Protein 1SQG (pdb70)

Solvent-accessible surface area: 18467 Å² total; per-residue (Å²): 132,23,14,16,1,22,0,0,74,0,0,24,48,1,43,83,112,52,62,38,6,80,108,17,9,59,88,41,33,106,96,24,68,114,178,57,63,59,42,0,56,50,0,0,57,0,0,0,26,7,11,15,9,0,55,34,3,0,84,89,14,16,110,204,42,23,84,61,179,50,59,26,0,5,4,0,0,1,0,1,0,5,0,25,46,98,34,240,40,68,72,142,33,1,13,61,74,0,15,88,0,0,93,44,10,152,64,66,126,20,73,54,64,0,57,33,14,0,125,45,2,60,176,49,65,148,96,10,34,72,91,6,91,84,27,96,26,89,42,18,7,20,83,53,1,9,63,47,1,58,168,32,27,106,148,84,37,87,67,2,2,98,4,2,35,45,131,36,15,40,2,0,0,1,1,110,76,92,35,67,65,88,49,0,29,61,63,0,103,90,54,69,48,103,7,58,71,24,109,100,17,88,14,0,0,34,6,113,94,81,16,75,62,157,39,4,25,15,46,91,88,0,71,0,6,65,16,18,0,0,17,7,6,0,13,86,76,0,49,7,106,90,45,29,92,0,0,0,2,29,1,19,73,0,8,9,0,0,2,0,8,3,44,1,84,76,9,108,3,8,0,0,14,62,20,95,51,115,10,57,86,0,115,85,22,10,97,44,14,73,34,109,28,80,29,55,116,4,44,6,92,92,9,74,135,27,5,40,66,106,106,10,29,38,0,0,0,34,6,44,23,1,19,2,0,17,2,3,55,79,2,11,14,1,52,24,74,118,62,160,7,0,80,110,29,19,119,54,0,13,69,8,1,73,23,0,16,85,19,4,75,115,58,4,17,0,0,0,0,0,27,0,1,1,34,62,0,1,31,106,10,0,45,39,2,38,157,105,21,113,78,16,26,34,56,68,1,39,62,109,147,120,2,12,99,59,15,45,11,15,58,106,73,2,7,0,9,2,3,0,5,0,68,46

Sequence (424 aa):
RNLRSMAAQAVEQVVEQGQSLSNILPPLQQKVSDKDKALLQELCFGVLRTLSQLDWLINKLMARPMTGKQRTVHYLIMVGLYQLLYTRIPPHAALAETVEGAIAIKRPQLKGLINGVLRQFQRQQEELLAEFNASDARYLHPSWLLKRLQKAYPEQWQSIVEANNQRPPMWLRINRTHHSRDSWLALLDEAGMKGFPHADYPDAVRLETPAPVHALPGFEDGWVTVQDASAQGCMTWLAPQNGEHILDLCAAPGGKTTHILEVAPEAQVVAVDIDEQRLSRVYDNLKRLGMKATVKQGDGRYPSQWCGEQQFDRILLDAPCSATGVIRRHPDIKWLRRDRDIPELAQLQSEILDAIWPHLKTGGTLVYATCSVLPEENSLQIKAFLQRTADAELCETGTPEQPGKQNLPGAEEGDGFFYAKLIK

Structure (mmCIF, N/CA/C/O backbone):
data_1SQG
#
_entry.id   1SQG
#
_cell.length_a   59.672
_cell.length_b   48.695
_cell.length_c   86.802
_cell.angle_alpha   90.00
_cell.angle_beta   108.65
_cell.angle_gamma   90.00
#
_symmetry.space_group_name_H-M   'P 1 21 1'
#
loop_
_entity.id
_entity.type
_entity.pdbx_description
1 polymer 'SUN protein'
2 water water
#
loop_
_atom_site.group_PDB
_atom_site.id
_atom_site.type_symbol
_atom_site.label_atom_id
_atom_site.label_alt_id
_atom_site.label_comp_id
_atom_site.label_asym_id
_atom_site.label_entity_id
_atom_site.label_seq_id
_atom_site.pdbx_PDB_ins_code
_atom_site.Cartn_x
_atom_site.Cartn_y
_atom_site.Cartn_z
_atom_site.occupancy
_atom_site.B_iso_or_equiv
_atom_site.auth_seq_id
_atom_site.auth_comp_id
_atom_site.auth_asym_id
_atom_site.auth_atom_id
_atom_site.pdbx_PDB_model_num
ATOM 1 N N . ARG A 1 5 ? 10.339 21.104 14.611 1.00 14.82 5 ARG A N 1
ATOM 2 C CA . ARG A 1 5 ? 9.542 21.184 15.862 1.00 13.87 5 ARG A CA 1
ATOM 3 C C . ARG A 1 5 ? 10.068 20.167 16.871 1.00 13.27 5 ARG A C 1
ATOM 4 O O . ARG A 1 5 ? 10.783 19.225 16.514 1.00 14.02 5 ARG A O 1
ATOM 6 N N . ASN A 1 6 ? 9.692 20.334 18.131 1.00 11.14 6 ASN A N 1
ATOM 7 C CA . ASN A 1 6 ? 10.152 19.402 19.141 1.00 8.57 6 ASN A CA 1
ATOM 8 C C . ASN A 1 6 ? 9.135 18.286 19.397 1.00 7.57 6 ASN A C 1
ATOM 9 O O . ASN A 1 6 ? 8.054 18.511 19.946 1.00 6.98 6 ASN A O 1
ATOM 14 N N . LEU A 1 7 ? 9.497 17.067 19.020 1.00 6.85 7 LEU A N 1
ATOM 15 C CA . LEU A 1 7 ? 8.591 15.939 19.189 1.00 6.61 7 LEU A CA 1
ATOM 16 C C . LEU A 1 7 ? 8.307 15.582 20.650 1.00 6.29 7 LEU A C 1
ATOM 17 O O . LEU A 1 7 ? 7.245 15.027 20.970 1.00 5.23 7 LEU A O 1
ATOM 22 N N . ARG A 1 8 ? 9.261 15.852 21.536 1.00 6.44 8 ARG A N 1
ATOM 23 C CA . ARG A 1 8 ? 9.064 15.539 22.949 1.00 6.43 8 ARG A CA 1
ATOM 24 C C . ARG A 1 8 ? 8.016 16.474 23.547 1.00 5.46 8 ARG A C 1
ATOM 25 O O . ARG A 1 8 ? 7.185 16.052 24.350 1.00 5.59 8 ARG A O 1
ATOM 33 N N . SER A 1 9 ? 8.052 17.743 23.145 1.00 6.39 9 SER A N 1
ATOM 34 C CA . SER A 1 9 ? 7.039 18.684 23.593 1.00 6.62 9 SER A CA 1
ATOM 35 C C . SER A 1 9 ? 5.687 18.233 23.095 1.00 6.13 9 SER A C 1
ATOM 36 O O . SER A 1 9 ? 4.713 18.259 23.831 1.00 6.09 9 SER A O 1
ATOM 39 N N . MET A 1 10 ? 5.630 17.837 21.831 1.00 5.20 10 MET A N 1
ATOM 40 C CA . MET A 1 10 ? 4.363 17.385 21.253 1.00 5.34 10 MET A CA 1
ATOM 41 C C . MET A 1 10 ? 3.827 16.188 22.009 1.00 5.24 10 MET A C 1
ATOM 42 O O . MET A 1 10 ? 2.629 16.124 22.302 1.00 5.51 10 MET A O 1
ATOM 47 N N . ALA A 1 11 ? 4.700 15.233 22.312 1.00 5.55 11 ALA A N 1
ATOM 48 C CA . ALA A 1 11 ? 4.272 14.037 23.036 1.00 5.36 11 ALA A CA 1
ATOM 49 C C . ALA A 1 11 ? 3.804 14.389 24.460 1.00 5.69 11 ALA A C 1
ATOM 50 O O . ALA A 1 11 ? 2.806 13.863 24.942 1.00 6.06 11 ALA A O 1
ATOM 52 N N . ALA A 1 12 ? 4.519 15.284 25.138 1.00 5.08 12 ALA A N 1
ATOM 53 C CA . ALA A 1 12 ? 4.136 15.673 26.493 1.00 5.12 12 ALA A CA 1
ATOM 54 C C . ALA A 1 12 ? 2.739 16.280 26.496 1.00 5.99 12 ALA A C 1
ATOM 55 O O . ALA A 1 12 ? 1.897 15.930 27.330 1.00 6.14 12 ALA A O 1
ATOM 57 N N . GLN A 1 13 ? 2.499 17.196 25.570 1.00 5.46 13 GLN A N 1
ATOM 58 C CA . GLN A 1 13 ? 1.199 17.856 25.488 1.00 6.40 13 GLN A CA 1
ATOM 59 C C . GLN A 1 13 ? 0.069 16.881 25.165 1.00 6.67 13 GLN A C 1
ATOM 60 O O . GLN A 1 13 ? -1.023 16.987 25.747 1.00 6.19 13 GLN A O 1
ATOM 66 N N . ALA A 1 14 ? 0.345 15.920 24.283 1.00 6.61 14 ALA A N 1
ATOM 67 C CA . ALA A 1 14 ? -0.660 14.939 23.891 1.00 6.23 14 ALA A CA 1
ATOM 68 C C . ALA A 1 14 ? -1.005 14.051 25.074 1.00 5.84 14 ALA A C 1
ATOM 69 O O . ALA A 1 14 ? -2.185 13.808 25.367 1.00 5.98 14 ALA A O 1
ATOM 71 N N . VAL A 1 15 ? 0.015 13.535 25.749 1.00 5.70 15 VAL A N 1
ATOM 72 C CA . VAL A 1 15 ? -0.258 12.672 26.896 1.00 6.19 15 VAL A CA 1
ATOM 73 C C . VAL A 1 15 ? -1.010 13.458 27.985 1.00 6.00 15 VAL A C 1
ATOM 74 O O . VAL A 1 15 ? -1.942 12.944 28.613 1.00 6.31 15 VAL A O 1
ATOM 78 N N . GLU A 1 16 ? -0.635 14.712 28.211 1.00 5.20 16 GLU A N 1
ATOM 79 C CA . GLU A 1 16 ? -1.359 15.501 29.204 1.00 5.20 16 GLU A CA 1
ATOM 80 C C . GLU A 1 16 ? -2.845 15.618 28.859 1.00 5.58 16 GLU A C 1
ATOM 81 O O . GLU A 1 16 ? -3.712 15.495 29.725 1.00 6.21 16 GLU A O 1
ATOM 87 N N . GLN A 1 17 ? -3.145 15.855 27.590 1.00 4.31 17 GLN A N 1
ATOM 88 C CA . GLN A 1 17 ? -4.531 15.955 27.165 1.00 5.70 17 GLN A CA 1
ATOM 89 C C . GLN A 1 17 ? -5.300 14.665 27.433 1.00 5.39 17 GLN A C 1
ATOM 90 O O . GLN A 1 17 ? -6.481 14.696 27.782 1.00 5.93 17 GLN A O 1
ATOM 96 N N . VAL A 1 18 ? -4.649 13.524 27.229 1.00 5.47 18 VAL A N 1
ATOM 97 C CA . VAL A 1 18 ? -5.323 12.263 27.521 1.00 5.74 18 VAL A CA 1
ATOM 98 C C . VAL A 1 18 ? -5.561 12.122 29.027 1.00 6.07 18 VAL A C 1
ATOM 99 O O . VAL A 1 18 ? -6.700 11.959 29.489 1.00 6.12 18 VAL A O 1
ATOM 103 N N . VAL A 1 19 ? -4.483 12.212 29.790 1.00 6.20 19 VAL A N 1
ATOM 104 C CA . VAL A 1 19 ? -4.540 11.898 31.214 1.00 6.50 19 VAL A CA 1
ATOM 105 C C . VAL A 1 19 ? -5.268 12.899 32.080 1.00 7.55 19 VAL A C 1
ATOM 106 O O . VAL A 1 19 ? -6.027 12.502 32.971 1.00 8.70 19 VAL A O 1
ATOM 110 N N . GLU A 1 20 ? -5.039 14.187 31.816 1.00 7.44 20 GLU A N 1
ATOM 111 C CA . GLU A 1 20 ? -5.662 15.275 32.587 1.00 7.69 20 GLU A CA 1
ATOM 112 C C . GLU A 1 20 ? -6.974 15.813 32.037 1.00 8.00 20 GLU A C 1
ATOM 113 O O . GLU A 1 20 ? -7.794 16.313 32.813 1.00 7.83 20 GLU A O 1
ATOM 119 N N . GLN A 1 21 ? -7.164 15.754 30.715 1.00 7.88 21 GLN A N 1
ATOM 120 C CA . GLN A 1 21 ? -8.334 16.375 30.092 1.00 8.18 21 GLN A CA 1
ATOM 121 C C . GLN A 1 21 ? -9.312 15.392 29.455 1.00 7.65 21 GLN A C 1
ATOM 122 O O . GLN A 1 21 ? -10.347 15.787 28.922 1.00 6.97 21 GLN A O 1
ATOM 128 N N . GLY A 1 22 ? -8.982 14.111 29.517 1.00 6.93 22 GLY A N 1
ATOM 129 C CA . GLY A 1 22 ? -9.870 13.083 29.013 1.00 7.22 22 GLY A CA 1
ATOM 130 C C . GLY A 1 22 ? -10.023 12.995 27.507 1.00 7.00 22 GLY A C 1
ATOM 131 O O . GLY A 1 22 ? -11.037 12.522 27.033 1.00 8.13 22 GLY A O 1
ATOM 132 N N . GLN A 1 23 ? -9.024 13.441 26.754 1.00 6.94 23 GLN A N 1
ATOM 133 C CA . GLN A 1 23 ? -9.123 13.390 25.301 1.00 6.63 23 GLN A CA 1
ATOM 134 C C . GLN A 1 23 ? -8.578 12.070 24.782 1.00 6.15 23 GLN A C 1
ATOM 135 O O . GLN A 1 23 ? -7.654 11.530 25.352 1.00 6.79 23 GLN A O 1
ATOM 141 N N . SER A 1 24 ? -9.157 11.565 23.694 1.00 5.54 24 SER A N 1
ATOM 142 C CA . SER A 1 24 ? -8.661 10.309 23.136 1.00 5.48 24 SER A CA 1
ATOM 143 C C . SER A 1 24 ? -7.447 10.543 22.256 1.00 5.16 24 SER A C 1
ATOM 144 O O . SER A 1 24 ? -7.424 11.500 21.485 1.00 5.19 24 SER A O 1
ATOM 147 N N . LEU A 1 25 ? -6.454 9.660 22.371 1.00 5.04 25 LEU A N 1
ATOM 148 C CA . LEU A 1 25 ? -5.243 9.778 21.571 1.00 5.99 25 LEU A CA 1
ATOM 149 C C . LEU A 1 25 ? -5.606 9.722 20.083 1.00 6.05 25 LEU A C 1
ATOM 150 O O . LEU A 1 25 ? -4.957 10.359 19.242 1.00 6.96 25 LEU A O 1
ATOM 155 N N . SER A 1 26 ? -6.664 8.985 19.767 1.00 5.99 26 SER A N 1
ATOM 156 C CA . SER A 1 26 ? -7.113 8.846 18.375 1.00 6.08 26 SER A CA 1
ATOM 157 C C . SER A 1 26 ? -7.576 10.169 17.788 1.00 6.73 26 SER A C 1
ATOM 158 O O . SER A 1 26 ? -7.561 10.355 16.562 1.00 6.71 26 SER A O 1
ATOM 161 N N . ASN A 1 27 ? -7.986 11.090 18.656 1.00 6.63 27 ASN A N 1
ATOM 162 C CA . ASN A 1 27 ? -8.416 12.403 18.204 1.00 7.46 27 ASN A CA 1
ATOM 163 C C . ASN A 1 27 ? -7.278 13.408 18.255 1.00 8.45 27 ASN A C 1
ATOM 164 O O . ASN A 1 27 ? -7.224 14.321 17.428 1.00 8.65 27 ASN A O 1
ATOM 169 N N . ILE A 1 28 ? -6.375 13.265 19.219 1.00 9.32 28 ILE A N 1
ATOM 170 C CA . ILE A 1 28 ? -5.329 14.268 19.314 1.00 11.21 28 ILE A CA 1
ATOM 171 C C . ILE A 1 28 ? -4.179 14.032 18.341 1.00 11.56 28 ILE A C 1
ATOM 172 O O . ILE A 1 28 ? -3.644 14.984 17.776 1.00 10.75 28 ILE A O 1
ATOM 177 N N . LEU A 1 29 ? -3.823 12.773 18.118 1.00 13.05 29 LEU A N 1
ATOM 178 C CA . LEU A 1 29 ? -2.660 12.476 17.281 1.00 15.19 29 LEU A CA 1
ATOM 179 C C . LEU A 1 29 ? -2.734 12.925 15.824 1.00 16.41 29 LEU A C 1
ATOM 180 O O . LEU A 1 29 ? -1.770 13.494 15.317 1.00 16.28 29 LEU A O 1
ATOM 185 N N . PRO A 1 30 ? -3.845 12.658 15.137 1.00 17.69 30 PRO A N 1
ATOM 186 C CA . PRO A 1 30 ? -3.973 13.034 13.723 1.00 18.50 30 PRO A CA 1
ATOM 187 C C . PRO A 1 30 ? -3.423 14.405 13.361 1.00 19.07 30 PRO A C 1
ATOM 188 O O . PRO A 1 30 ? -2.477 14.467 12.575 1.00 19.67 30 PRO A O 1
ATOM 192 N N . PRO A 1 31 ? -3.991 15.479 13.901 1.00 19.38 31 PRO A N 1
ATOM 193 C CA . PRO A 1 31 ? -3.509 16.828 13.600 1.00 19.56 31 PRO A CA 1
ATOM 194 C C . PRO A 1 31 ? -2.016 16.982 13.885 1.00 19.48 31 PRO A C 1
ATOM 195 O O . PRO A 1 31 ? -1.347 17.757 13.208 1.00 19.15 31 PRO A O 1
ATOM 199 N N . LEU A 1 32 ? -1.505 16.257 14.877 1.00 19.15 32 LEU A N 1
ATOM 200 C CA . LEU A 1 32 ? -0.091 16.342 15.223 1.00 18.74 32 LEU A CA 1
ATOM 201 C C . LEU A 1 32 ? 0.805 15.595 14.234 1.00 18.88 32 LEU A C 1
ATOM 202 O O . LEU A 1 32 ? 1.812 16.126 13.772 1.00 19.10 32 LEU A O 1
ATOM 207 N N . GLN A 1 33 ? 0.457 14.348 13.936 1.00 19.07 33 GLN A N 1
ATOM 208 C CA . GLN A 1 33 ? 1.245 13.528 13.022 1.00 18.84 33 GLN A CA 1
ATOM 209 C C . GLN A 1 33 ? 1.323 14.096 11.614 1.00 18.95 33 GLN A C 1
ATOM 210 O O . GLN A 1 33 ? 2.255 13.800 10.860 1.00 18.61 33 GLN A O 1
ATOM 216 N N . GLN A 1 34 ? 0.322 14.881 11.241 1.00 18.22 34 GLN A N 1
ATOM 217 C CA . GLN A 1 34 ? 0.240 15.384 9.877 1.00 18.16 34 GLN A CA 1
ATOM 218 C C . GLN A 1 34 ? 1.290 16.425 9.572 1.00 17.13 34 GLN A C 1
ATOM 219 O O . GLN A 1 34 ? 1.590 16.691 8.413 1.00 17.44 34 GLN A O 1
ATOM 222 N N . LYS A 1 35 ? 1.848 16.995 10.632 1.00 16.17 35 LYS A N 1
ATOM 223 C CA . LYS A 1 35 ? 2.828 18.057 10.521 1.00 14.37 35 LYS A CA 1
ATOM 224 C C . LYS A 1 35 ? 4.215 17.515 10.238 1.00 12.61 35 LYS A C 1
ATOM 225 O O . LYS A 1 35 ? 5.080 18.241 9.756 1.00 12.07 35 LYS A O 1
ATOM 228 N N . VAL A 1 36 ? 4.428 16.241 10.547 1.00 10.50 36 VAL A N 1
ATOM 229 C CA . VAL A 1 36 ? 5.776 15.677 10.522 1.00 9.16 36 VAL A CA 1
ATOM 230 C C . VAL A 1 36 ? 5.973 14.547 9.516 1.00 7.83 36 VAL A C 1
ATOM 231 O O . VAL A 1 36 ? 5.011 13.900 9.085 1.00 7.48 36 VAL A O 1
ATOM 235 N N . SER A 1 37 ? 7.238 14.340 9.165 1.00 6.23 37 SER A N 1
ATOM 236 C CA . SER A 1 37 ? 7.697 13.316 8.237 1.00 5.83 37 SER A CA 1
ATOM 237 C C . SER A 1 37 ? 7.463 11.925 8.801 1.00 4.94 37 SER A C 1
ATOM 238 O O . SER A 1 37 ? 7.153 11.770 9.965 1.00 4.46 37 SER A O 1
ATOM 241 N N . ASP A 1 38 ? 7.696 10.913 7.978 1.00 4.68 38 ASP A N 1
ATOM 242 C CA . ASP A 1 38 ? 7.503 9.535 8.409 1.00 4.94 38 ASP A CA 1
ATOM 243 C C . ASP A 1 38 ? 8.341 9.127 9.608 1.00 4.59 38 ASP A C 1
ATOM 244 O O . ASP A 1 38 ? 7.814 8.544 10.541 1.00 4.59 38 ASP A O 1
ATOM 249 N N . LYS A 1 39 ? 9.641 9.404 9.596 1.00 5.45 39 LYS A N 1
ATOM 250 C CA . LYS A 1 39 ? 10.448 9.014 10.767 1.00 5.77 39 LYS A CA 1
ATOM 251 C C . LYS A 1 39 ? 10.012 9.749 12.044 1.00 6.07 39 LYS A C 1
ATOM 252 O O . LYS A 1 39 ? 9.949 9.153 13.122 1.00 5.07 39 LYS A O 1
ATOM 258 N N . ASP A 1 40 ? 9.720 11.042 11.936 1.00 6.03 40 ASP A N 1
ATOM 259 C CA . ASP A 1 40 ? 9.278 11.800 13.096 1.00 6.19 40 ASP A CA 1
ATOM 260 C C . ASP A 1 40 ? 7.905 11.352 13.572 1.00 5.73 40 ASP A C 1
ATOM 261 O O . ASP A 1 40 ? 7.621 11.392 14.763 1.00 5.71 40 ASP A O 1
ATOM 266 N N . LYS A 1 41 ? 7.046 10.966 12.630 1.00 4.84 41 LYS A N 1
ATOM 267 C CA . LYS A 1 41 ? 5.712 10.511 12.970 1.00 4.93 41 LYS A CA 1
ATOM 268 C C . LYS A 1 41 ? 5.818 9.225 13.780 1.00 4.89 41 LYS A C 1
ATOM 269 O O . LYS A 1 41 ? 5.139 9.069 14.787 1.00 5.46 41 LYS A O 1
ATOM 275 N N . ALA A 1 42 ? 6.704 8.341 13.357 1.00 4.18 42 ALA A N 1
ATOM 276 C CA . ALA A 1 42 ? 6.915 7.082 14.055 1.00 4.65 42 ALA A CA 1
ATOM 277 C C . ALA A 1 42 ? 7.421 7.309 15.470 1.00 4.98 42 ALA A C 1
ATOM 278 O O . ALA A 1 42 ? 6.966 6.661 16.426 1.00 4.71 42 ALA A O 1
ATOM 280 N N . LEU A 1 43 ? 8.362 8.232 15.616 1.00 4.72 43 LEU A N 1
ATOM 281 C CA . LEU A 1 43 ? 8.884 8.499 16.956 1.00 4.88 43 LEU A CA 1
ATOM 282 C C . LEU A 1 43 ? 7.812 9.165 17.825 1.00 5.05 43 LEU A C 1
ATOM 283 O O . LEU A 1 43 ? 7.651 8.835 19.011 1.00 5.71 43 LEU A O 1
ATOM 288 N N . LEU A 1 44 ? 7.035 10.072 17.238 1.00 4.80 44 LEU A N 1
ATOM 289 C CA . LEU A 1 44 ? 6.001 10.748 18.012 1.00 4.82 44 LEU A CA 1
ATOM 290 C C . LEU A 1 44 ? 5.010 9.717 18.543 1.00 4.86 44 LEU A C 1
ATOM 291 O O . LEU A 1 44 ? 4.597 9.765 19.717 1.00 4.34 44 LEU A O 1
ATOM 296 N N . GLN A 1 45 ? 4.605 8.792 17.676 1.00 5.07 45 GLN A N 1
ATOM 297 C CA . GLN A 1 45 ? 3.706 7.713 18.068 1.00 6.46 45 GLN A CA 1
ATOM 298 C C . GLN A 1 45 ? 4.335 6.832 19.142 1.00 6.28 45 GLN A C 1
ATOM 299 O O . GLN A 1 45 ? 3.676 6.468 20.103 1.00 6.06 45 GLN A O 1
ATOM 305 N N . GLU A 1 46 ? 5.611 6.497 18.975 1.00 5.31 46 GLU A N 1
ATOM 306 C CA . GLU A 1 46 ? 6.315 5.675 19.964 1.00 6.05 46 GLU A CA 1
ATOM 307 C C . GLU A 1 46 ? 6.284 6.333 21.334 1.00 5.61 46 GLU A C 1
ATOM 308 O O . GLU A 1 46 ? 6.012 5.684 22.348 1.00 6.64 46 GLU A O 1
ATOM 314 N N . LEU A 1 47 ? 6.544 7.634 21.376 1.00 4.51 47 LEU A N 1
ATOM 315 C CA . LEU A 1 47 ? 6.543 8.363 22.629 1.00 5.87 47 LEU A CA 1
ATOM 316 C C . LEU A 1 47 ? 5.167 8.455 23.279 1.00 5.64 47 LEU A C 1
ATOM 317 O O . LEU A 1 47 ? 5.034 8.236 24.491 1.00 6.62 47 LEU A O 1
ATOM 322 N N . CYS A 1 48 ? 4.155 8.811 22.487 1.00 5.85 48 CYS A N 1
ATOM 323 C CA . CYS A 1 48 ? 2.801 8.947 23.008 1.00 5.18 48 CYS A CA 1
ATOM 324 C C . CYS A 1 48 ? 2.262 7.616 23.495 1.00 5.87 48 CYS A C 1
ATOM 325 O O . CYS A 1 48 ? 1.825 7.519 24.637 1.00 6.19 48 CYS A O 1
ATOM 328 N N . PHE A 1 49 ? 2.263 6.603 22.628 1.00 4.87 49 PHE A N 1
ATOM 329 C CA . PHE A 1 49 ? 1.772 5.270 23.045 1.00 5.69 49 PHE A CA 1
ATOM 330 C C . PHE A 1 49 ? 2.615 4.704 24.186 1.00 6.31 49 PHE A C 1
ATOM 331 O O . PHE A 1 49 ? 2.077 4.121 25.125 1.00 5.90 49 PHE A O 1
ATOM 339 N N . GLY A 1 50 ? 3.930 4.904 24.111 1.00 6.83 50 GLY A N 1
ATOM 340 C CA . GLY A 1 50 ? 4.833 4.355 25.115 1.00 6.40 50 GLY A CA 1
ATOM 341 C C . GLY A 1 50 ? 4.650 4.984 26.483 1.00 6.48 50 GLY A C 1
ATOM 342 O O . GLY A 1 50 ? 4.600 4.278 27.485 1.00 6.62 50 GLY A O 1
ATOM 343 N N . VAL A 1 51 ? 4.519 6.305 26.535 1.00 5.45 51 VAL A N 1
ATOM 344 C CA . VAL A 1 51 ? 4.323 6.966 27.821 1.00 6.18 51 VAL A CA 1
ATOM 345 C C . VAL A 1 51 ? 2.972 6.557 28.414 1.00 6.51 51 VAL A C 1
ATOM 346 O O . VAL A 1 51 ? 2.876 6.218 29.606 1.00 6.55 51 VAL A O 1
ATOM 350 N N . LEU A 1 52 ? 1.950 6.476 27.570 1.00 6.22 52 LEU A N 1
ATOM 351 C CA . LEU A 1 52 ? 0.674 6.005 28.077 1.00 5.91 52 LEU A CA 1
ATOM 352 C C . LEU A 1 52 ? 0.755 4.538 28.542 1.00 6.08 52 LEU A C 1
ATOM 353 O O . LEU A 1 52 ? 0.142 4.156 29.545 1.00 6.26 52 LEU A O 1
ATOM 358 N N . ARG A 1 53 ? 1.485 3.709 27.815 1.00 5.76 53 ARG A N 1
ATOM 359 C CA . ARG A 1 53 ? 1.526 2.304 28.177 1.00 6.64 53 ARG A CA 1
ATOM 360 C C . ARG A 1 53 ? 2.226 2.124 29.524 1.00 6.16 53 ARG A C 1
ATOM 361 O O . ARG A 1 53 ? 1.823 1.264 30.344 1.00 5.82 53 ARG A O 1
ATOM 375 N N . THR A 1 54 ? 3.283 2.906 29.720 1.00 5.74 54 THR A N 1
ATOM 376 C CA . THR A 1 54 ? 4.161 2.734 30.890 1.00 6.61 54 THR A CA 1
ATOM 377 C C . THR A 1 54 ? 3.985 3.789 31.964 1.00 6.19 54 THR A C 1
ATOM 378 O O . THR A 1 54 ? 4.817 3.906 32.880 1.00 7.33 54 THR A O 1
ATOM 382 N N . LEU A 1 55 ? 2.880 4.523 31.902 1.00 6.17 55 LEU A N 1
ATOM 383 C CA . LEU A 1 55 ? 2.650 5.647 32.791 1.00 6.01 55 LEU A CA 1
ATOM 384 C C . LEU A 1 55 ? 2.765 5.259 34.264 1.00 5.90 55 LEU A C 1
ATOM 385 O O . LEU A 1 55 ? 3.295 6.015 35.069 1.00 6.96 55 LEU A O 1
ATOM 390 N N . SER A 1 56 ? 2.309 4.058 34.616 1.00 5.30 56 SER A N 1
ATOM 391 C CA . SER A 1 56 ? 2.410 3.626 36.005 1.00 5.45 56 SER A CA 1
ATOM 392 C C . SER A 1 56 ? 3.852 3.711 36.471 1.00 5.49 56 SER A C 1
ATOM 393 O O . SER A 1 56 ? 4.114 4.124 37.603 1.00 6.46 56 SER A O 1
ATOM 396 N N . GLN A 1 57 ? 4.773 3.263 35.624 1.00 6.07 57 GLN A N 1
ATOM 397 C CA . GLN A 1 57 ? 6.194 3.279 35.973 1.00 5.44 57 GLN A CA 1
ATOM 398 C C . GLN A 1 57 ? 6.737 4.699 35.999 1.00 5.26 57 GLN A C 1
ATOM 399 O O . GLN A 1 57 ? 7.421 5.096 36.928 1.00 5.01 57 GLN A O 1
ATOM 405 N N . LEU A 1 58 ? 6.421 5.472 34.968 1.00 4.83 58 LEU A N 1
ATOM 406 C CA . LEU A 1 58 ? 6.954 6.824 34.893 1.00 5.81 58 LEU A CA 1
ATOM 407 C C . LEU A 1 58 ? 6.487 7.705 36.052 1.00 5.77 58 LEU A C 1
ATOM 408 O O . LEU A 1 58 ? 7.278 8.481 36.600 1.00 5.79 58 LEU A O 1
ATOM 413 N N . ASP A 1 59 ? 5.216 7.562 36.424 1.00 5.89 59 ASP A N 1
ATOM 414 C CA . ASP A 1 59 ? 4.659 8.292 37.552 1.00 6.55 59 ASP A CA 1
ATOM 415 C C . ASP A 1 59 ? 5.303 7.832 38.879 1.00 5.26 59 ASP A C 1
ATOM 416 O O . ASP A 1 59 ? 5.627 8.647 39.760 1.00 6.08 59 ASP A O 1
ATOM 421 N N . TRP A 1 60 ? 5.491 6.533 39.015 1.00 5.11 60 TRP A N 1
ATOM 422 C CA . TRP A 1 60 ? 6.152 5.970 40.199 1.00 5.29 60 TRP A CA 1
ATOM 423 C C . TRP A 1 60 ? 7.556 6.589 40.332 1.00 5.22 60 TRP A C 1
ATOM 424 O O . TRP A 1 60 ? 7.982 7.002 41.414 1.00 4.42 60 TRP A O 1
ATOM 435 N N . LEU A 1 61 ? 8.261 6.669 39.210 1.00 4.97 61 LEU A N 1
ATOM 436 C CA . LEU A 1 61 ? 9.618 7.216 39.208 1.00 5.29 61 LEU A CA 1
ATOM 437 C C . LEU A 1 61 ? 9.609 8.690 39.583 1.00 5.16 61 LEU A C 1
ATOM 438 O O . LEU A 1 61 ? 10.391 9.113 40.420 1.00 5.27 61 LEU A O 1
ATOM 443 N N . ILE A 1 62 ? 8.706 9.466 38.981 1.00 5.92 62 ILE A N 1
ATOM 444 C CA . ILE A 1 62 ? 8.589 10.862 39.353 1.00 6.00 62 ILE A CA 1
ATOM 445 C C . ILE A 1 62 ? 8.382 11.019 40.865 1.00 6.45 62 ILE A C 1
ATOM 446 O O . ILE A 1 62 ? 8.976 11.893 41.499 1.00 6.10 62 ILE A O 1
ATOM 451 N N . ASN A 1 63 ? 7.540 10.168 41.440 1.00 6.64 63 ASN A N 1
ATOM 452 C CA . ASN A 1 63 ? 7.251 10.282 42.869 1.00 7.26 63 ASN A CA 1
ATOM 453 C C . ASN A 1 63 ? 8.443 9.947 43.755 1.00 7.96 63 ASN A C 1
ATOM 454 O O . ASN A 1 63 ? 8.536 10.424 44.902 1.00 9.07 63 ASN A O 1
ATOM 459 N N . LYS A 1 64 ? 9.344 9.124 43.230 1.00 8.14 64 LYS A N 1
ATOM 460 C CA . LYS A 1 64 ? 10.576 8.776 43.929 1.00 9.13 64 LYS A CA 1
ATOM 461 C C . LYS A 1 64 ? 11.664 9.825 43.740 1.00 8.74 64 LYS A C 1
ATOM 462 O O . LYS A 1 64 ? 12.565 9.939 44.568 1.00 9.76 64 LYS A O 1
ATOM 468 N N . LEU A 1 65 ? 11.585 10.593 42.661 1.00 8.67 65 LEU A N 1
ATOM 469 C CA . LEU A 1 65 ? 12.629 11.574 42.340 1.00 8.10 65 LEU A CA 1
ATOM 470 C C . LEU A 1 65 ? 12.337 12.987 42.781 1.00 8.29 65 LEU A C 1
ATOM 471 O O . LEU A 1 65 ? 13.257 13.762 43.072 1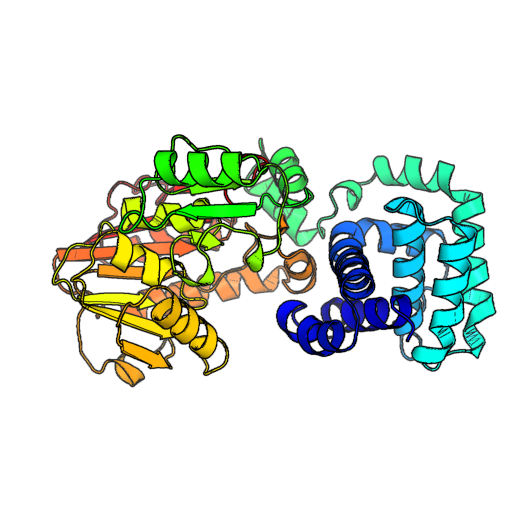.00 8.84 65 LEU A O 1
ATOM 476 N N . MET A 1 66 ? 11.058 13.337 42.791 1.00 8.03 66 MET A N 1
ATOM 477 C CA . MET A 1 66 ? 10.650 14.695 43.089 1.00 7.55 66 MET A CA 1
ATOM 478 C C . MET A 1 66 ? 9.778 14.766 44.322 1.00 7.21 66 MET A C 1
ATOM 479 O O . MET A 1 66 ? 8.701 14.153 44.379 1.00 7.03 66 MET A O 1
ATOM 484 N N . ALA A 1 67 ? 10.235 15.524 45.315 1.00 7.22 67 ALA A N 1
ATOM 485 C CA . ALA A 1 67 ? 9.439 15.657 46.518 1.00 7.21 67 ALA A CA 1
ATOM 486 C C . ALA A 1 67 ? 8.112 16.310 46.149 1.00 7.48 67 ALA A C 1
ATOM 487 O O . ALA A 1 67 ? 7.056 15.969 46.697 1.00 7.53 67 ALA A O 1
ATOM 489 N N . ARG A 1 68 ? 8.174 17.247 45.209 1.00 7.01 68 ARG A N 1
ATOM 490 C CA . ARG A 1 68 ? 6.990 17.942 44.734 1.00 7.08 68 ARG A CA 1
ATOM 491 C C . ARG A 1 68 ? 6.910 17.877 43.215 1.00 6.80 68 ARG A C 1
ATOM 492 O O . ARG A 1 68 ? 7.581 18.647 42.526 1.00 7.19 68 ARG A O 1
ATOM 500 N N . PRO A 1 69 ? 6.136 16.947 42.676 1.00 5.91 69 PRO A N 1
ATOM 501 C CA . PRO A 1 69 ? 5.964 16.882 41.224 1.00 6.25 69 PRO A CA 1
ATOM 502 C C . PRO A 1 69 ? 5.422 18.187 40.660 1.00 6.53 69 PRO A C 1
ATOM 503 O O . PRO A 1 69 ? 4.786 18.982 41.367 1.00 6.88 69 PRO A O 1
ATOM 507 N N . MET A 1 70 ? 5.696 18.416 39.386 1.00 6.59 70 MET A N 1
ATOM 508 C CA . MET A 1 70 ? 5.237 19.636 38.734 1.00 6.61 70 MET A CA 1
ATOM 509 C C . MET A 1 70 ? 3.726 19.578 38.545 1.00 6.56 70 MET A C 1
ATOM 510 O O . MET A 1 70 ? 3.198 18.585 38.022 1.00 6.65 70 MET A O 1
ATOM 515 N N . THR A 1 71 ? 3.038 20.630 38.993 1.00 6.38 71 THR A N 1
ATOM 516 C CA . THR A 1 71 ? 1.576 20.667 38.961 1.00 6.95 71 THR A CA 1
ATOM 517 C C . THR A 1 71 ? 1.057 22.009 38.493 1.00 6.78 71 THR A C 1
ATOM 518 O O . THR A 1 71 ? 1.835 22.931 38.258 1.00 6.80 71 THR A O 1
ATOM 522 N N . GLY A 1 72 ? -0.266 22.102 38.378 1.00 6.21 72 GLY A N 1
ATOM 523 C CA . GLY A 1 72 ? -0.919 23.344 38.001 1.00 6.69 72 GLY A CA 1
ATOM 524 C C . GLY A 1 72 ? -0.370 23.952 36.734 1.00 5.75 72 GLY A C 1
ATOM 525 O O . GLY A 1 72 ? -0.326 23.313 35.681 1.00 6.35 72 GLY A O 1
ATOM 526 N N . LYS A 1 73 ? 0.064 25.204 36.848 1.00 5.77 73 LYS A N 1
ATOM 527 C CA . LYS A 1 73 ? 0.624 25.912 35.704 1.00 5.41 73 LYS A CA 1
ATOM 528 C C . LYS A 1 73 ? 1.809 25.192 35.088 1.00 5.20 73 LYS A C 1
ATOM 529 O O . LYS A 1 73 ? 2.131 25.411 33.924 1.00 5.53 73 LYS A O 1
ATOM 535 N N . GLN A 1 74 ? 2.435 24.287 35.842 1.00 5.92 74 GLN A N 1
ATOM 536 C CA . GLN A 1 74 ? 3.607 23.592 35.329 1.00 6.30 74 GLN A CA 1
ATOM 537 C C . GLN A 1 74 ? 3.320 22.128 34.996 1.00 5.83 74 GLN A C 1
ATOM 538 O O . GLN A 1 74 ? 4.238 21.334 34.825 1.00 6.28 74 GLN A O 1
ATOM 544 N N . ARG A 1 75 ? 2.050 21.768 34.880 1.00 5.14 75 ARG A N 1
ATOM 545 C CA . ARG A 1 75 ? 1.733 20.350 34.676 1.00 5.39 75 ARG A CA 1
ATOM 546 C C . ARG A 1 75 ? 2.339 19.782 33.401 1.00 5.62 75 ARG A C 1
ATOM 547 O O . ARG A 1 75 ? 2.711 18.601 33.362 1.00 5.59 75 ARG A O 1
ATOM 555 N N . THR A 1 76 ? 2.458 20.597 32.354 1.00 4.85 76 THR A N 1
ATOM 556 C CA . THR A 1 76 ? 3.059 20.047 31.139 1.00 5.93 76 THR A CA 1
ATOM 557 C C . THR A 1 76 ? 4.503 19.587 31.359 1.00 5.40 76 THR A C 1
ATOM 558 O O . THR A 1 76 ? 4.953 18.616 30.741 1.00 5.84 76 THR A O 1
ATOM 562 N N . VAL A 1 77 ? 5.207 20.264 32.272 1.00 5.14 77 VAL A N 1
ATOM 563 C CA . VAL A 1 77 ? 6.585 19.916 32.599 1.00 4.80 77 VAL A CA 1
ATOM 564 C C . VAL A 1 77 ? 6.672 18.497 33.162 1.00 5.71 77 VAL A C 1
ATOM 565 O O . VAL A 1 77 ? 7.622 17.778 32.881 1.00 5.00 77 VAL A O 1
ATOM 569 N N . HIS A 1 78 ? 5.661 18.112 33.941 1.00 4.75 78 HIS A N 1
ATOM 570 C CA . HIS A 1 78 ? 5.580 16.779 34.532 1.00 5.72 78 HIS A CA 1
ATOM 571 C C . HIS A 1 78 ? 5.596 15.770 33.388 1.00 5.65 78 HIS A C 1
ATOM 572 O O . HIS A 1 78 ? 6.403 14.838 33.374 1.00 5.80 78 HIS A O 1
ATOM 579 N N . TYR A 1 79 ? 4.747 15.989 32.391 1.00 5.67 79 TYR A N 1
ATOM 580 C CA . TYR A 1 79 ? 4.669 15.041 31.268 1.00 5.43 79 TYR A CA 1
ATOM 581 C C . TYR A 1 79 ? 5.928 15.057 30.417 1.00 5.50 79 TYR A C 1
ATOM 582 O O . TYR A 1 79 ? 6.354 14.032 29.888 1.00 5.46 79 TYR A O 1
ATOM 591 N N . LEU A 1 80 ? 6.548 16.223 30.300 1.00 4.27 80 LEU A N 1
ATOM 592 C CA . LEU A 1 80 ? 7.777 16.307 29.537 1.00 4.97 80 LEU A CA 1
ATOM 593 C C . LEU A 1 80 ? 8.890 15.497 30.205 1.00 5.20 80 LEU A C 1
ATOM 594 O O . LEU A 1 80 ? 9.651 14.790 29.524 1.00 4.80 80 LEU A O 1
ATOM 599 N N . ILE A 1 81 ? 8.974 15.572 31.538 1.00 6.16 81 ILE A N 1
ATOM 600 C CA . ILE A 1 81 ? 9.965 14.770 32.258 1.00 6.30 81 ILE A CA 1
ATOM 601 C C . ILE A 1 81 ? 9.678 13.274 32.023 1.00 6.14 81 ILE A C 1
ATOM 602 O O . ILE A 1 81 ? 10.598 12.509 31.763 1.00 6.35 81 ILE A O 1
ATOM 607 N N . MET A 1 82 ? 8.413 12.879 32.093 1.00 5.69 82 MET A N 1
ATOM 608 C CA . MET A 1 82 ? 8.052 11.467 31.845 1.00 6.17 82 MET A CA 1
ATOM 609 C C . MET A 1 82 ? 8.441 11.016 30.431 1.00 5.44 82 MET A C 1
ATOM 610 O O . MET A 1 82 ? 8.913 9.906 30.247 1.00 5.37 82 MET A O 1
ATOM 615 N N . VAL A 1 83 ? 8.285 11.901 29.448 1.00 5.29 83 VAL A N 1
ATOM 616 C CA . VAL A 1 83 ? 8.708 11.603 28.081 1.00 5.43 83 VAL A CA 1
ATOM 617 C C . VAL A 1 83 ? 10.228 11.349 28.036 1.00 5.73 83 VAL A C 1
ATOM 618 O O . VAL A 1 83 ? 10.714 10.435 27.340 1.00 6.42 83 VAL A O 1
ATOM 622 N N . GLY A 1 84 ? 10.971 12.141 28.813 1.00 4.98 84 GLY A N 1
ATOM 623 C CA . GLY A 1 84 ? 12.403 11.950 28.956 1.00 4.74 84 GLY A CA 1
ATOM 624 C C . GLY A 1 84 ? 12.701 10.592 29.564 1.00 5.15 84 GLY A C 1
ATOM 625 O O . GLY A 1 84 ? 13.513 9.830 29.023 1.00 5.46 84 GLY A O 1
ATOM 626 N N . LEU A 1 85 ? 12.034 10.265 30.666 1.00 4.52 85 LEU A N 1
ATOM 627 C CA . LEU A 1 85 ? 12.293 8.985 31.316 1.00 5.02 85 LEU A CA 1
ATOM 628 C C . LEU A 1 85 ? 11.971 7.836 30.361 1.00 5.02 85 LEU A C 1
ATOM 629 O O . LEU A 1 85 ? 12.687 6.831 30.319 1.00 4.76 85 LEU A O 1
ATOM 634 N N . TYR A 1 86 ? 10.875 7.978 29.607 1.00 4.93 86 TYR A N 1
ATOM 635 C CA . TYR A 1 86 ? 10.494 6.933 28.661 1.00 6.01 86 TYR A CA 1
ATOM 636 C C . TYR A 1 86 ? 11.626 6.656 27.677 1.00 6.05 86 TYR A C 1
ATOM 637 O O . TYR A 1 86 ? 11.939 5.492 27.368 1.00 6.21 86 TYR A O 1
ATOM 646 N N . GLN A 1 87 ? 12.262 7.710 27.177 1.00 5.37 87 GLN A N 1
ATOM 647 C CA . GLN A 1 87 ? 13.358 7.491 26.221 1.00 5.16 87 GLN A CA 1
ATOM 648 C C . GLN A 1 87 ? 14.524 6.724 26.843 1.00 4.96 87 GLN A C 1
ATOM 649 O O . GLN A 1 87 ? 15.116 5.838 26.211 1.00 5.20 87 GLN A O 1
ATOM 655 N N . LEU A 1 88 ? 14.853 7.073 28.081 1.00 5.32 88 LEU A N 1
ATOM 656 C CA . LEU A 1 88 ? 15.956 6.426 28.785 1.00 6.22 88 LEU A CA 1
ATOM 657 C C . LEU A 1 88 ? 15.666 4.946 29.076 1.00 6.44 88 LEU A C 1
ATOM 658 O O . LEU A 1 88 ? 16.583 4.109 29.079 1.00 7.18 88 LEU A O 1
ATOM 663 N N . LEU A 1 89 ? 14.396 4.631 29.319 1.00 6.19 89 LEU A N 1
ATOM 664 C CA . LEU A 1 89 ? 14.007 3.281 29.725 1.00 7.06 89 LEU A CA 1
ATOM 665 C C . LEU A 1 89 ? 13.669 2.329 28.585 1.00 7.47 89 LEU A C 1
ATOM 666 O O . LEU A 1 89 ? 13.947 1.131 28.654 1.00 7.77 89 LEU A O 1
ATOM 671 N N . TYR A 1 90 ? 13.077 2.881 27.528 1.00 6.48 90 TYR A N 1
ATOM 672 C CA . TYR A 1 90 ? 12.481 2.050 26.500 1.00 6.51 90 TYR A CA 1
ATOM 673 C C . TYR A 1 90 ? 12.938 2.277 25.064 1.00 6.79 90 TYR A C 1
ATOM 674 O O . TYR A 1 90 ? 12.385 1.682 24.132 1.00 7.19 90 TYR A O 1
ATOM 683 N N . THR A 1 91 ? 13.905 3.163 24.862 1.00 5.68 91 THR A N 1
ATOM 684 C CA . THR A 1 91 ? 14.466 3.308 23.525 1.00 6.01 91 THR A CA 1
ATOM 685 C C . THR A 1 91 ? 15.976 3.230 23.593 1.00 5.85 91 THR A C 1
ATOM 686 O O . THR A 1 91 ? 16.573 3.274 24.679 1.00 5.65 91 THR A O 1
ATOM 690 N N . ARG A 1 92 ? 16.593 3.185 22.421 1.00 5.42 92 ARG A N 1
ATOM 691 C CA . ARG A 1 92 ? 18.044 3.171 22.314 1.00 6.00 92 ARG A CA 1
ATOM 692 C C . ARG A 1 92 ? 18.587 4.526 21.870 1.00 5.32 92 ARG A C 1
ATOM 693 O O . ARG A 1 92 ? 19.706 4.625 21.397 1.00 5.31 92 ARG A O 1
ATOM 701 N N . ILE A 1 93 ? 17.791 5.585 21.995 1.00 5.46 93 ILE A N 1
ATOM 702 C CA . ILE A 1 93 ? 18.279 6.905 21.638 1.00 6.13 93 ILE A CA 1
ATOM 703 C C . ILE A 1 93 ? 19.415 7.211 22.598 1.00 6.21 93 ILE A C 1
ATOM 704 O O . ILE A 1 93 ? 19.256 7.011 23.799 1.00 6.12 93 ILE A O 1
ATOM 709 N N . PRO A 1 94 ? 20.557 7.660 22.093 1.00 7.05 94 PRO A N 1
ATOM 710 C CA . PRO A 1 94 ? 21.675 7.980 22.982 1.00 7.65 94 PRO A CA 1
ATOM 711 C C . PRO A 1 94 ? 21.138 8.870 24.109 1.00 8.44 94 PRO A C 1
ATOM 712 O O . PRO A 1 94 ? 20.464 9.858 23.855 1.00 8.65 94 PRO A O 1
ATOM 716 N N . PRO A 1 95 ? 21.379 8.476 25.349 1.00 9.05 95 PRO A N 1
ATOM 717 C CA . PRO A 1 95 ? 20.853 9.213 26.501 1.00 9.67 95 PRO A CA 1
ATOM 718 C C . PRO A 1 95 ? 21.155 10.700 26.492 1.00 9.96 95 PRO A C 1
ATOM 719 O O . PRO A 1 95 ? 20.270 11.477 26.845 1.00 10.15 95 PRO A O 1
ATOM 723 N N . HIS A 1 96 ? 22.348 11.095 26.070 1.00 10.26 96 HIS A N 1
ATOM 724 C CA . HIS A 1 96 ? 22.682 12.508 26.019 1.00 10.53 96 HIS A CA 1
ATOM 725 C C . HIS A 1 96 ? 21.776 13.225 25.019 1.00 10.39 96 HIS A C 1
ATOM 726 O O . HIS A 1 96 ? 21.373 14.366 25.240 1.00 10.66 96 HIS A O 1
ATOM 733 N N . ALA A 1 97 ? 21.419 12.536 23.937 1.00 9.55 97 ALA A N 1
ATOM 734 C CA . ALA A 1 97 ? 20.568 13.122 22.917 1.00 8.78 97 ALA A CA 1
ATOM 735 C C . ALA A 1 97 ? 19.132 13.164 23.415 1.00 8.04 97 ALA A C 1
ATOM 736 O O . ALA A 1 97 ? 18.430 14.147 23.203 1.00 8.33 97 ALA A O 1
ATOM 738 N N . ALA A 1 98 ? 18.710 12.103 24.097 1.00 7.38 98 ALA A N 1
ATOM 739 C CA . ALA A 1 98 ? 17.378 12.062 24.693 1.00 7.60 98 ALA A CA 1
ATOM 740 C C . ALA A 1 98 ? 17.229 13.198 25.694 1.00 8.22 98 ALA A C 1
ATOM 741 O O . ALA A 1 98 ? 16.205 13.900 25.704 1.00 8.45 98 ALA A O 1
ATOM 743 N N . LEU A 1 99 ? 18.256 13.393 26.520 1.00 8.30 99 LEU A N 1
ATOM 744 C CA . LEU A 1 99 ? 18.210 14.469 27.509 1.00 8.33 99 LEU A CA 1
ATOM 745 C C . LEU A 1 99 ? 18.148 15.826 26.819 1.00 8.39 99 LEU A C 1
ATOM 746 O O . LEU A 1 99 ? 17.323 16.666 27.155 1.00 7.94 99 LEU A O 1
ATOM 751 N N . ALA A 1 100 ? 19.010 16.034 25.836 1.00 7.46 100 ALA A N 1
ATOM 752 C CA . ALA A 1 100 ? 19.063 17.326 25.158 1.00 7.69 100 ALA A CA 1
ATOM 753 C C . ALA A 1 100 ? 17.726 17.685 24.518 1.00 7.89 100 ALA A C 1
ATOM 754 O O . ALA A 1 100 ? 17.251 18.807 24.649 1.00 8.43 100 ALA A O 1
ATOM 756 N N . GLU A 1 101 ? 17.121 16.725 23.829 1.00 7.36 101 GLU A N 1
ATOM 757 C CA . GLU A 1 101 ? 15.871 16.993 23.126 1.00 8.47 101 GLU A CA 1
ATOM 758 C C . GLU A 1 101 ? 14.721 17.233 24.089 1.00 7.31 101 GLU A C 1
ATOM 759 O O . GLU A 1 101 ? 13.834 18.034 23.819 1.00 7.84 101 GLU A O 1
ATOM 765 N N . THR A 1 102 ? 14.718 16.516 25.205 1.00 7.46 102 THR A N 1
ATOM 766 C CA . THR A 1 102 ? 13.633 16.645 26.170 1.00 6.85 102 THR A CA 1
ATOM 767 C C . THR A 1 102 ? 13.736 17.996 26.867 1.00 6.54 102 THR A C 1
ATOM 768 O O . THR A 1 102 ? 12.740 18.694 27.063 1.00 6.98 102 THR A O 1
ATOM 772 N N . VAL A 1 103 ? 14.960 18.373 27.197 1.00 6.37 103 VAL A N 1
ATOM 773 C CA . VAL A 1 103 ? 15.212 19.654 27.855 1.00 7.44 103 VAL A CA 1
ATOM 774 C C . VAL A 1 103 ? 14.842 20.818 26.949 1.00 7.45 103 VAL A C 1
ATOM 775 O O . VAL A 1 103 ? 14.214 21.776 27.386 1.00 6.90 103 VAL A O 1
ATOM 779 N N . GLU A 1 104 ? 15.232 20.722 25.683 1.00 8.26 104 GLU A N 1
ATOM 780 C CA . GLU A 1 104 ? 14.919 21.756 24.719 1.00 9.99 104 GLU A CA 1
ATOM 781 C C . GLU A 1 104 ? 13.407 21.883 24.551 1.00 9.31 104 GLU A C 1
ATOM 782 O O . GLU A 1 104 ? 12.896 22.952 24.190 1.00 9.13 104 GLU A O 1
ATOM 788 N N . GLY A 1 105 ? 12.699 20.794 24.837 1.00 8.27 105 GLY A N 1
ATOM 789 C CA . GLY A 1 105 ? 11.253 20.752 24.755 1.00 8.02 105 GLY A CA 1
ATOM 790 C C . GLY A 1 105 ? 10.585 21.757 25.676 1.00 7.34 105 GLY A C 1
ATOM 791 O O . GLY A 1 105 ? 9.418 22.096 25.491 1.00 6.95 105 GLY A O 1
ATOM 792 N N . ALA A 1 106 ? 11.325 22.253 26.660 1.00 7.18 106 ALA A N 1
ATOM 793 C CA . ALA A 1 106 ? 10.782 23.297 27.524 1.00 6.31 106 ALA A CA 1
ATOM 794 C C . ALA A 1 106 ? 10.423 24.565 26.735 1.00 6.62 106 ALA A C 1
ATOM 795 O O . ALA A 1 106 ? 9.539 25.320 27.149 1.00 5.51 106 ALA A O 1
ATOM 797 N N . ILE A 1 107 ? 11.086 24.828 25.607 1.00 7.23 107 ILE A N 1
ATOM 798 C CA . ILE A 1 107 ? 10.719 26.059 24.912 1.00 8.06 107 ILE A CA 1
ATOM 799 C C . ILE A 1 107 ? 9.360 25.962 24.216 1.00 7.97 107 ILE A C 1
ATOM 800 O O . ILE A 1 107 ? 8.569 26.897 24.289 1.00 8.05 107 ILE A O 1
ATOM 805 N N . ALA A 1 108 ? 9.051 24.821 23.592 1.00 8.20 108 ALA A N 1
ATOM 806 C CA . ALA A 1 108 ? 7.757 24.708 22.920 1.00 8.83 108 ALA A CA 1
ATOM 807 C C . ALA A 1 108 ? 6.581 24.633 23.892 1.00 8.90 108 ALA A C 1
ATOM 808 O O . ALA A 1 108 ? 5.464 25.003 23.540 1.00 10.16 108 ALA A O 1
ATOM 810 N N . ILE A 1 109 ? 6.807 24.155 25.110 1.00 8.43 109 ILE A N 1
ATOM 811 C CA . ILE A 1 109 ? 5.705 24.150 26.063 1.00 8.67 109 ILE A CA 1
ATOM 812 C C . ILE A 1 109 ? 5.644 25.469 26.839 1.00 8.82 109 ILE A C 1
ATOM 813 O O . ILE A 1 109 ? 4.952 25.588 27.851 1.00 8.52 109 ILE A O 1
ATOM 818 N N . LYS A 1 110 ? 6.359 26.475 26.338 1.00 8.83 110 LYS A N 1
ATOM 819 C CA . LYS A 1 110 ? 6.349 27.816 26.919 1.00 9.53 110 LYS A CA 1
ATOM 820 C C . LYS A 1 110 ? 6.832 27.877 28.385 1.00 8.96 110 LYS A C 1
ATOM 821 O O . LYS A 1 110 ? 6.382 28.725 29.155 1.00 8.47 110 LYS A O 1
ATOM 827 N N . ARG A 1 111 ? 7.743 26.975 28.761 1.00 8.20 111 ARG A N 1
ATOM 828 C CA . ARG A 1 111 ? 8.324 26.965 30.109 1.00 8.35 111 ARG A CA 1
ATOM 829 C C . ARG A 1 111 ? 9.847 26.881 30.030 1.00 8.66 111 ARG A C 1
ATOM 830 O O . ARG A 1 111 ? 10.465 26.045 30.679 1.00 7.62 111 ARG A O 1
ATOM 838 N N . PRO A 1 112 ? 10.475 27.775 29.274 1.00 9.27 112 PRO A N 1
ATOM 839 C CA . PRO A 1 112 ? 11.912 27.646 29.024 1.00 9.97 112 PRO A CA 1
ATOM 840 C C . PRO A 1 112 ? 12.725 27.811 30.291 1.00 10.07 112 PRO A C 1
ATOM 841 O O . PRO A 1 112 ? 13.873 27.368 30.376 1.00 10.23 112 PRO A O 1
ATOM 845 N N . GLN A 1 113 ? 12.134 28.475 31.271 1.00 10.35 113 GLN A N 1
ATOM 846 C CA . GLN A 1 113 ? 12.839 28.716 32.507 1.00 10.22 113 GLN A CA 1
ATOM 847 C C . GLN A 1 113 ? 13.024 27.421 33.299 1.00 9.57 113 GLN A C 1
ATOM 848 O O . GLN A 1 113 ? 13.802 27.391 34.235 1.00 9.44 113 GLN A O 1
ATOM 854 N N . LEU A 1 114 ? 12.361 26.334 32.874 1.00 8.20 114 LEU A N 1
ATOM 855 C CA . LEU A 1 114 ? 12.421 25.049 33.587 1.00 7.98 114 LEU A CA 1
ATOM 856 C C . LEU A 1 114 ? 13.445 24.059 33.019 1.00 7.19 114 LEU A C 1
ATOM 857 O O . LEU A 1 114 ? 13.511 22.902 33.443 1.00 6.87 114 LEU A O 1
ATOM 862 N N . LYS A 1 115 ? 14.231 24.506 32.049 1.00 6.00 115 LYS A N 1
ATOM 863 C CA . LYS A 1 115 ? 15.214 23.621 31.443 1.00 6.50 115 LYS A CA 1
ATOM 864 C C . LYS A 1 115 ? 16.119 22.975 32.485 1.00 6.42 115 LYS A C 1
ATOM 865 O O . LYS A 1 115 ? 16.381 21.776 32.457 1.00 5.66 115 LYS A O 1
ATOM 871 N N . GLY A 1 116 ? 16.623 23.797 33.398 1.00 6.47 116 GLY A N 1
ATOM 872 C CA . GLY A 1 116 ? 17.534 23.306 34.414 1.00 6.88 116 GLY A CA 1
ATOM 873 C C . GLY A 1 116 ? 16.908 22.253 35.299 1.00 6.56 116 GLY A C 1
ATOM 874 O O . GLY A 1 116 ? 17.547 21.263 35.655 1.00 6.43 116 GLY A O 1
ATOM 875 N N . LEU A 1 117 ? 15.647 22.454 35.669 1.00 5.94 117 LEU A N 1
ATOM 876 C CA . LEU A 1 117 ? 14.975 21.459 36.480 1.00 5.92 117 LEU A CA 1
ATOM 877 C C . LEU A 1 117 ? 14.790 20.147 35.706 1.00 6.02 117 LEU A C 1
ATOM 878 O O . LEU A 1 117 ? 15.053 19.074 36.238 1.00 5.06 117 LEU A O 1
ATOM 883 N N . ILE A 1 118 ? 14.385 20.234 34.439 1.00 5.57 118 ILE A N 1
ATOM 884 C CA . ILE A 1 118 ? 14.160 19.025 33.638 1.00 6.15 118 ILE A CA 1
ATOM 885 C C . ILE A 1 118 ? 15.456 18.247 33.528 1.00 5.64 118 ILE A C 1
ATOM 886 O O . ILE A 1 118 ? 15.499 17.045 33.767 1.00 5.30 11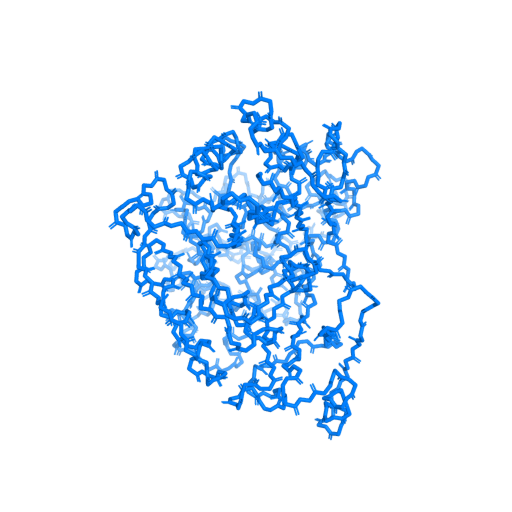8 ILE A O 1
ATOM 891 N N . ASN A 1 119 ? 16.521 18.947 33.175 1.00 5.23 119 ASN A N 1
ATOM 892 C CA . ASN A 1 119 ? 17.817 18.310 33.083 1.00 5.27 119 ASN A CA 1
ATOM 893 C C . ASN A 1 119 ? 18.219 17.684 34.411 1.00 5.97 119 ASN A C 1
ATOM 894 O O . ASN A 1 119 ? 18.646 16.531 34.455 1.00 5.74 119 ASN A O 1
ATOM 899 N N . GLY A 1 120 ? 18.060 18.448 35.493 1.00 5.84 120 GLY A N 1
ATOM 900 C CA . GLY A 1 120 ? 18.401 17.966 36.819 1.00 6.37 120 GLY A CA 1
ATOM 901 C C . GLY A 1 120 ? 17.640 16.718 37.226 1.00 6.78 120 GLY A C 1
ATOM 902 O O . GLY A 1 120 ? 18.222 15.755 37.738 1.00 6.85 120 GLY A O 1
ATOM 903 N N . VAL A 1 121 ? 16.334 16.713 36.983 1.00 6.52 121 VAL A N 1
ATOM 904 C CA . VAL A 1 121 ? 15.533 15.565 37.366 1.00 6.83 121 VAL A CA 1
ATOM 905 C C . VAL A 1 121 ? 15.949 14.345 36.558 1.00 6.55 121 VAL A C 1
ATOM 906 O O . VAL A 1 121 ? 16.104 13.272 37.111 1.00 7.30 121 VAL A O 1
ATOM 910 N N . LEU A 1 122 ? 16.159 14.505 35.249 1.00 6.38 122 LEU A N 1
ATOM 911 C CA . LEU A 1 122 ? 16.576 13.378 34.416 1.00 6.42 122 LEU A CA 1
ATOM 912 C C . LEU A 1 122 ? 17.988 12.890 34.765 1.00 7.32 122 LEU A C 1
ATOM 913 O O . LEU A 1 122 ? 18.266 11.699 34.722 1.00 6.87 122 LEU A O 1
ATOM 918 N N . ARG A 1 123 ? 18.886 13.808 35.100 1.00 7.27 123 ARG A N 1
ATOM 919 C CA . ARG A 1 123 ? 20.211 13.384 35.526 1.00 8.46 123 ARG A CA 1
ATOM 920 C C . ARG A 1 123 ? 20.118 12.637 36.854 1.00 8.78 123 ARG A C 1
ATOM 921 O O . ARG A 1 123 ? 20.792 11.626 37.032 1.00 8.92 123 ARG A O 1
ATOM 929 N N . GLN A 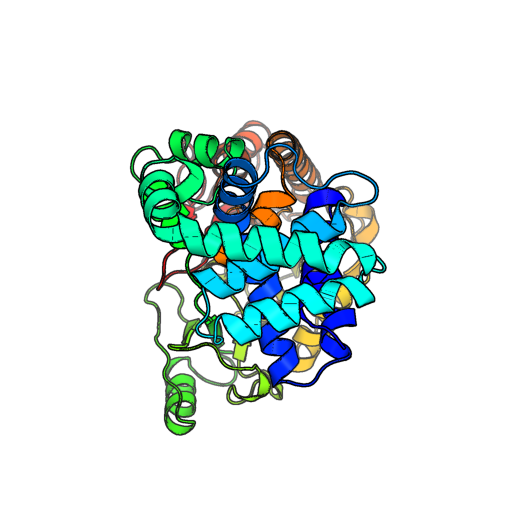1 124 ? 19.268 13.115 37.763 1.00 9.38 124 GLN A N 1
ATOM 930 C CA . GLN A 1 124 ? 19.103 12.446 39.056 1.00 10.10 124 GLN A CA 1
ATOM 931 C C . GLN A 1 124 ? 18.611 11.020 38.813 1.00 9.80 124 GLN A C 1
ATOM 932 O O . GLN A 1 124 ? 19.085 10.073 39.442 1.00 9.82 124 GLN A O 1
ATOM 938 N N . PHE A 1 125 ? 17.683 10.851 37.870 1.00 8.65 125 PHE A N 1
ATOM 939 C CA . PHE A 1 125 ? 17.218 9.508 37.520 1.00 8.37 125 PHE A CA 1
ATOM 940 C C . PHE A 1 125 ? 18.368 8.663 36.996 1.00 9.10 125 PHE A C 1
ATOM 941 O O . PHE A 1 125 ? 18.512 7.485 37.330 1.00 8.61 125 PHE A O 1
ATOM 949 N N . GLN A 1 126 ? 19.191 9.258 36.145 1.00 9.11 126 GLN A N 1
ATOM 950 C CA . GLN A 1 126 ? 20.338 8.529 35.655 1.00 8.94 126 GLN A CA 1
ATOM 951 C C . GLN A 1 126 ? 21.240 8.092 36.819 1.00 9.19 126 GLN A C 1
ATOM 952 O O . GLN A 1 126 ? 21.716 6.969 36.828 1.00 9.11 126 GLN A O 1
ATOM 958 N N . ARG A 1 127 ? 21.452 8.980 37.790 1.00 9.41 127 ARG A N 1
ATOM 959 C CA . ARG A 1 127 ? 22.282 8.682 38.957 1.00 10.51 127 ARG A CA 1
ATOM 960 C C . ARG A 1 127 ? 21.704 7.568 39.822 1.00 10.63 127 ARG A C 1
ATOM 961 O O . ARG A 1 127 ? 22.458 6.808 40.432 1.00 10.36 127 ARG A O 1
ATOM 969 N N . GLN A 1 128 ? 20.372 7.465 39.863 1.00 11.21 128 GLN A N 1
ATOM 970 C CA . GLN A 1 128 ? 19.690 6.524 40.762 1.00 12.08 128 GLN A CA 1
ATOM 971 C C . GLN A 1 128 ? 18.929 5.408 40.054 1.00 12.00 128 GLN A C 1
ATOM 972 O O . GLN A 1 128 ? 18.217 4.640 40.692 1.00 11.72 128 GLN A O 1
ATOM 978 N N . GLN A 1 129 ? 19.068 5.335 38.734 1.00 12.38 129 GLN A N 1
ATOM 979 C CA . GLN A 1 129 ? 18.357 4.369 37.893 1.00 13.15 129 GLN A CA 1
ATOM 980 C C . GLN A 1 129 ? 18.372 2.928 38.420 1.00 12.34 129 GLN A C 1
ATOM 981 O O . GLN A 1 129 ? 17.327 2.286 38.539 1.00 12.57 129 GLN A O 1
ATOM 987 N N . GLU A 1 130 ? 19.556 2.429 38.726 1.00 11.16 130 GLU A N 1
ATOM 988 C CA . GLU A 1 130 ? 19.703 1.055 39.179 1.00 10.46 130 GLU A CA 1
ATOM 989 C C . GLU A 1 130 ? 18.818 0.682 40.361 1.00 9.48 130 GLU A C 1
ATOM 990 O O . GLU A 1 130 ? 18.046 -0.277 40.298 1.00 9.65 130 GLU A O 1
ATOM 996 N N . GLU A 1 131 ? 18.938 1.422 41.452 1.00 9.85 131 GLU A N 1
ATOM 997 C CA . GLU A 1 131 ? 18.180 1.075 42.634 1.00 10.08 131 GLU A CA 1
ATOM 998 C C . GLU A 1 131 ? 16.691 1.325 42.426 1.00 10.12 131 GLU A C 1
ATOM 999 O O . GLU A 1 131 ? 15.860 0.548 42.893 1.00 9.83 131 GLU A O 1
ATOM 1005 N N . LEU A 1 132 ? 16.352 2.387 41.704 1.00 10.07 132 LEU A N 1
ATOM 1006 C CA . LEU A 1 132 ? 14.945 2.695 41.468 1.00 10.51 132 LEU A CA 1
ATOM 1007 C C . LEU A 1 132 ? 14.242 1.598 40.663 1.00 11.28 132 LEU A C 1
ATOM 1008 O O . LEU A 1 132 ? 13.066 1.305 40.901 1.00 11.31 132 LEU A O 1
ATOM 1013 N N . LEU A 1 133 ? 14.937 0.987 39.708 1.00 11.71 133 LEU A N 1
ATOM 1014 C CA . LEU A 1 133 ? 14.308 -0.050 38.889 1.00 12.27 133 LEU A CA 1
ATOM 1015 C C . LEU A 1 133 ? 14.133 -1.358 39.646 1.00 11.76 133 LEU A C 1
ATOM 1016 O O . LEU A 1 133 ? 13.126 -2.072 39.485 1.00 11.88 133 LEU A O 1
ATOM 1018 N N . ALA A 1 134 ? 15.113 -1.679 40.484 1.00 10.27 134 ALA A N 1
ATOM 1019 C CA . ALA A 1 134 ? 15.034 -2.892 41.271 1.00 9.13 134 ALA A CA 1
ATOM 1020 C C . ALA A 1 134 ? 13.847 -2.759 42.216 1.00 8.20 134 ALA A C 1
ATOM 1021 O O . ALA A 1 134 ? 13.101 -3.710 42.415 1.00 8.49 134 ALA A O 1
ATOM 1023 N N . GLU A 1 135 ? 13.679 -1.576 42.794 1.00 7.13 135 GLU A N 1
ATOM 1024 C CA . GLU A 1 135 ? 12.558 -1.328 43.697 1.00 6.29 135 GLU A CA 1
ATOM 1025 C C . GLU A 1 135 ? 11.227 -1.369 42.941 1.00 5.85 135 GLU A C 1
ATOM 1026 O O . GLU A 1 135 ? 10.235 -1.935 43.410 1.00 4.84 135 GLU A O 1
ATOM 1032 N N . PHE A 1 136 ? 11.224 -0.792 41.752 1.00 5.99 136 PHE A N 1
ATOM 1033 C CA . PHE A 1 136 ? 10.005 -0.755 40.958 1.00 6.34 136 PHE A CA 1
ATOM 1034 C C . PHE A 1 136 ? 9.510 -2.154 40.640 1.00 6.85 136 PHE A C 1
ATOM 1035 O O . PHE A 1 136 ? 8.311 -2.422 40.682 1.00 5.67 136 PHE A O 1
ATOM 1043 N N . ASN A 1 137 ? 10.429 -3.040 40.290 1.00 7.58 137 ASN A N 1
ATOM 1044 C CA . ASN A 1 137 ? 10.052 -4.389 39.901 1.00 9.39 137 ASN A CA 1
ATOM 1045 C C . ASN A 1 137 ? 9.558 -5.274 41.024 1.00 8.55 137 ASN A C 1
ATOM 1046 O O . ASN A 1 137 ? 9.157 -6.424 40.802 1.00 9.66 137 ASN A O 1
ATOM 1051 N N . ALA A 1 138 ? 9.579 -4.742 42.244 1.00 7.24 138 ALA A N 1
ATOM 1052 C CA . ALA A 1 138 ? 9.005 -5.454 43.370 1.00 6.49 138 ALA A CA 1
ATOM 1053 C C . ALA A 1 138 ? 7.646 -4.860 43.738 1.00 5.73 138 ALA A C 1
ATOM 1054 O O . ALA A 1 138 ? 6.988 -5.353 44.645 1.00 6.46 138 ALA A O 1
ATOM 1056 N N . SER A 1 139 ? 7.232 -3.813 43.028 1.00 5.95 139 SER A N 1
ATOM 1057 C CA . SER A 1 139 ? 5.975 -3.131 43.350 1.00 6.11 139 SER A CA 1
ATOM 1058 C C . SER A 1 139 ? 4.834 -3.559 42.433 1.00 6.39 139 SER A C 1
ATOM 1059 O O . SER A 1 139 ? 5.064 -4.052 41.327 1.00 5.32 139 SER A O 1
ATOM 1062 N N . ASP A 1 140 ? 3.603 -3.319 42.868 1.00 7.25 140 ASP A N 1
ATOM 1063 C CA . ASP A 1 140 ? 2.448 -3.654 42.035 1.00 7.87 140 ASP A CA 1
ATOM 1064 C C . ASP A 1 140 ? 2.352 -2.749 40.808 1.00 7.22 140 ASP A C 1
ATOM 1065 O O . ASP A 1 140 ? 1.657 -3.083 39.846 1.00 7.36 140 ASP A O 1
ATOM 1070 N N . ALA A 1 141 ? 3.035 -1.609 40.828 1.00 5.98 141 ALA A N 1
ATOM 1071 C CA . ALA A 1 141 ? 3.020 -0.725 39.672 1.00 5.40 141 ALA A CA 1
ATOM 1072 C C . ALA A 1 141 ? 3.667 -1.397 38.455 1.00 4.74 141 ALA A C 1
ATOM 1073 O O . ALA A 1 141 ? 3.530 -0.921 37.315 1.00 4.86 141 ALA A O 1
ATOM 1075 N N . ARG A 1 142 ? 4.393 -2.489 38.693 1.00 3.80 142 ARG A N 1
ATOM 1076 C CA . ARG A 1 142 ? 5.114 -3.115 37.592 1.00 3.72 142 ARG A CA 1
ATOM 1077 C C . ARG A 1 142 ? 4.173 -3.735 36.576 1.00 3.95 142 ARG A C 1
ATOM 1078 O O . ARG A 1 142 ? 4.571 -3.970 35.426 1.00 4.26 142 ARG A O 1
ATOM 1086 N N . TYR A 1 143 ? 2.941 -3.975 36.991 1.00 3.22 143 TYR A N 1
ATOM 1087 C CA . TYR A 1 143 ? 1.951 -4.509 36.047 1.00 3.00 143 TYR A CA 1
ATOM 1088 C C . TYR A 1 143 ? 1.406 -3.447 35.115 1.00 3.43 143 TYR A C 1
ATOM 1089 O O . TYR A 1 143 ? 0.636 -3.774 34.230 1.00 2.71 143 TYR A O 1
ATOM 1098 N N . LEU A 1 144 ? 1.778 -2.187 35.345 1.00 2.74 144 LEU A N 1
ATOM 1099 C CA . LEU A 1 144 ? 1.385 -1.077 34.477 1.00 3.35 144 LEU A CA 1
ATOM 1100 C C . LEU A 1 144 ? -0.110 -0.796 34.359 1.00 3.89 144 LEU A C 1
ATOM 1101 O O . LEU A 1 144 ? -0.512 -0.114 33.414 1.00 5.00 144 LEU A O 1
ATOM 1106 N N . HIS A 1 145 ? -0.903 -1.260 35.320 1.00 3.44 145 HIS A N 1
ATOM 1107 C CA . HIS A 1 145 ? -2.347 -0.982 35.329 1.00 4.99 145 HIS A CA 1
ATOM 1108 C C . HIS A 1 145 ? -2.722 -0.173 36.563 1.00 5.47 145 HIS A C 1
ATOM 1109 O O . HIS A 1 145 ? -2.177 -0.394 37.635 1.00 5.58 145 HIS A O 1
ATOM 1116 N N . PRO A 1 146 ? -3.647 0.774 36.421 1.00 5.69 146 PRO A N 1
ATOM 1117 C CA . PRO A 1 146 ? -4.094 1.551 37.586 1.00 6.09 146 PRO A CA 1
ATOM 1118 C C . PRO A 1 146 ? -4.762 0.576 38.558 1.00 5.89 146 PRO A C 1
ATOM 1119 O O . PRO A 1 146 ? -5.312 -0.430 38.147 1.00 7.05 146 PRO A O 1
ATOM 1123 N N . SER A 1 147 ? -4.685 0.883 39.842 1.00 7.19 147 SER A N 1
ATOM 1124 C CA . SER A 1 147 ? -5.197 -0.032 40.857 1.00 7.52 147 SER A CA 1
ATOM 1125 C C . SER A 1 147 ? -6.616 -0.520 40.650 1.00 7.33 147 SER A C 1
ATOM 1126 O O . SER A 1 147 ? -6.895 -1.703 40.838 1.00 5.96 147 SER A O 1
ATOM 1129 N N . TRP A 1 148 ? -7.526 0.383 40.314 1.00 6.67 148 TRP A N 1
ATOM 1130 C CA . TRP A 1 148 ? -8.936 -0.025 40.184 1.00 6.79 148 TRP A CA 1
ATOM 1131 C C . TRP A 1 148 ? -9.096 -1.145 39.167 1.00 6.93 148 TRP A C 1
ATOM 1132 O O . TRP A 1 148 ? -9.887 -2.089 39.367 1.00 6.51 148 TRP A O 1
ATOM 1143 N N . LEU A 1 149 ? -8.349 -1.031 38.075 1.00 6.57 149 LEU A N 1
ATOM 1144 C CA . LEU A 1 149 ? -8.443 -2.005 36.996 1.00 7.03 149 LEU A CA 1
ATOM 1145 C C . LEU A 1 149 ? -7.662 -3.269 37.326 1.00 7.33 149 LEU A C 1
ATOM 1146 O O . LEU A 1 149 ? -8.141 -4.368 37.054 1.00 7.73 149 LEU A O 1
ATOM 1151 N N . LEU A 1 150 ? -6.477 -3.126 37.910 1.00 7.29 150 LEU A N 1
ATOM 1152 C CA . LEU A 1 150 ? -5.697 -4.293 38.320 1.00 7.22 150 LEU A CA 1
ATOM 1153 C C . LEU A 1 150 ? -6.540 -5.147 39.254 1.00 7.27 150 LEU A C 1
ATOM 1154 O O . LEU A 1 150 ? -6.633 -6.378 39.084 1.00 7.33 150 LEU A O 1
ATOM 1159 N N . LYS A 1 151 ? -7.192 -4.493 40.216 1.00 7.54 151 LYS A N 1
ATOM 1160 C CA . LYS A 1 151 ? -8.032 -5.211 41.178 1.00 7.80 151 LYS A CA 1
ATOM 1161 C C . LYS A 1 151 ? -9.219 -5.883 40.510 1.00 7.56 151 LYS A C 1
ATOM 1162 O O . LYS A 1 151 ? -9.561 -7.038 40.855 1.00 6.70 151 LYS A O 1
ATOM 1165 N N . ARG A 1 152 ? -9.835 -5.202 39.548 1.00 6.54 152 ARG A N 1
ATOM 1166 C CA . ARG A 1 152 ? -10.956 -5.820 38.829 1.00 6.23 152 ARG A CA 1
ATOM 1167 C C . ARG A 1 152 ? -10.493 -7.075 38.107 1.00 6.05 152 ARG A C 1
ATOM 1168 O O . ARG A 1 152 ? -11.197 -8.083 38.097 1.00 6.78 152 ARG A O 1
ATOM 1176 N N . LEU A 1 153 ? -9.304 -7.026 37.517 1.00 6.21 153 LEU A N 1
ATOM 1177 C CA . LEU A 1 153 ? -8.798 -8.192 36.785 1.00 6.43 153 LEU A CA 1
ATOM 1178 C C . LEU A 1 153 ? -8.430 -9.322 37.741 1.00 6.57 153 LEU A C 1
ATOM 1179 O O . LEU A 1 153 ? -8.655 -10.513 37.444 1.00 6.54 153 LEU A O 1
ATOM 1184 N N . GLN A 1 154 ? -7.881 -8.953 38.894 1.00 7.19 154 GLN A N 1
ATOM 1185 C CA . GLN A 1 154 ? -7.491 -9.950 39.886 1.00 7.44 154 GLN A CA 1
ATOM 1186 C C . GLN A 1 154 ? -8.718 -10.673 40.409 1.00 8.25 154 GLN A C 1
ATOM 1187 O O . GLN A 1 154 ? -8.692 -11.875 40.632 1.00 7.86 154 GLN A O 1
ATOM 1193 N N . LYS A 1 155 ? -9.811 -9.942 40.553 1.00 8.12 155 LYS A N 1
ATOM 1194 C CA . LYS A 1 155 ? -11.042 -10.539 41.047 1.00 8.52 155 LYS A CA 1
ATOM 1195 C C . LYS A 1 155 ? -11.753 -11.406 40.007 1.00 8.40 155 LYS A C 1
ATOM 1196 O O . LYS A 1 155 ? -12.252 -12.501 40.314 1.00 8.55 155 LYS A O 1
ATOM 1202 N N . ALA A 1 156 ? -11.793 -10.930 38.768 1.00 7.50 156 ALA A N 1
ATOM 1203 C CA . ALA A 1 156 ? -12.495 -11.647 37.705 1.00 6.97 156 ALA A CA 1
ATOM 1204 C C . ALA A 1 156 ? -11.697 -12.838 37.208 1.00 6.82 156 ALA A C 1
ATOM 1205 O O . ALA A 1 156 ? -12.272 -13.835 36.759 1.00 5.90 156 ALA A O 1
ATOM 1207 N N . TYR A 1 157 ? -10.371 -12.730 37.278 1.00 6.14 157 TYR A N 1
ATOM 1208 C CA . TYR A 1 157 ? -9.499 -13.788 36.759 1.00 6.28 157 TYR A CA 1
ATOM 1209 C C . TYR A 1 157 ? -8.447 -14.195 37.761 1.00 6.57 157 TYR A C 1
ATOM 1210 O O . TYR A 1 157 ? -7.273 -13.871 37.599 1.00 5.21 157 TYR A O 1
ATOM 1219 N N . PRO A 1 158 ? -8.858 -14.909 38.803 1.00 6.69 158 PRO A N 1
ATOM 1220 C CA . PRO A 1 158 ? -7.930 -15.259 39.886 1.00 7.48 158 PRO A CA 1
ATOM 1221 C C . PRO A 1 158 ? -6.727 -16.053 39.400 1.00 7.20 158 PRO A C 1
ATOM 1222 O O . PRO A 1 158 ? -5.655 -15.913 39.971 1.00 7.34 158 PRO A O 1
ATOM 1226 N N . GLU A 1 159 ? -6.905 -16.851 38.356 1.00 8.48 159 GLU A N 1
ATOM 1227 C CA . GLU A 1 159 ? -5.826 -17.656 37.812 1.00 8.74 159 GLU A CA 1
ATOM 1228 C C . GLU A 1 159 ? -5.055 -16.995 36.675 1.00 9.02 159 GLU A C 1
ATOM 1229 O O . GLU A 1 159 ? -3.863 -17.240 36.495 1.00 9.77 159 GLU A O 1
ATOM 1235 N N . GLN A 1 160 ? -5.728 -16.149 35.908 1.00 8.15 160 GLN A N 1
ATOM 1236 C CA . GLN A 1 160 ? -5.142 -15.640 34.678 1.00 7.58 160 GLN A CA 1
ATOM 1237 C C . GLN A 1 160 ? -4.787 -14.180 34.663 1.00 7.24 160 GLN A C 1
ATOM 1238 O O . GLN A 1 160 ? -4.300 -13.663 33.649 1.00 7.20 160 GLN A O 1
ATOM 1244 N N . TRP A 1 161 ? -5.009 -13.493 35.766 1.00 6.36 161 TRP A N 1
ATOM 1245 C CA . TRP A 1 161 ? -4.808 -12.060 35.717 1.00 6.04 161 TRP A CA 1
ATOM 1246 C C . TRP A 1 161 ? -3.407 -11.610 35.310 1.00 6.24 161 TRP A C 1
ATOM 1247 O O . TRP A 1 161 ? -3.282 -10.607 34.608 1.00 7.09 161 TRP A O 1
ATOM 1258 N N . GLN A 1 162 ? -2.369 -12.322 35.739 1.00 6.61 162 GLN A N 1
ATOM 1259 C CA . GLN A 1 162 ? -1.010 -11.910 35.386 1.00 7.05 162 GLN A CA 1
ATOM 1260 C C . GLN A 1 162 ? -0.790 -12.013 33.887 1.00 7.04 162 GLN A C 1
ATOM 1261 O O . GLN A 1 162 ? -0.203 -11.127 33.280 1.00 6.94 162 GLN A O 1
ATOM 1267 N N . SER A 1 163 ? -1.284 -13.099 33.296 1.00 6.89 163 SER A N 1
ATOM 1268 C CA . SER A 1 163 ? -1.141 -13.284 31.852 1.00 7.49 163 SER A CA 1
ATOM 1269 C C . SER A 1 163 ? -1.927 -12.239 31.072 1.00 7.27 163 SER A C 1
ATOM 1270 O O . SER A 1 163 ? -1.499 -11.811 29.987 1.00 7.88 163 SER A O 1
ATOM 1273 N N . ILE A 1 164 ? -3.067 -11.815 31.623 1.00 6.47 164 ILE A N 1
ATOM 1274 C CA . ILE A 1 164 ? -3.880 -10.801 30.986 1.00 6.77 164 ILE A CA 1
ATOM 1275 C C . ILE A 1 164 ? -3.171 -9.452 30.993 1.00 6.90 164 ILE A C 1
ATOM 1276 O O . ILE A 1 164 ? -3.064 -8.826 29.944 1.00 6.01 164 ILE A O 1
ATOM 1281 N N . VAL A 1 165 ? -2.702 -8.997 32.159 1.00 7.17 165 VAL A N 1
ATOM 1282 C CA . VAL A 1 165 ? -1.995 -7.717 32.190 1.00 7.63 165 VAL A CA 1
ATOM 1283 C C . VAL A 1 165 ? -0.735 -7.789 31.328 1.00 7.23 165 VAL A C 1
ATOM 1284 O O . VAL A 1 165 ? -0.429 -6.821 30.623 1.00 6.96 165 VAL A O 1
ATOM 1288 N N . GLU A 1 166 ? -0.046 -8.931 31.329 1.00 7.91 166 GLU A N 1
ATOM 1289 C CA . GLU A 1 166 ? 1.153 -9.061 30.500 1.00 8.13 166 GLU A CA 1
ATOM 1290 C C . GLU A 1 166 ? 0.808 -8.910 29.014 1.00 7.69 166 GLU A C 1
ATOM 1291 O O . GLU A 1 166 ? 1.516 -8.228 28.273 1.00 7.50 166 GLU A O 1
ATOM 1297 N N . ALA A 1 167 ? -0.293 -9.524 28.593 1.00 7.08 167 ALA A N 1
ATOM 1298 C CA . ALA A 1 167 ? -0.706 -9.456 27.194 1.00 7.07 167 ALA A CA 1
ATOM 1299 C C . ALA A 1 167 ? -1.146 -8.019 26.858 1.00 6.89 167 ALA A C 1
ATOM 1300 O O . ALA A 1 167 ? -0.873 -7.502 25.760 1.00 8.05 167 ALA A O 1
ATOM 1302 N N . ASN A 1 168 ? -1.817 -7.371 27.807 1.00 5.65 168 ASN A N 1
ATOM 1303 C CA . ASN A 1 168 ? -2.199 -5.970 27.615 1.00 5.70 168 ASN A CA 1
ATOM 1304 C C . ASN A 1 168 ? -0.991 -5.059 27.402 1.00 5.88 168 ASN A C 1
ATOM 1305 O O . ASN A 1 168 ? -1.080 -4.010 26.759 1.00 5.68 168 ASN A O 1
ATOM 1310 N N . ASN A 1 169 ? 0.149 -5.436 27.968 1.00 4.63 169 ASN A N 1
ATOM 1311 C CA . ASN A 1 169 ? 1.326 -4.584 27.911 1.00 4.34 169 ASN A CA 1
ATOM 1312 C C . ASN A 1 169 ? 2.225 -4.842 26.685 1.00 4.25 169 ASN A C 1
ATOM 1313 O O . ASN A 1 169 ? 3.222 -4.158 26.473 1.00 2.99 169 ASN A O 1
ATOM 1318 N N . GLN A 1 170 ? 1.909 -5.895 25.932 1.00 4.47 170 GLN A N 1
ATOM 1319 C CA . GLN A 1 170 ? 2.717 -6.232 24.764 1.00 5.02 170 GLN A CA 1
ATOM 1320 C C . GLN A 1 170 ? 2.403 -5.289 23.622 1.00 4.70 170 GLN A C 1
ATOM 1321 O O . GLN A 1 170 ? 1.324 -4.686 23.595 1.00 5.67 170 GLN A O 1
ATOM 1327 N N . ARG A 1 171 ? 3.321 -5.205 22.669 1.00 5.43 171 ARG A N 1
ATOM 1328 C CA . ARG A 1 171 ? 3.026 -4.501 21.428 1.00 6.95 171 ARG A CA 1
ATOM 1329 C C . ARG A 1 171 ? 2.016 -5.410 20.699 1.00 7.65 171 ARG A C 1
ATOM 1330 O O . ARG A 1 171 ? 2.172 -6.626 20.651 1.00 8.20 171 ARG A O 1
ATOM 1336 N N . PRO A 1 172 ? 0.957 -4.830 20.166 1.00 8.26 172 PRO A N 1
ATOM 1337 C CA . PRO A 1 172 ? -0.119 -5.625 19.576 1.00 8.91 172 PRO A CA 1
ATOM 1338 C C . PRO A 1 172 ? 0.210 -6.244 18.214 1.00 8.24 172 PRO A C 1
ATOM 1339 O O . PRO A 1 172 ? 0.911 -5.606 17.419 1.00 9.05 172 PRO A O 1
ATOM 1343 N N . PRO A 1 173 ? -0.299 -7.445 17.956 1.00 8.63 173 PRO A N 1
ATOM 1344 C CA . PRO A 1 173 ? -0.085 -8.096 16.665 1.00 8.05 173 PRO A CA 1
ATOM 1345 C C . PRO A 1 173 ? -0.914 -7.387 15.600 1.00 7.74 173 PRO A C 1
ATOM 1346 O O . PRO A 1 173 ? -1.987 -6.864 15.892 1.00 8.97 173 PRO A O 1
ATOM 1350 N N . MET A 1 174 ? -0.391 -7.309 14.383 1.00 7.13 174 MET A N 1
ATOM 1351 C CA . MET A 1 174 ? -1.159 -6.700 13.302 1.00 6.30 174 MET A CA 1
ATOM 1352 C C . MET A 1 174 ? -1.965 -7.810 12.641 1.00 6.47 174 MET A C 1
ATOM 1353 O O . MET A 1 174 ? -1.420 -8.617 11.897 1.00 6.40 174 MET A O 1
ATOM 1358 N N . TRP A 1 175 ? -3.259 -7.852 12.941 1.00 5.60 175 TRP A N 1
ATOM 1359 C CA . TRP A 1 175 ? -4.135 -8.831 12.322 1.00 5.68 175 TRP A CA 1
ATOM 1360 C C . TRP A 1 175 ? -4.788 -8.245 11.085 1.00 5.45 175 TRP A C 1
ATOM 1361 O O . TRP A 1 175 ? -5.258 -7.094 11.079 1.00 4.95 175 TRP A O 1
ATOM 1372 N N . LEU A 1 176 ? -4.856 -9.074 10.054 1.00 4.98 176 LEU A N 1
ATOM 1373 C CA . LEU A 1 176 ? -5.456 -8.709 8.775 1.00 5.32 176 LEU A CA 1
ATOM 1374 C C . LEU A 1 176 ? -6.602 -9.662 8.469 1.00 4.77 176 LEU A C 1
ATOM 1375 O O . LEU A 1 176 ? -6.629 -10.793 8.957 1.00 4.49 176 LEU A O 1
ATOM 1380 N N . ARG A 1 177 ? -7.550 -9.208 7.675 1.00 5.00 177 ARG A N 1
ATOM 1381 C CA . ARG A 1 177 ? -8.650 -10.061 7.250 1.00 4.34 177 ARG A CA 1
ATOM 1382 C C . ARG A 1 177 ? -8.639 -10.132 5.729 1.00 5.20 177 ARG A C 1
ATOM 1383 O O . ARG A 1 177 ? -8.793 -9.121 5.060 1.00 5.09 177 ARG A O 1
ATOM 1391 N N . ILE A 1 178 ? -8.464 -11.321 5.193 1.00 4.82 178 ILE A N 1
ATOM 1392 C CA . ILE A 1 178 ? -8.392 -11.496 3.739 1.00 5.75 178 ILE A CA 1
ATOM 1393 C C . ILE A 1 178 ? -9.783 -11.574 3.137 1.00 5.42 178 ILE A C 1
ATOM 1394 O O . ILE A 1 178 ? -10.605 -12.372 3.579 1.00 5.53 178 ILE A O 1
ATOM 1399 N N . ASN A 1 179 ? -10.053 -10.736 2.132 1.00 5.87 179 ASN A N 1
ATOM 1400 C CA . ASN A 1 179 ? -11.345 -10.727 1.456 1.00 5.83 179 ASN A CA 1
ATOM 1401 C C . ASN A 1 179 ? -11.492 -11.975 0.586 1.00 5.93 179 ASN A C 1
ATOM 1402 O O . ASN A 1 179 ? -10.890 -12.070 -0.476 1.00 5.50 179 ASN A O 1
ATOM 1407 N N . ARG A 1 180 ? -12.302 -12.925 1.041 1.00 6.50 180 ARG A N 1
ATOM 1408 C CA . ARG A 1 180 ? -12.460 -14.208 0.339 1.00 6.48 180 ARG A CA 1
ATOM 1409 C C . ARG A 1 180 ? -13.047 -14.084 -1.067 1.00 7.26 180 ARG A C 1
ATOM 1410 O O . ARG A 1 180 ? -12.974 -15.031 -1.861 1.00 6.86 180 ARG A O 1
ATOM 1418 N N . THR A 1 181 ? -13.632 -12.937 -1.391 1.00 7.49 181 THR A N 1
ATOM 1419 C CA . THR A 1 181 ? -14.216 -12.792 -2.719 1.00 8.75 181 THR A CA 1
ATOM 1420 C C . THR A 1 181 ? -13.140 -12.605 -3.784 1.00 8.19 181 THR A C 1
ATOM 1421 O O . THR A 1 181 ? -13.384 -12.835 -4.970 1.00 8.62 181 THR A O 1
ATOM 1425 N N . HIS A 1 182 ? -11.941 -12.216 -3.354 1.00 7.87 182 HIS A N 1
ATOM 1426 C CA . HIS A 1 182 ? -10.837 -11.961 -4.271 1.00 7.45 182 HIS A CA 1
ATOM 1427 C C . HIS A 1 182 ? -9.755 -13.029 -4.205 1.00 7.12 182 HIS A C 1
ATOM 1428 O O . HIS A 1 182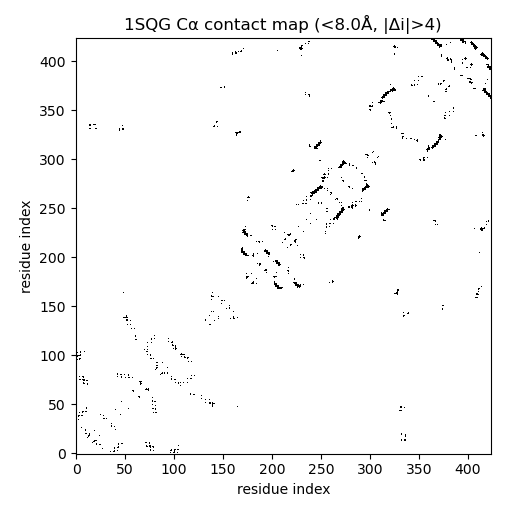 ? -9.183 -13.382 -5.230 1.00 7.02 182 HIS A O 1
ATOM 1435 N N . HIS A 1 183 ? -9.448 -13.488 -2.995 1.00 6.87 183 HIS A N 1
ATOM 1436 C CA . HIS A 1 183 ? -8.487 -14.564 -2.782 1.00 7.30 183 HIS A CA 1
ATOM 1437 C C . HIS A 1 183 ? -8.874 -15.412 -1.595 1.00 7.17 183 HIS A C 1
ATOM 1438 O O . HIS A 1 183 ? -9.531 -14.942 -0.678 1.00 7.99 183 HIS A O 1
ATOM 1445 N N . SER A 1 184 ? -8.413 -16.652 -1.588 1.00 6.76 184 SER A N 1
ATOM 1446 C CA . SER A 1 184 ? -8.497 -17.441 -0.370 1.00 6.49 184 SER A CA 1
ATOM 1447 C C . SER A 1 184 ? -7.399 -16.888 0.534 1.00 6.09 184 SER A C 1
ATOM 1448 O O . SER A 1 184 ? -6.446 -16.246 0.060 1.00 4.90 184 SER A O 1
ATOM 1451 N N . ARG A 1 185 ? -7.507 -17.163 1.831 1.00 5.54 185 ARG A N 1
ATOM 1452 C CA . ARG A 1 185 ? -6.473 -16.756 2.768 1.00 5.39 185 ARG A CA 1
ATOM 1453 C C . ARG A 1 185 ? -5.114 -17.272 2.322 1.00 5.32 185 ARG A C 1
ATOM 1454 O O . ARG A 1 185 ? -4.137 -16.533 2.300 1.00 4.99 185 ARG A O 1
ATOM 1462 N N . ASP A 1 186 ? -5.050 -18.557 1.990 1.00 5.67 186 ASP A N 1
ATOM 1463 C CA . ASP A 1 186 ? -3.785 -19.168 1.600 1.00 6.04 186 ASP A CA 1
ATOM 1464 C C . ASP A 1 186 ? -3.193 -18.570 0.321 1.00 5.98 186 ASP A C 1
ATOM 1465 O O . ASP A 1 186 ? -1.986 -18.401 0.220 1.00 6.10 186 ASP A O 1
ATOM 1470 N N . SER A 1 187 ? -4.042 -18.251 -0.649 1.00 5.59 187 SER A N 1
ATOM 1471 C CA . SER A 1 187 ? -3.583 -17.590 -1.861 1.00 6.75 187 SER A CA 1
ATOM 1472 C C . SER A 1 187 ? -3.002 -16.215 -1.569 1.00 6.06 187 SER A C 1
ATOM 1473 O O . SER A 1 187 ? -1.988 -15.815 -2.140 1.00 6.11 187 SER A O 1
ATOM 1476 N N . TRP A 1 188 ? -3.674 -15.466 -0.708 1.00 5.81 188 TRP A N 1
ATOM 1477 C CA . TRP A 1 188 ? -3.198 -14.125 -0.392 1.00 6.26 188 TRP A CA 1
ATOM 1478 C C . TRP A 1 188 ? -1.896 -14.228 0.387 1.00 7.03 188 TRP A C 1
ATOM 1479 O O . TRP A 1 188 ? -0.989 -13.424 0.207 1.00 6.96 188 TRP A O 1
ATOM 1490 N N . LEU A 1 189 ? -1.783 -15.240 1.244 1.00 7.72 189 LEU A N 1
ATOM 1491 C CA . LEU A 1 189 ? -0.537 -15.420 1.974 1.00 8.40 189 LEU A CA 1
ATOM 1492 C C . LEU A 1 189 ? 0.624 -15.604 1.010 1.00 8.37 189 LEU A C 1
ATOM 1493 O O . LEU A 1 189 ? 1.717 -15.110 1.250 1.00 9.42 189 LEU A O 1
ATOM 1498 N N . ALA A 1 190 ? 0.386 -16.309 -0.094 1.00 8.37 190 ALA A N 1
ATOM 1499 C CA . ALA A 1 190 ? 1.449 -16.521 -1.072 1.00 7.98 190 ALA A CA 1
ATOM 1500 C C . ALA A 1 190 ? 1.910 -15.189 -1.670 1.00 8.18 190 ALA A C 1
ATOM 1501 O O . ALA A 1 190 ? 3.093 -14.996 -1.954 1.00 8.31 190 ALA A O 1
ATOM 1503 N N . LEU A 1 191 ? 0.967 -14.273 -1.858 1.00 8.40 191 LEU A N 1
ATOM 1504 C CA . LEU A 1 191 ? 1.283 -12.958 -2.379 1.00 8.45 191 LEU A CA 1
ATOM 1505 C C . LEU A 1 191 ? 2.102 -12.188 -1.368 1.00 8.71 191 LEU A C 1
ATOM 1506 O O . LEU A 1 191 ? 3.009 -11.433 -1.732 1.00 8.98 191 LEU A O 1
ATOM 1511 N N . LEU A 1 192 ? 1.763 -12.365 -0.096 1.00 8.77 192 LEU A N 1
ATOM 1512 C CA . LEU A 1 192 ? 2.474 -11.695 0.983 1.00 9.00 192 LEU A CA 1
ATOM 1513 C C . LEU A 1 192 ? 3.925 -12.151 1.000 1.00 9.25 192 LEU A C 1
ATOM 1514 O O . LEU A 1 192 ? 4.851 -11.342 1.130 1.00 9.17 192 LEU A O 1
ATOM 1519 N N . ASP A 1 193 ? 4.115 -13.458 0.867 1.00 9.81 193 ASP A N 1
ATOM 1520 C CA . ASP A 1 193 ? 5.461 -14.041 0.856 1.00 10.20 193 ASP A CA 1
ATOM 1521 C C . ASP A 1 193 ? 6.272 -13.521 -0.327 1.00 10.42 193 ASP A C 1
ATOM 1522 O O . ASP A 1 193 ? 7.462 -13.195 -0.198 1.00 9.70 193 ASP A O 1
ATOM 1527 N N . GLU A 1 194 ? 5.629 -13.453 -1.489 1.00 9.82 194 GLU A N 1
ATOM 1528 C CA . GLU A 1 194 ? 6.281 -12.935 -2.677 1.00 10.33 194 GLU A CA 1
ATOM 1529 C C . GLU A 1 194 ? 6.641 -11.468 -2.476 1.00 10.57 194 GLU A C 1
ATOM 1530 O O . GLU A 1 194 ? 7.631 -10.982 -3.025 1.00 10.59 194 GLU A O 1
ATOM 1532 N N . ALA A 1 195 ? 5.844 -10.776 -1.666 1.00 10.92 195 ALA A N 1
ATOM 1533 C CA . ALA A 1 195 ? 6.086 -9.367 -1.372 1.00 10.85 195 ALA A CA 1
ATOM 1534 C C . ALA A 1 195 ? 7.177 -9.191 -0.313 1.00 11.26 195 ALA A C 1
ATOM 1535 O O . ALA A 1 195 ? 7.487 -8.072 0.088 1.00 11.45 195 ALA A O 1
ATOM 1537 N N . GLY A 1 196 ? 7.744 -10.303 0.146 1.00 11.49 196 GLY A N 1
ATOM 1538 C CA . GLY A 1 196 ? 8.805 -10.276 1.137 1.00 11.64 196 GLY A CA 1
ATOM 1539 C C . GLY A 1 196 ? 8.369 -10.176 2.587 1.00 11.94 196 GLY A C 1
ATOM 1540 O O . GLY A 1 196 ? 9.186 -9.889 3.461 1.00 11.54 196 GLY A O 1
ATOM 1541 N N . MET A 1 197 ? 7.088 -10.419 2.855 1.00 11.91 197 MET A N 1
ATOM 1542 C CA . MET A 1 197 ? 6.567 -10.326 4.212 1.00 12.43 197 MET A CA 1
ATOM 1543 C C . MET A 1 197 ? 6.014 -11.647 4.715 1.00 12.08 197 MET A C 1
ATOM 1544 O O . MET A 1 197 ? 5.532 -12.470 3.942 1.00 12.67 197 MET A O 1
ATOM 1549 N N . LYS A 1 198 ? 6.083 -11.841 6.021 1.00 11.75 198 LYS A N 1
ATOM 1550 C CA . LYS A 1 198 ? 5.665 -13.090 6.627 1.00 11.37 198 LYS A CA 1
ATOM 1551 C C . LYS A 1 198 ? 4.359 -12.956 7.380 1.00 10.40 198 LYS A C 1
ATOM 1552 O O . LYS A 1 198 ? 4.172 -12.017 8.146 1.00 10.55 198 LYS A O 1
ATOM 1558 N N . GLY A 1 199 ? 3.467 -13.914 7.181 1.00 9.69 199 GLY A N 1
ATOM 1559 C CA . GLY A 1 199 ? 2.196 -13.914 7.885 1.00 8.33 199 GLY A CA 1
ATOM 1560 C C . GLY A 1 199 ? 1.816 -15.314 8.337 1.00 8.48 199 GLY A C 1
ATOM 1561 O O . GLY A 1 199 ? 2.306 -16.316 7.786 1.00 7.42 199 GLY A O 1
ATOM 1562 N N . PHE A 1 200 ? 0.940 -15.377 9.340 1.00 7.39 200 PHE A N 1
ATOM 1563 C CA . PHE A 1 200 ? 0.507 -16.649 9.912 1.00 7.68 200 PHE A CA 1
ATOM 1564 C C . PHE A 1 200 ? -1.004 -16.750 9.982 1.00 7.51 200 PHE A C 1
ATOM 1565 O O . PHE A 1 200 ? -1.695 -15.766 10.250 1.00 7.15 200 PHE A O 1
ATOM 1573 N N . PRO A 1 201 ? -1.533 -17.945 9.743 1.00 7.13 201 PRO A N 1
ATOM 1574 C CA . PRO A 1 201 ? -2.962 -18.182 9.884 1.00 7.21 201 PRO A CA 1
ATOM 1575 C C . PRO A 1 201 ? -3.312 -18.417 11.346 1.00 8.02 201 PRO A C 1
ATOM 1576 O O . PRO A 1 201 ? -2.412 -18.453 12.190 1.00 8.06 201 PRO A O 1
ATOM 1580 N N . HIS A 1 202 ? -4.605 -18.537 11.636 1.00 7.99 202 HIS A N 1
ATOM 1581 C CA . HIS A 1 202 ? -5.083 -18.920 12.963 1.00 8.29 202 HIS A CA 1
ATOM 1582 C C . HIS A 1 202 ? -6.175 -19.954 12.782 1.00 8.85 202 HIS A C 1
ATOM 1583 O O . HIS A 1 202 ? -7.087 -19.768 11.978 1.00 8.36 202 HIS A O 1
ATOM 1590 N N . ALA A 1 203 ? -6.089 -21.036 13.543 1.00 9.80 203 ALA A N 1
ATOM 1591 C CA . ALA A 1 203 ? -7.055 -22.117 13.431 1.00 10.50 203 ALA A CA 1
ATOM 1592 C C . ALA A 1 203 ? -8.528 -21.742 13.662 1.00 10.74 203 ALA A C 1
ATOM 1593 O O . ALA A 1 203 ? -9.418 -22.444 13.153 1.00 11.15 203 ALA A O 1
ATOM 1595 N N . ASP A 1 204 ? -8.792 -20.685 14.423 1.00 10.17 204 ASP A N 1
ATOM 1596 C CA . ASP A 1 204 ? -10.170 -20.290 14.731 1.00 10.30 204 ASP A CA 1
ATOM 1597 C C . ASP A 1 204 ? -10.760 -19.150 13.908 1.00 9.37 204 ASP A C 1
ATOM 1598 O O . ASP A 1 204 ? -11.950 -18.846 14.033 1.00 9.17 204 ASP A O 1
ATOM 1603 N N . TYR A 1 205 ? -9.939 -18.498 13.094 1.00 8.68 205 TYR A N 1
ATOM 1604 C CA . TYR A 1 205 ? -10.391 -17.350 12.316 1.00 7.34 205 TYR A CA 1
ATOM 1605 C C . TYR A 1 205 ? -9.940 -17.543 10.878 1.00 7.09 205 TYR A C 1
ATOM 1606 O O . TYR A 1 205 ? -8.843 -17.132 10.492 1.00 6.31 205 TYR A O 1
ATOM 1615 N N . PRO A 1 206 ? -10.812 -18.146 10.081 1.00 7.15 206 PRO A N 1
ATOM 1616 C CA . PRO A 1 206 ? -10.479 -18.563 8.709 1.00 7.11 206 PRO A CA 1
ATOM 1617 C C . PRO A 1 206 ? -10.000 -17.476 7.748 1.00 6.99 206 PRO A C 1
ATOM 1618 O O . PRO A 1 206 ? -9.253 -17.816 6.821 1.00 6.45 206 PRO A O 1
ATOM 1622 N N . ASP A 1 207 ? -10.393 -16.221 7.951 1.00 6.24 207 ASP A N 1
ATOM 1623 C CA . ASP A 1 207 ? -9.997 -15.164 7.027 1.00 6.64 207 ASP A CA 1
ATOM 1624 C C . ASP A 1 207 ? -8.806 -14.387 7.563 1.00 6.58 207 ASP A C 1
ATOM 1625 O O . ASP A 1 207 ? -8.324 -13.467 6.905 1.00 6.34 207 ASP A O 1
ATOM 1630 N N . ALA A 1 208 ? -8.290 -14.794 8.718 1.00 6.62 208 ALA A N 1
ATOM 1631 C CA . ALA A 1 208 ? -7.256 -13.981 9.382 1.00 6.81 208 ALA A CA 1
ATOM 1632 C C . ALA A 1 208 ? -5.820 -14.323 9.033 1.00 6.92 208 ALA A C 1
ATOM 1633 O O . ALA A 1 208 ? -5.465 -15.493 8.829 1.00 6.64 208 ALA A O 1
ATOM 1635 N N . VAL A 1 209 ? -4.999 -13.282 8.988 1.00 6.92 209 VAL A N 1
ATOM 1636 C CA . VAL A 1 209 ? -3.569 -13.412 8.837 1.00 6.93 209 VAL A CA 1
ATOM 1637 C C . VAL A 1 209 ? -2.908 -12.489 9.867 1.00 7.10 209 VAL A C 1
ATOM 1638 O O . VAL A 1 209 ? -3.241 -11.303 9.959 1.00 6.78 209 VAL A O 1
ATOM 1642 N N . ARG A 1 210 ? -1.982 -13.039 10.642 1.00 6.53 210 ARG A N 1
ATOM 1643 C CA . ARG A 1 210 ? -1.218 -12.255 11.606 1.00 7.70 210 ARG A CA 1
ATOM 1644 C C . ARG A 1 210 ? 0.143 -11.973 10.992 1.00 7.71 210 ARG A C 1
ATOM 1645 O O . ARG A 1 210 ? 0.871 -12.905 10.636 1.00 6.72 210 ARG A O 1
ATOM 1653 N N . LEU A 1 211 ? 0.477 -10.693 10.829 1.00 8.11 211 LEU A N 1
ATOM 1654 C CA . LEU A 1 211 ? 1.787 -10.307 10.306 1.00 9.65 211 LEU A CA 1
ATOM 1655 C C . LEU A 1 211 ? 2.854 -10.533 11.367 1.00 10.16 211 LEU A C 1
ATOM 1656 O O . LEU A 1 211 ? 2.629 -10.286 12.538 1.00 10.04 211 LEU A O 1
ATOM 1661 N N . GLU A 1 212 ? 4.021 -11.022 10.960 1.00 11.02 212 GLU A N 1
ATOM 1662 C CA . GLU A 1 212 ? 5.104 -11.233 11.897 1.00 12.55 212 GLU A CA 1
ATOM 1663 C C . GLU A 1 212 ? 5.523 -9.872 12.452 1.00 13.13 212 GLU A C 1
ATOM 1664 O O . GLU A 1 212 ? 5.852 -9.729 13.630 1.00 13.89 212 GLU A O 1
ATOM 1670 N N . THR A 1 213 ? 5.476 -8.869 11.587 1.00 13.91 213 THR A N 1
ATOM 1671 C CA . THR A 1 213 ? 5.835 -7.507 11.938 1.00 14.47 213 THR A CA 1
ATOM 1672 C C . THR A 1 213 ? 4.824 -6.565 11.299 1.00 13.65 213 THR A C 1
ATOM 1673 O O . THR A 1 213 ? 4.477 -6.733 10.136 1.00 13.22 213 THR A O 1
ATOM 1677 N N . PRO A 1 214 ? 4.339 -5.585 12.048 1.00 13.27 214 PRO A N 1
ATOM 1678 C CA . PRO A 1 214 ? 3.402 -4.605 11.492 1.00 12.51 214 PRO A CA 1
ATOM 1679 C C . PRO A 1 214 ? 3.978 -3.873 10.274 1.00 11.83 214 PRO A C 1
ATOM 1680 O O . PRO A 1 214 ? 5.185 -3.612 10.213 1.00 11.92 214 PRO A O 1
ATOM 1684 N N . ALA A 1 215 ? 3.115 -3.588 9.301 1.00 10.70 215 ALA A N 1
ATOM 1685 C CA . ALA A 1 215 ? 3.495 -2.898 8.070 1.00 10.88 215 ALA A CA 1
ATOM 1686 C C . ALA A 1 215 ? 2.481 -1.796 7.833 1.00 10.21 215 ALA A C 1
ATOM 1687 O O . ALA A 1 215 ? 1.369 -1.875 8.331 1.00 9.83 215 ALA A O 1
ATOM 1689 N N . PRO A 1 216 ? 2.846 -0.769 7.067 1.00 10.14 216 PRO A N 1
ATOM 1690 C CA . PRO A 1 216 ? 1.886 0.286 6.727 1.00 9.87 216 PRO A CA 1
ATOM 1691 C C . PRO A 1 216 ? 0.876 -0.309 5.773 1.00 9.48 216 PRO A C 1
ATOM 1692 O O . PRO A 1 216 ? 1.223 -1.235 5.046 1.00 9.47 216 PRO A O 1
ATOM 1696 N N . VAL A 1 217 ? -0.345 0.204 5.753 1.00 9.65 217 VAL A N 1
ATOM 1697 C CA . VAL A 1 217 ? -1.367 -0.403 4.898 1.00 10.12 217 VAL A CA 1
ATOM 1698 C C . VAL A 1 217 ? -1.028 -0.371 3.411 1.00 9.69 217 VAL A C 1
ATOM 1699 O O . VAL A 1 217 ? -1.406 -1.267 2.665 1.00 9.95 217 VAL A O 1
ATOM 1703 N N . HIS A 1 218 ? -0.287 0.638 2.975 1.00 9.52 218 HIS A N 1
ATOM 1704 C CA . HIS A 1 218 ? 0.028 0.727 1.551 1.00 9.43 218 HIS A CA 1
ATOM 1705 C C . HIS A 1 218 ? 0.959 -0.384 1.083 1.00 9.57 218 HIS A C 1
ATOM 1706 O O . HIS A 1 218 ? 1.119 -0.615 -0.121 1.00 9.51 218 HIS A O 1
ATOM 1713 N N . ALA A 1 219 ? 1.566 -1.071 2.043 1.00 9.31 219 ALA A N 1
ATOM 1714 C CA . ALA A 1 219 ? 2.483 -2.156 1.735 1.00 9.26 219 ALA A CA 1
ATOM 1715 C C . ALA A 1 219 ? 1.787 -3.514 1.635 1.00 8.89 219 ALA A C 1
ATOM 1716 O O . ALA A 1 219 ? 2.403 -4.498 1.228 1.00 9.49 219 ALA A O 1
ATOM 1718 N N . LEU A 1 220 ? 0.507 -3.565 1.990 1.00 8.45 220 LEU A N 1
ATOM 1719 C CA . LEU A 1 220 ? -0.243 -4.817 1.972 1.00 8.73 220 LEU A CA 1
ATOM 1720 C C . LEU A 1 220 ? -0.808 -5.096 0.589 1.00 8.44 220 LEU A C 1
ATOM 1721 O O . LEU A 1 220 ? -1.543 -4.281 0.054 1.00 8.91 220 LEU A O 1
ATOM 1726 N N . PRO A 1 221 ? -0.495 -6.242 -0.001 1.00 8.64 221 PRO A N 1
ATOM 1727 C CA . PRO A 1 221 ? -0.995 -6.530 -1.349 1.00 8.58 221 PRO A CA 1
ATOM 1728 C C . PRO A 1 221 ? -2.504 -6.282 -1.503 1.00 8.13 221 PRO A C 1
ATOM 1729 O O . PRO A 1 221 ? -3.310 -6.903 -0.807 1.00 7.40 221 PRO A O 1
ATOM 1733 N N . GLY A 1 222 ? -2.870 -5.367 -2.399 1.00 8.01 222 GLY A N 1
ATOM 1734 C CA . GLY A 1 222 ? -4.270 -5.114 -2.714 1.00 8.07 222 GLY A CA 1
ATOM 1735 C C . GLY A 1 222 ? -5.116 -4.350 -1.713 1.00 8.30 222 GLY A C 1
ATOM 1736 O O . GLY A 1 222 ? -6.346 -4.398 -1.770 1.00 7.35 222 GLY A O 1
ATOM 1737 N N . PHE A 1 223 ? -4.483 -3.624 -0.804 1.00 9.00 223 PHE A N 1
ATOM 1738 C CA . PHE A 1 223 ? -5.268 -2.889 0.182 1.00 9.49 223 PHE A CA 1
ATOM 1739 C C . PHE A 1 223 ? -6.222 -1.916 -0.505 1.00 9.81 223 PHE A C 1
ATOM 1740 O O . PHE A 1 223 ? -7.402 -1.866 -0.187 1.00 9.83 223 PHE A O 1
ATOM 1748 N N . GLU A 1 224 ? -5.709 -1.165 -1.466 1.00 10.35 224 GLU A N 1
ATOM 1749 C CA . GLU A 1 224 ? -6.543 -0.194 -2.162 1.00 10.73 224 GLU A CA 1
ATOM 1750 C C . GLU A 1 224 ? -7.589 -0.853 -3.072 1.00 11.01 224 GLU A C 1
ATOM 1751 O O . GLU A 1 224 ? -8.566 -0.202 -3.464 1.00 11.31 224 GLU A O 1
ATOM 1753 N N . ASP A 1 225 ? -7.388 -2.137 -3.388 1.00 10.80 225 ASP A N 1
ATOM 1754 C CA . ASP A 1 225 ? -8.308 -2.916 -4.225 1.00 11.03 225 ASP A CA 1
ATOM 1755 C C . ASP A 1 225 ? -9.328 -3.689 -3.387 1.00 10.05 225 ASP A C 1
ATOM 1756 O O . ASP A 1 225 ? -10.170 -4.406 -3.930 1.00 10.28 225 ASP A O 1
ATOM 1761 N N . GLY A 1 226 ? -9.213 -3.590 -2.069 1.00 9.48 226 GLY A N 1
ATOM 1762 C CA . GLY A 1 226 ? -10.142 -4.255 -1.175 1.00 9.12 226 GLY A CA 1
ATOM 1763 C C . GLY A 1 226 ? -9.833 -5.721 -0.942 1.00 7.92 226 GLY A C 1
ATOM 1764 O O . GLY A 1 226 ? -10.692 -6.506 -0.536 1.00 8.46 226 GLY A O 1
ATOM 1765 N N . TRP A 1 227 ? -8.580 -6.093 -1.159 1.00 7.09 227 TRP A N 1
ATOM 1766 C CA . TRP A 1 227 ? -8.173 -7.481 -0.989 1.00 6.50 227 TRP A CA 1
ATOM 1767 C C . TRP A 1 227 ? -7.980 -7.877 0.465 1.00 6.24 227 TRP A C 1
ATOM 1768 O O . TRP A 1 227 ? -8.015 -9.056 0.802 1.00 6.35 227 TRP A O 1
ATOM 1779 N N . VAL A 1 228 ? -7.771 -6.880 1.315 1.00 6.38 228 VAL A N 1
ATOM 1780 C CA . VAL A 1 228 ? -7.437 -7.115 2.709 1.00 6.23 228 VAL A CA 1
ATOM 1781 C C . VAL A 1 228 ? -7.859 -5.912 3.538 1.00 6.38 228 VAL A C 1
ATOM 1782 O O . VAL A 1 228 ? -7.906 -4.788 3.042 1.00 6.76 228 VAL A O 1
ATOM 1786 N N . THR A 1 229 ? -8.189 -6.181 4.791 1.00 6.36 229 THR A N 1
ATOM 1787 C CA . THR A 1 229 ? -8.593 -5.158 5.728 1.00 6.70 229 THR A CA 1
ATOM 1788 C C . THR A 1 229 ? -7.844 -5.393 7.033 1.00 6.63 229 THR A C 1
ATOM 1789 O O . THR A 1 229 ? -7.617 -6.541 7.428 1.00 7.00 229 THR A O 1
ATOM 1793 N N . VAL A 1 230 ? -7.450 -4.315 7.706 1.00 6.55 230 VAL A N 1
ATOM 1794 C CA . VAL A 1 230 ? -6.815 -4.454 9.016 1.00 6.23 230 VAL A CA 1
ATOM 1795 C C . VAL A 1 230 ? -7.942 -4.572 10.044 1.00 6.53 230 VAL A C 1
ATOM 1796 O O . VAL A 1 230 ? -8.760 -3.670 10.198 1.00 7.07 230 VAL A O 1
ATOM 1800 N N . GLN A 1 231 ? -7.985 -5.709 10.725 1.00 6.13 231 GLN A N 1
ATOM 1801 C CA . GLN A 1 231 ? -9.033 -5.980 11.706 1.00 6.08 231 GLN A CA 1
ATOM 1802 C C . GLN A 1 231 ? -8.585 -7.062 12.662 1.00 6.14 231 GLN A C 1
ATOM 1803 O O . GLN A 1 231 ? -8.189 -8.161 12.256 1.00 6.00 231 GLN A O 1
ATOM 1809 N N . ASP A 1 232 ? -8.627 -6.742 13.952 1.00 5.65 232 ASP A N 1
ATOM 1810 C CA . ASP A 1 232 ? -8.213 -7.713 14.944 1.00 5.75 232 ASP A CA 1
ATOM 1811 C C . ASP A 1 232 ? -8.969 -9.036 14.829 1.00 5.54 232 ASP A C 1
ATOM 1812 O O . ASP A 1 232 ? -10.163 -9.051 14.553 1.00 5.80 232 ASP A O 1
ATOM 1817 N N . ALA A 1 233 ? -8.274 -10.138 15.077 1.00 4.63 233 ALA A N 1
ATOM 1818 C CA . ALA A 1 233 ? -8.884 -11.460 14.938 1.00 5.18 233 ALA A CA 1
ATOM 1819 C C . ALA A 1 233 ? -10.180 -11.653 15.746 1.00 4.69 233 ALA A C 1
ATOM 1820 O O . ALA A 1 233 ? -11.139 -12.264 15.256 1.00 4.65 233 ALA A O 1
ATOM 1822 N N . SER A 1 234 ? -10.218 -11.137 16.967 1.00 5.93 234 SER A N 1
ATOM 1823 C CA . SER A 1 234 ? -11.414 -11.368 17.786 1.00 6.17 234 SER A CA 1
ATOM 1824 C C . SER A 1 234 ? -12.666 -10.789 17.110 1.00 6.29 234 SER A C 1
ATOM 1825 O O . SER A 1 234 ? -13.721 -11.408 17.091 1.00 6.54 234 SER A O 1
ATOM 1828 N N . ALA A 1 235 ? -12.532 -9.608 16.519 1.00 6.75 235 ALA A N 1
ATOM 1829 C CA . ALA A 1 235 ? -13.667 -8.978 15.857 1.00 6.75 235 ALA A CA 1
ATOM 1830 C C . ALA A 1 235 ? -14.072 -9.801 14.626 1.00 6.45 235 ALA A C 1
ATOM 1831 O O . ALA A 1 235 ? -15.248 -9.917 14.298 1.00 6.26 235 ALA A O 1
ATOM 1833 N N . GLN A 1 236 ? -13.085 -10.382 13.957 1.00 5.80 236 GLN A N 1
ATOM 1834 C CA . GLN A 1 236 ? -13.372 -11.230 12.800 1.00 5.07 236 GLN A CA 1
ATOM 1835 C C . GLN A 1 236 ? -14.256 -12.389 13.232 1.00 5.09 236 GLN A C 1
ATOM 1836 O O . GLN A 1 236 ? -15.114 -12.836 12.477 1.00 5.29 236 GLN A O 1
ATOM 1842 N N . GLY A 1 237 ? -14.057 -12.833 14.473 1.00 5.11 237 GLY A N 1
ATOM 1843 C CA . GLY A 1 237 ? -14.818 -13.937 15.045 1.00 5.40 237 GLY A CA 1
ATOM 1844 C C . GLY A 1 237 ? -16.314 -13.712 15.128 1.00 5.33 237 GLY A C 1
ATOM 1845 O O . GLY A 1 237 ? -17.072 -14.683 15.239 1.00 6.29 237 GLY A O 1
ATOM 1846 N N . CYS A 1 238 ? -16.755 -12.457 15.082 1.00 5.04 238 CYS A N 1
ATOM 1847 C CA . CYS A 1 238 ? -18.192 -12.182 15.081 1.00 5.35 238 CYS A CA 1
ATOM 1848 C C . CYS A 1 238 ? -18.948 -12.907 13.958 1.00 5.55 238 CYS A C 1
ATOM 1849 O O . CYS A 1 238 ? -20.055 -13.376 14.171 1.00 5.81 238 CYS A O 1
ATOM 1852 N N . MET A 1 239 ? -18.355 -13.007 12.771 1.00 5.79 239 MET A N 1
ATOM 1853 C CA . MET A 1 239 ? -19.045 -13.641 11.647 1.00 6.42 239 MET A CA 1
ATOM 1854 C C . MET A 1 239 ? -19.413 -15.084 11.925 1.00 6.78 239 MET A C 1
ATOM 1855 O O . MET A 1 239 ? -20.440 -15.566 11.461 1.00 7.40 239 MET A O 1
ATOM 1860 N N . THR A 1 240 ? -18.556 -15.787 12.655 1.00 7.24 240 THR A N 1
ATOM 1861 C CA . THR A 1 240 ? -18.842 -17.169 13.017 1.00 7.92 240 THR A CA 1
ATOM 1862 C C . THR A 1 240 ? -20.215 -17.281 13.715 1.00 7.80 240 THR A C 1
ATOM 1863 O O . THR A 1 240 ? -20.979 -18.238 13.481 1.00 8.07 240 THR A O 1
ATOM 1867 N N . TRP A 1 241 ? -20.524 -16.278 14.537 1.00 8.08 241 TRP A N 1
ATOM 1868 C CA . TRP A 1 241 ? -21.768 -16.218 15.290 1.00 7.10 241 TRP A CA 1
ATOM 1869 C C . TRP A 1 241 ? -22.916 -15.522 14.560 1.00 7.20 241 TRP A C 1
ATOM 1870 O O . TRP A 1 241 ? -24.071 -15.912 14.716 1.00 6.98 241 TRP A O 1
ATOM 1881 N N . LEU A 1 242 ? -22.612 -14.475 13.797 1.00 7.17 242 LEU A N 1
ATOM 1882 C CA . LEU A 1 242 ? -23.665 -13.753 13.092 1.00 7.26 242 LEU A CA 1
ATOM 1883 C C . LEU A 1 242 ? -24.206 -14.618 11.963 1.00 7.33 242 LEU A C 1
ATOM 1884 O O . LEU A 1 242 ? -25.418 -14.701 11.767 1.00 7.42 242 LEU A O 1
ATOM 1889 N N . ALA A 1 243 ? -23.291 -15.294 11.268 1.00 7.52 243 ALA A N 1
ATOM 1890 C CA . ALA A 1 243 ? -23.619 -16.183 10.140 1.00 7.67 243 ALA A CA 1
ATOM 1891 C C . ALA A 1 243 ? -24.641 -15.571 9.185 1.00 7.76 243 ALA A C 1
ATOM 1892 O O . ALA A 1 243 ? -25.729 -16.127 8.972 1.00 7.75 243 ALA A O 1
ATOM 1894 N N . PRO A 1 244 ? -24.259 -14.461 8.564 1.00 7.96 244 PRO A N 1
ATOM 1895 C CA . PRO A 1 244 ? -25.167 -13.695 7.706 1.00 8.18 244 PRO A CA 1
ATOM 1896 C C . PRO A 1 244 ? -25.459 -14.459 6.433 1.00 8.18 244 PRO A C 1
ATOM 1897 O O . PRO A 1 244 ? -24.644 -15.277 6.011 1.00 8.13 244 PRO A O 1
ATOM 1901 N N . GLN A 1 245 ? -26.607 -14.187 5.830 1.00 8.25 245 GLN A N 1
ATOM 1902 C CA . GLN A 1 245 ? -26.978 -14.854 4.582 1.00 8.44 245 GLN A CA 1
ATOM 1903 C C . GLN A 1 245 ? -27.469 -13.863 3.536 1.00 8.05 245 GLN A C 1
ATOM 1904 O O . GLN A 1 245 ? -28.015 -12.819 3.871 1.00 7.70 245 GLN A O 1
ATOM 1910 N N . ASN A 1 246 ? -27.267 -14.194 2.261 1.00 8.06 246 ASN A N 1
ATOM 1911 C CA . ASN A 1 246 ? -27.690 -13.320 1.172 1.00 8.41 246 ASN A CA 1
ATOM 1912 C C . ASN A 1 246 ? -29.176 -12.982 1.233 1.00 8.53 246 ASN A C 1
ATOM 191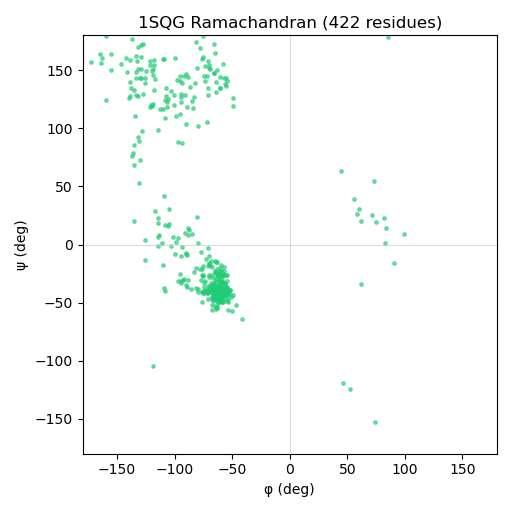3 O O . ASN A 1 246 ? -29.998 -13.842 1.531 1.00 8.88 246 ASN A O 1
ATOM 1918 N N . GLY A 1 247 ? -29.509 -11.720 0.974 1.00 8.81 247 GLY A N 1
ATOM 1919 C CA . GLY A 1 247 ? -30.895 -11.278 0.931 1.00 8.94 247 GLY A CA 1
ATOM 1920 C C . GLY A 1 247 ? -31.449 -10.779 2.250 1.00 8.91 247 GLY A C 1
ATOM 1921 O O . GLY A 1 247 ? -32.492 -10.125 2.297 1.00 9.42 247 GLY A O 1
ATOM 1922 N N . GLU A 1 248 ? -30.753 -11.090 3.333 1.00 8.69 248 GLU A N 1
ATOM 1923 C CA . GLU A 1 248 ? -31.217 -10.693 4.654 1.00 8.70 248 GLU A CA 1
ATOM 1924 C C . GLU A 1 248 ? -31.035 -9.211 4.921 1.00 8.83 248 GLU A C 1
ATOM 1925 O O . GLU A 1 248 ? -30.163 -8.562 4.340 1.00 9.14 248 GLU A O 1
ATOM 1931 N N . HIS A 1 249 ? -31.883 -8.681 5.794 1.00 8.68 249 HIS A N 1
ATOM 1932 C CA . HIS A 1 249 ? -31.760 -7.306 6.229 1.00 8.43 249 HIS A CA 1
ATOM 1933 C C . HIS A 1 249 ? -31.039 -7.411 7.560 1.00 7.96 249 HIS A C 1
ATOM 1934 O O . HIS A 1 249 ? -31.565 -7.951 8.524 1.00 8.05 249 HIS A O 1
ATOM 1941 N N . ILE A 1 250 ? -29.799 -6.949 7.571 1.00 7.37 250 ILE A N 1
ATOM 1942 C CA . ILE A 1 250 ? -28.941 -7.066 8.746 1.00 7.00 250 ILE A CA 1
ATOM 1943 C C . ILE A 1 250 ? -28.569 -5.698 9.247 1.00 6.80 250 ILE A C 1
ATOM 1944 O O . ILE A 1 250 ? -28.174 -4.834 8.456 1.00 6.93 250 ILE A O 1
ATOM 1949 N N . LEU A 1 251 ? -28.694 -5.514 10.562 1.00 6.08 251 LEU A N 1
ATOM 1950 C CA . LEU A 1 251 ? -28.289 -4.284 11.231 1.00 6.12 251 LEU A CA 1
ATOM 1951 C C . LEU A 1 251 ? -26.937 -4.499 11.892 1.00 6.25 251 LEU A C 1
ATOM 1952 O O . LEU A 1 251 ? -26.735 -5.474 12.610 1.00 6.44 251 LEU A O 1
ATOM 1957 N N . ASP A 1 252 ? -26.010 -3.592 11.607 1.00 6.37 252 ASP A N 1
ATOM 1958 C CA . ASP A 1 252 ? -24.691 -3.567 12.219 1.00 6.75 252 ASP A CA 1
ATOM 1959 C C . ASP A 1 252 ? -24.737 -2.270 13.005 1.00 6.84 252 ASP A C 1
ATOM 1960 O O . ASP A 1 252 ? -24.574 -1.190 12.435 1.00 6.39 252 ASP A O 1
ATOM 1965 N N . LEU A 1 253 ? -25.010 -2.386 14.303 1.00 7.38 253 LEU A N 1
ATOM 1966 C CA . LEU A 1 253 ? -25.218 -1.233 15.187 1.00 8.52 253 LEU A CA 1
ATOM 1967 C C . LEU A 1 253 ? -23.930 -0.850 15.899 1.00 8.25 253 LEU A C 1
ATOM 1968 O O . LEU A 1 253 ? -23.299 -1.692 16.533 1.00 9.44 253 LEU A O 1
ATOM 1973 N N . CYS A 1 254 ? -23.555 0.425 15.794 1.00 8.74 254 CYS A N 1
ATOM 1974 C CA . CYS A 1 254 ? -22.284 0.923 16.313 1.00 9.08 254 CYS A CA 1
ATOM 1975 C C . CYS A 1 254 ? -21.218 0.396 15.368 1.00 9.75 254 CYS A C 1
ATOM 1976 O O . CYS A 1 254 ? -20.239 -0.231 15.790 1.00 9.41 254 CYS A O 1
ATOM 1979 N N . ALA A 1 255 ? -21.414 0.688 14.084 1.00 10.08 255 ALA A N 1
ATOM 1980 C CA . ALA A 1 255 ? -20.620 0.094 13.010 1.00 10.62 255 ALA A CA 1
ATOM 1981 C C . ALA A 1 255 ? -19.203 0.609 12.776 1.00 11.12 255 ALA A C 1
ATOM 1982 O O . ALA A 1 255 ? -18.373 -0.123 12.241 1.00 11.32 255 ALA A O 1
ATOM 1984 N N . ALA A 1 256 ? -18.917 1.852 13.146 1.00 11.73 256 ALA A N 1
ATOM 1985 C CA . ALA A 1 256 ? -17.580 2.400 12.916 1.00 12.48 256 ALA A CA 1
ATOM 1986 C C . ALA A 1 256 ? -16.537 1.488 13.544 1.00 12.43 256 ALA A C 1
ATOM 1987 O O . ALA A 1 256 ? -16.747 0.990 14.652 1.00 13.05 256 ALA A O 1
ATOM 1989 N N . PRO A 1 257 ? -15.398 1.292 12.876 1.00 12.33 257 PRO A N 1
ATOM 1990 C CA . PRO A 1 257 ? -15.069 1.906 11.581 1.00 11.74 257 PRO A CA 1
ATOM 1991 C C . PRO A 1 257 ? -15.592 1.192 10.323 1.00 10.98 257 PRO A C 1
ATOM 1992 O O . PRO A 1 257 ? -15.175 1.557 9.218 1.00 10.94 257 PRO A O 1
ATOM 1996 N N . GLY A 1 258 ? -16.455 0.191 10.467 1.00 9.88 258 GLY A N 1
ATOM 1997 C CA . GLY A 1 258 ? -16.995 -0.491 9.298 1.00 9.47 258 GLY A CA 1
ATOM 1998 C C . GLY A 1 258 ? -16.333 -1.818 8.937 1.00 8.76 258 GLY A C 1
ATOM 1999 O O . GLY A 1 258 ? -16.602 -2.392 7.876 1.00 8.62 258 GLY A O 1
ATOM 2000 N N . GLY A 1 259 ? -15.467 -2.308 9.816 1.00 8.47 259 GLY A N 1
ATOM 2001 C CA . GLY A 1 259 ? -14.790 -3.574 9.596 1.00 8.28 259 GLY A CA 1
ATOM 2002 C C . GLY A 1 259 ? -15.719 -4.771 9.595 1.00 7.59 259 GLY A C 1
ATOM 2003 O O . GLY A 1 259 ? -15.598 -5.657 8.748 1.00 7.37 259 GLY A O 1
ATOM 2004 N N . LYS A 1 260 ? -16.655 -4.812 10.536 1.00 7.43 260 LYS A N 1
ATOM 2005 C CA . LYS A 1 260 ? -17.603 -5.915 10.585 1.00 6.99 260 LYS A CA 1
ATOM 2006 C C . LYS A 1 260 ? -18.638 -5.767 9.474 1.00 6.62 260 LYS A C 1
ATOM 2007 O O . LYS A 1 260 ? -19.124 -6.760 8.951 1.00 6.05 260 LYS A O 1
ATOM 2013 N N . THR A 1 261 ? -18.974 -4.525 9.131 1.00 6.03 261 THR A N 1
ATOM 2014 C CA . THR A 1 261 ? -19.922 -4.237 8.062 1.00 5.72 261 THR A CA 1
ATOM 2015 C C . THR A 1 261 ? -19.496 -4.935 6.773 1.00 5.27 261 THR A C 1
ATOM 2016 O O . THR A 1 261 ? -20.281 -5.625 6.122 1.00 5.40 261 THR A O 1
ATOM 2020 N N . THR A 1 262 ? -18.232 -4.756 6.414 1.00 4.81 262 THR A N 1
ATOM 2021 C CA . THR A 1 262 ? -17.728 -5.362 5.185 1.00 4.50 262 THR A CA 1
ATOM 2022 C C . THR A 1 262 ? -17.525 -6.867 5.309 1.00 4.38 262 THR A C 1
ATOM 2023 O O . THR A 1 262 ? -17.647 -7.605 4.320 1.00 3.77 262 THR A O 1
ATOM 2027 N N . HIS A 1 263 ? -17.193 -7.321 6.513 1.00 4.50 263 HIS A N 1
ATOM 2028 C CA . HIS A 1 263 ? -17.005 -8.746 6.744 1.00 3.99 263 HIS A CA 1
ATOM 2029 C C . HIS A 1 263 ? -18.327 -9.466 6.444 1.00 3.71 263 HIS A C 1
ATOM 2030 O O . HIS A 1 263 ? -18.343 -10.539 5.840 1.00 3.23 263 HIS A O 1
ATOM 2037 N N . ILE A 1 264 ? -19.438 -8.859 6.855 1.00 3.30 264 ILE A N 1
ATOM 2038 C CA . ILE A 1 264 ? -20.757 -9.435 6.599 1.00 3.67 264 ILE A CA 1
ATOM 2039 C C . ILE A 1 264 ? -20.951 -9.637 5.112 1.00 3.59 264 ILE A C 1
ATOM 2040 O O . ILE A 1 264 ? -21.439 -10.676 4.674 1.00 3.64 264 ILE A O 1
ATOM 2045 N N . LEU A 1 265 ? -20.548 -8.637 4.336 1.00 4.01 265 LEU A N 1
ATOM 2046 C CA . LEU A 1 265 ? -20.715 -8.678 2.887 1.00 4.08 265 LEU A CA 1
ATOM 2047 C C . LEU A 1 265 ? -19.702 -9.589 2.188 1.00 4.19 265 LEU A C 1
ATOM 2048 O O . LEU A 1 265 ? -19.933 -10.017 1.061 1.00 3.73 265 LEU A O 1
ATOM 2053 N N . GLU A 1 266 ? -18.580 -9.877 2.847 1.00 3.88 266 GLU A N 1
ATOM 2054 C CA . GLU A 1 266 ? -17.635 -10.845 2.297 1.00 4.30 266 GLU A CA 1
ATOM 2055 C C . GLU A 1 266 ? -18.233 -12.233 2.457 1.00 4.34 266 GLU A C 1
ATOM 2056 O O . GLU A 1 266 ? -18.137 -13.086 1.564 1.00 5.15 266 GLU A O 1
ATOM 2062 N N . VAL A 1 267 ? -18.888 -12.441 3.593 1.00 5.28 267 VAL A N 1
ATOM 2063 C CA . VAL A 1 267 ? -19.540 -13.707 3.866 1.00 5.07 267 VAL A CA 1
ATOM 2064 C C . VAL A 1 267 ? -20.826 -13.839 3.047 1.00 5.00 267 VAL A C 1
ATOM 2065 O O . VAL A 1 267 ? -21.115 -14.908 2.505 1.00 5.38 267 VAL A O 1
ATOM 2069 N N . ALA A 1 268 ? -21.585 -12.743 2.958 1.00 4.93 268 ALA A N 1
ATOM 2070 C CA . ALA A 1 268 ? -22.876 -12.717 2.260 1.00 5.05 268 ALA A CA 1
ATOM 2071 C C . ALA A 1 268 ? -23.007 -11.478 1.371 1.00 5.35 268 ALA A C 1
ATOM 2072 O O . ALA A 1 268 ? -23.571 -10.467 1.769 1.00 5.49 268 ALA A O 1
ATOM 2074 N N . PRO A 1 269 ? -22.497 -11.579 0.149 1.00 5.75 269 PRO A N 1
ATOM 2075 C CA . PRO A 1 269 ? -22.491 -10.459 -0.799 1.00 5.93 269 PRO A CA 1
ATOM 2076 C C . PRO A 1 269 ? -23.855 -9.844 -1.066 1.00 6.02 269 PRO A C 1
ATOM 2077 O O . PRO A 1 269 ? -23.915 -8.671 -1.418 1.00 6.33 269 PRO A O 1
ATOM 2081 N N . GLU A 1 270 ? -24.926 -10.612 -0.911 1.00 6.29 270 GLU A N 1
ATOM 2082 C CA . GLU A 1 270 ? -26.255 -10.103 -1.235 1.00 6.65 270 GLU A CA 1
ATOM 2083 C C . GLU A 1 270 ? -27.072 -9.773 0.000 1.00 6.69 270 GLU A C 1
ATOM 2084 O O . GLU A 1 270 ? -28.293 -9.890 -0.009 1.00 6.74 270 GLU A O 1
ATOM 2087 N N . ALA A 1 271 ? -26.401 -9.375 1.071 1.00 7.11 271 ALA A N 1
ATOM 2088 C CA . ALA A 1 271 ? -27.107 -8.999 2.278 1.00 7.08 271 ALA A CA 1
ATOM 2089 C C . ALA A 1 271 ? -27.441 -7.519 2.205 1.00 7.60 271 ALA A C 1
ATOM 2090 O O . ALA A 1 271 ? -26.663 -6.725 1.666 1.00 8.20 271 ALA A O 1
ATOM 2092 N N . GLN A 1 272 ? -28.602 -7.156 2.740 1.00 7.39 272 GLN A N 1
ATOM 2093 C CA . GLN A 1 272 ? -29.044 -5.768 2.781 1.00 7.67 272 GLN A CA 1
ATOM 2094 C C . GLN A 1 272 ? -28.676 -5.245 4.151 1.00 7.54 272 GLN A C 1
ATOM 2095 O O . GLN A 1 272 ? -29.463 -5.311 5.096 1.00 7.55 272 GLN A O 1
ATOM 2101 N N . VAL A 1 273 ? -27.466 -4.725 4.251 1.00 7.13 273 VAL A N 1
ATOM 2102 C CA . VAL A 1 273 ? -26.951 -4.282 5.526 1.00 7.41 273 VAL A CA 1
ATOM 2103 C C . VAL A 1 273 ? -27.165 -2.796 5.743 1.00 7.70 273 VAL A C 1
ATOM 2104 O O . VAL A 1 273 ? -27.055 -1.989 4.822 1.00 7.47 273 VAL A O 1
ATOM 2108 N N . VAL A 1 274 ? -27.508 -2.447 6.975 1.00 8.22 274 VAL A N 1
ATOM 2109 C CA . VAL A 1 274 ? -27.668 -1.063 7.365 1.00 8.79 274 VAL A CA 1
ATOM 2110 C C . VAL A 1 274 ? -26.670 -0.862 8.483 1.00 8.73 274 VAL A C 1
ATOM 2111 O O . VAL A 1 274 ? -26.716 -1.560 9.491 1.00 8.22 274 VAL A O 1
ATOM 2115 N N . ALA A 1 275 ? -25.736 0.059 8.286 1.00 9.38 275 ALA A N 1
ATOM 2116 C CA . ALA A 1 275 ? -24.727 0.336 9.303 1.00 9.79 275 ALA A CA 1
ATOM 2117 C C . ALA A 1 275 ? -25.050 1.664 9.969 1.00 10.62 275 ALA A C 1
ATOM 2118 O O . ALA A 1 275 ? -25.232 2.676 9.289 1.00 10.54 275 ALA A O 1
ATOM 2120 N N . VAL A 1 276 ? -25.161 1.668 11.295 1.00 11.18 276 VAL A N 1
ATOM 2121 C CA . VAL A 1 276 ? -25.484 2.918 11.978 1.00 12.34 276 VAL A CA 1
ATOM 2122 C C . VAL A 1 276 ? -24.562 3.247 13.138 1.00 12.84 276 VAL A C 1
ATOM 2123 O O . VAL A 1 276 ? -24.085 2.361 13.864 1.00 12.63 276 VAL A O 1
ATOM 2127 N N . ASP A 1 277 ? -24.279 4.534 13.285 1.00 13.70 277 ASP A N 1
ATOM 2128 C CA . ASP A 1 277 ? -23.444 4.978 14.389 1.00 14.42 277 ASP A CA 1
ATOM 2129 C C . ASP A 1 277 ? -23.696 6.433 14.768 1.00 14.98 277 ASP A C 1
ATOM 2130 O O . ASP A 1 277 ? -24.269 7.196 13.995 1.00 14.30 277 ASP A O 1
ATOM 2135 N N . ILE A 1 278 ? -23.221 6.798 15.956 1.00 15.96 278 ILE A N 1
ATOM 2136 C CA . ILE A 1 278 ? -23.498 8.095 16.585 1.00 16.97 278 ILE A CA 1
ATOM 2137 C C . ILE A 1 278 ? -23.277 9.375 15.778 1.00 17.87 278 ILE A C 1
ATOM 2138 O O . ILE A 1 278 ? -24.200 10.178 15.635 1.00 18.14 278 ILE A O 1
ATOM 2140 N N . ASP A 1 279 ? -22.066 9.593 15.273 1.00 18.89 279 ASP A N 1
ATOM 2141 C CA . ASP A 1 279 ? -21.789 10.840 14.579 1.00 20.17 279 ASP A CA 1
ATOM 2142 C C . ASP A 1 279 ? -21.199 10.755 13.186 1.00 21.03 279 ASP A C 1
ATOM 2143 O O . ASP A 1 279 ? -20.831 9.678 12.712 1.00 20.92 279 ASP A O 1
ATOM 2144 N N . GLU A 1 280 ? -21.107 11.911 12.534 1.00 21.74 280 GLU A N 1
ATOM 2145 C CA . GLU A 1 280 ? -20.537 12.012 11.197 1.00 22.46 280 GLU A CA 1
ATOM 2146 C C . GLU A 1 280 ? -19.013 12.039 11.255 1.00 23.09 280 GLU A C 1
ATOM 2147 O O . GLU A 1 280 ? -18.356 12.549 10.344 1.00 23.54 280 GLU A O 1
ATOM 2149 N N . GLN A 1 281 ? -18.461 11.501 12.339 1.00 23.49 281 GLN A N 1
ATOM 2150 C CA . GLN A 1 281 ? -17.025 11.381 12.505 1.00 23.78 281 GLN A CA 1
ATOM 2151 C C . GLN A 1 281 ? -16.660 9.917 12.386 1.00 23.98 281 GLN A C 1
ATOM 2152 O O . GLN A 1 281 ? -15.624 9.547 11.823 1.00 24.11 281 GLN A O 1
ATOM 2153 N N . ARG A 1 282 ? -17.535 9.071 12.917 1.00 23.96 282 ARG A N 1
ATOM 2154 C CA . ARG A 1 282 ? -17.341 7.633 12.855 1.00 23.67 282 ARG A CA 1
ATOM 2155 C C . ARG A 1 282 ? -17.968 7.089 11.580 1.00 23.40 282 ARG A C 1
ATOM 2156 O O . ARG A 1 282 ? -17.789 5.921 11.228 1.00 23.30 282 ARG A O 1
ATOM 2164 N N . LEU A 1 283 ? -18.704 7.942 10.882 1.00 22.84 283 LEU A N 1
ATOM 2165 C CA . LEU A 1 283 ? -19.403 7.501 9.687 1.00 22.45 283 LEU A CA 1
ATOM 2166 C C . LEU A 1 283 ? -18.538 7.612 8.440 1.00 22.10 283 LEU A C 1
ATOM 2167 O O . LEU A 1 283 ? -18.685 6.829 7.499 1.00 21.79 283 LEU A O 1
ATOM 2172 N N . SER A 1 284 ? -17.635 8.587 8.436 1.00 21.66 284 SER A N 1
ATOM 2173 C CA . SER A 1 284 ? -16.721 8.748 7.317 1.00 21.20 284 SER A CA 1
ATOM 2174 C C . SER A 1 284 ? -15.897 7.469 7.198 1.00 20.80 284 SER A C 1
ATOM 2175 O O . SER A 1 284 ? -15.598 7.022 6.099 1.00 20.74 284 SER A O 1
ATOM 2178 N N . ARG A 1 285 ? -15.556 6.877 8.338 1.00 20.47 285 ARG A N 1
ATOM 2179 C CA . ARG A 1 285 ? -14.786 5.634 8.363 1.00 20.07 285 ARG A CA 1
ATOM 2180 C C . ARG A 1 285 ? -15.501 4.516 7.612 1.00 19.49 285 ARG A C 1
ATOM 2181 O O . ARG A 1 285 ? -14.906 3.827 6.782 1.00 19.41 285 ARG A O 1
ATOM 2187 N N . VAL A 1 286 ? -16.779 4.335 7.921 1.00 18.92 286 VAL A N 1
ATOM 2188 C CA . VAL A 1 286 ? -17.598 3.306 7.289 1.00 18.26 286 VAL A CA 1
ATOM 2189 C C . VAL A 1 286 ? -17.735 3.503 5.778 1.00 17.97 286 VAL A C 1
ATOM 2190 O O . VAL A 1 286 ? -17.666 2.537 5.013 1.00 17.75 286 VAL A O 1
ATOM 2194 N N . TYR A 1 287 ? -17.945 4.747 5.348 1.00 17.67 287 TYR A N 1
ATOM 2195 C CA . TYR A 1 287 ? -18.049 5.050 3.924 1.00 17.33 287 TYR A CA 1
ATOM 2196 C C . TYR A 1 287 ? -16.786 4.611 3.197 1.00 16.92 287 TYR A C 1
ATOM 2197 O O . TYR A 1 287 ? -16.848 4.079 2.091 1.00 16.66 287 TYR A O 1
ATOM 2206 N N . ASP A 1 288 ? -15.640 4.839 3.830 1.00 16.45 288 ASP A N 1
ATOM 2207 C CA . ASP A 1 288 ? -14.361 4.485 3.234 1.00 16.16 288 ASP A CA 1
ATOM 2208 C C . ASP A 1 288 ? -14.239 2.980 3.005 1.00 15.70 288 ASP A C 1
ATOM 2209 O O . ASP A 1 288 ? -13.887 2.552 1.911 1.00 15.80 288 ASP A O 1
ATOM 2214 N N . ASN A 1 289 ? -14.531 2.188 4.036 1.00 15.35 289 ASN A N 1
ATOM 2215 C CA . ASN A 1 289 ? -14.434 0.729 3.935 1.00 14.66 289 ASN A CA 1
ATOM 2216 C C . ASN A 1 289 ? -15.363 0.163 2.865 1.00 14.23 289 ASN A C 1
ATOM 2217 O O . ASN A 1 289 ? -15.008 -0.757 2.120 1.00 13.78 289 ASN A O 1
ATOM 2222 N N . LEU A 1 290 ? -16.557 0.734 2.782 1.00 13.47 290 LEU A N 1
ATOM 2223 C CA . LEU A 1 290 ? -17.542 0.284 1.815 1.00 13.03 290 LEU A CA 1
ATOM 2224 C C . LEU A 1 290 ? -17.062 0.604 0.400 1.00 12.78 290 LEU A C 1
ATOM 2225 O O . LEU A 1 290 ? -17.189 -0.217 -0.510 1.00 12.75 290 LEU A O 1
ATOM 2230 N N . LYS A 1 291 ? -16.493 1.793 0.226 1.00 12.45 291 LYS A N 1
ATOM 2231 C CA . LYS A 1 291 ? -16.001 2.224 -1.078 1.00 12.09 291 LYS A CA 1
ATOM 2232 C C . LYS A 1 291 ? -14.843 1.340 -1.520 1.00 11.53 291 LYS A C 1
ATOM 2233 O O . LYS A 1 291 ? -14.855 0.774 -2.614 1.00 11.21 291 LYS A O 1
ATOM 2236 N N . ARG A 1 292 ? -13.853 1.230 -0.643 1.00 11.31 292 ARG A N 1
ATOM 2237 C CA . ARG A 1 292 ? -12.651 0.442 -0.894 1.00 10.70 292 ARG A CA 1
ATOM 2238 C C . ARG A 1 292 ? -12.946 -0.993 -1.334 1.00 10.47 292 ARG A C 1
ATOM 2239 O O . ARG A 1 292 ? -12.300 -1.514 -2.245 1.00 10.32 292 ARG A O 1
ATOM 2247 N N . LEU A 1 293 ? -13.915 -1.634 -0.689 1.00 9.92 293 LEU A N 1
ATOM 2248 C CA . LEU A 1 293 ? -14.251 -3.016 -1.025 1.00 9.24 293 LEU A CA 1
ATOM 2249 C C . LEU A 1 293 ? -15.335 -3.129 -2.096 1.00 9.48 293 LEU A C 1
ATOM 2250 O O . LEU A 1 293 ? -15.840 -4.221 -2.375 1.00 9.54 293 LEU A O 1
ATOM 2255 N N . GLY A 1 294 ? -15.674 -2.000 -2.712 1.00 9.38 294 GLY A N 1
ATOM 2256 C CA . GLY A 1 294 ? -16.678 -1.968 -3.761 1.00 9.36 294 GLY A CA 1
ATOM 2257 C C . GLY A 1 294 ? -18.005 -2.552 -3.322 1.00 9.31 294 GLY A C 1
ATOM 2258 O O . GLY A 1 294 ? -18.671 -3.258 -4.076 1.00 9.00 294 GLY A O 1
ATOM 2259 N N . MET A 1 295 ? -18.388 -2.263 -2.083 1.00 9.47 295 MET A N 1
ATOM 2260 C CA . MET A 1 295 ? -19.637 -2.766 -1.546 1.00 9.89 295 MET A CA 1
ATOM 2261 C C . MET A 1 295 ? -20.626 -1.624 -1.381 1.00 10.33 295 MET A C 1
ATOM 2262 O O . MET A 1 295 ? -20.240 -0.457 -1.326 1.00 10.37 295 MET A O 1
ATOM 2267 N N . LYS A 1 296 ? -21.904 -1.964 -1.304 1.00 10.59 296 LYS A N 1
ATOM 2268 C CA . LYS A 1 296 ? -22.921 -0.960 -1.039 1.00 11.01 296 LYS A CA 1
ATOM 2269 C C . LYS A 1 296 ? -23.762 -1.360 0.173 1.00 11.21 296 LYS A C 1
ATOM 2270 O O . LYS A 1 296 ? -24.028 -2.543 0.410 1.00 10.91 296 LYS A O 1
ATOM 2273 N N . ALA A 1 297 ? -24.142 -0.355 0.953 1.00 11.22 297 ALA A N 1
ATOM 2274 C CA . ALA A 1 297 ? -24.968 -0.539 2.137 1.00 11.65 297 ALA A CA 1
ATOM 2275 C C . ALA A 1 297 ? -25.538 0.817 2.523 1.00 11.60 297 ALA A C 1
ATOM 2276 O O . ALA A 1 297 ? -25.010 1.852 2.115 1.00 11.62 297 ALA A O 1
ATOM 2278 N N . THR A 1 298 ? -26.610 0.814 3.307 1.00 11.84 298 THR A N 1
ATOM 2279 C CA . THR A 1 298 ? -27.217 2.062 3.755 1.00 11.84 298 THR A CA 1
ATOM 2280 C C . THR A 1 298 ? -26.559 2.480 5.057 1.00 11.56 298 THR A C 1
ATOM 2281 O O . THR A 1 298 ? -26.618 1.761 6.048 1.00 11.38 298 THR A O 1
ATOM 2285 N N . VAL A 1 299 ? -25.912 3.636 5.045 1.00 11.32 299 VAL A N 1
ATOM 2286 C CA . VAL A 1 299 ? -25.194 4.109 6.220 1.00 11.17 299 VAL A CA 1
ATOM 2287 C C . VAL A 1 299 ? -25.961 5.261 6.879 1.00 11.29 299 VAL A C 1
ATOM 2288 O O . VAL A 1 299 ? -26.177 6.312 6.269 1.00 11.09 299 VAL A O 1
ATOM 2292 N N . LYS A 1 300 ? -26.377 5.048 8.125 1.00 11.33 300 LYS A N 1
ATOM 2293 C CA . LYS A 1 300 ? -27.176 6.036 8.845 1.00 11.43 300 LYS A CA 1
ATOM 2294 C C . LYS A 1 300 ? -26.502 6.532 10.117 1.00 11.10 300 LYS A C 1
ATOM 2295 O O . LYS A 1 300 ? -25.765 5.797 10.776 1.00 11.03 300 LYS A O 1
ATOM 2301 N N . GLN A 1 301 ? -26.780 7.785 10.464 1.00 10.88 301 GLN A N 1
ATOM 2302 C CA . GLN A 1 301 ? -26.356 8.337 11.736 1.00 10.98 301 GLN A CA 1
ATOM 2303 C C . GLN A 1 301 ? -27.470 7.954 12.694 1.00 10.48 301 GLN A C 1
ATOM 2304 O O . GLN A 1 301 ? -28.641 8.080 12.354 1.00 10.55 301 GLN A O 1
ATOM 2310 N N . GLY A 1 302 ? -27.118 7.471 13.880 1.00 10.19 302 GLY A N 1
ATOM 2311 C CA . GLY A 1 302 ? -28.134 7.068 14.829 1.00 9.62 302 GLY A CA 1
ATOM 2312 C C . GLY A 1 302 ? -27.632 6.692 16.207 1.00 9.10 302 GLY A C 1
ATOM 2313 O O . GLY A 1 302 ? -26.470 6.325 16.394 1.00 9.30 302 GLY A O 1
ATOM 2314 N N . ASP A 1 303 ? -28.542 6.786 17.172 1.00 8.77 303 ASP A N 1
ATOM 2315 C CA . ASP A 1 303 ? -28.286 6.448 18.565 1.00 8.35 303 ASP A CA 1
ATOM 2316 C C . ASP A 1 303 ? -29.022 5.140 18.878 1.00 7.81 303 ASP A C 1
ATOM 2317 O O . ASP A 1 303 ? -30.233 5.049 18.676 1.00 8.40 303 ASP A O 1
ATOM 2322 N N . GLY A 1 304 ? -28.299 4.136 19.367 1.00 7.42 304 GLY A N 1
ATOM 2323 C CA . GLY A 1 304 ? -28.891 2.847 19.704 1.00 6.73 304 GLY A CA 1
ATOM 2324 C C . GLY A 1 304 ? -29.902 2.871 20.844 1.00 6.88 304 GLY A C 1
ATOM 2325 O O . GLY A 1 304 ? -30.631 1.892 21.065 1.00 6.16 304 GLY A O 1
ATOM 2326 N N . ARG A 1 305 ? -29.928 3.975 21.585 1.00 6.06 305 ARG A N 1
ATOM 2327 C CA . ARG A 1 305 ? -30.905 4.142 22.660 1.00 6.44 305 ARG A CA 1
ATOM 2328 C C . ARG A 1 305 ? -32.286 4.450 22.100 1.00 6.34 305 ARG A C 1
ATOM 2329 O O . ARG A 1 305 ? -33.299 4.158 22.737 1.00 5.79 305 ARG A O 1
ATOM 2337 N N . TYR A 1 306 ? -32.334 5.030 20.902 1.00 6.84 306 TYR A N 1
ATOM 2338 C CA . TYR A 1 306 ? -33.608 5.457 20.327 1.00 6.77 306 TYR A CA 1
ATOM 2339 C C . TYR A 1 306 ? -33.764 5.070 18.845 1.00 7.20 306 TYR A C 1
ATOM 2340 O O . TYR A 1 306 ? -33.854 5.943 17.976 1.00 7.42 306 TYR A O 1
ATOM 2349 N N . PRO A 1 307 ? -33.891 3.771 18.575 1.00 7.15 307 PRO A N 1
ATOM 2350 C CA . PRO A 1 307 ? -33.859 3.252 17.200 1.00 7.35 307 PRO A CA 1
ATOM 2351 C C . PRO A 1 307 ? -34.867 3.877 16.244 1.00 6.88 307 PRO A C 1
ATOM 2352 O O . PRO A 1 307 ? -34.540 4.060 15.074 1.00 6.73 307 PRO A O 1
ATOM 2356 N N . SER A 1 308 ? -36.066 4.195 16.722 1.00 6.80 308 SER A N 1
ATOM 2357 C CA . SER A 1 308 ? -37.088 4.745 15.845 1.00 6.18 308 SER A CA 1
ATOM 2358 C C . SER A 1 308 ? -36.657 6.051 15.191 1.00 6.21 308 SER A C 1
ATOM 2359 O O . SER A 1 308 ? -37.182 6.428 14.144 1.00 5.78 308 SER A O 1
ATOM 2362 N N . GLN A 1 309 ? -35.706 6.746 15.802 1.00 5.97 309 GLN A N 1
ATOM 2363 C CA . GLN A 1 309 ? -35.250 8.012 15.247 1.00 6.61 309 GLN A CA 1
ATOM 2364 C C . GLN A 1 309 ? -34.576 7.835 13.890 1.00 7.08 309 GLN A C 1
ATOM 2365 O O . GLN A 1 309 ? -34.561 8.758 13.075 1.00 7.70 309 GLN A O 1
ATOM 2371 N N . TRP A 1 310 ? -34.064 6.636 13.634 1.00 7.38 310 TRP A N 1
ATOM 2372 C CA . TRP A 1 310 ? -33.368 6.361 12.381 1.00 7.76 310 TRP A CA 1
ATOM 2373 C C . TRP A 1 310 ? -33.891 5.163 11.580 1.00 7.94 310 TRP A C 1
ATOM 2374 O O . TRP A 1 310 ? -33.528 5.007 10.416 1.00 8.12 310 TRP A O 1
ATOM 2385 N N . CYS A 1 311 ? -34.722 4.315 12.187 1.00 7.72 311 CYS A N 1
ATOM 2386 C CA . CYS A 1 311 ? -35.282 3.174 11.456 1.00 7.82 311 CYS A CA 1
ATOM 2387 C C . CYS A 1 311 ? -36.777 2.994 11.700 1.00 7.70 311 CYS A C 1
ATOM 2388 O O . CYS A 1 311 ? -37.327 1.916 11.466 1.00 7.61 311 CYS A O 1
ATOM 2391 N N . GLY A 1 312 ? -37.436 4.052 12.158 1.00 7.43 312 GLY A N 1
ATOM 2392 C CA . GLY A 1 312 ? -38.864 3.988 12.413 1.00 7.37 312 GLY A CA 1
ATOM 2393 C C . GLY A 1 312 ? -39.258 2.734 13.176 1.00 7.38 312 GLY A C 1
ATOM 2394 O O . GLY A 1 312 ? -38.816 2.519 14.304 1.00 7.25 312 GLY A O 1
ATOM 2395 N N . GLU A 1 313 ? -40.102 1.906 12.566 1.00 7.26 313 GLU A N 1
ATOM 2396 C CA . GLU A 1 313 ? -40.530 0.669 13.195 1.00 7.34 313 GLU A CA 1
ATOM 2397 C C . GLU A 1 313 ? -40.032 -0.552 12.448 1.00 7.77 313 GLU A C 1
ATOM 2398 O O . GLU A 1 313 ? -40.593 -1.640 12.569 1.00 7.79 313 GLU A O 1
ATOM 2399 N N . GLN A 1 314 ? -38.961 -0.369 11.682 1.00 7.67 314 GLN A N 1
ATOM 2400 C CA . GLN A 1 314 ? -38.404 -1.438 10.865 1.00 8.03 314 GLN A CA 1
ATOM 2401 C C . GLN A 1 314 ? -37.835 -2.575 11.706 1.00 8.15 314 GLN A C 1
ATOM 2402 O O . GLN A 1 314 ? -37.344 -2.354 12.812 1.00 8.07 314 GLN A O 1
ATOM 2408 N N . GLN A 1 315 ? -37.917 -3.795 11.184 1.00 8.24 315 GLN A N 1
ATOM 2409 C CA . GLN A 1 315 ? -37.339 -4.955 11.856 1.00 8.30 315 GLN A CA 1
ATOM 2410 C C . GLN A 1 315 ? -36.249 -5.576 10.989 1.00 8.28 315 GLN A C 1
ATOM 2411 O O . GLN A 1 315 ? -36.280 -5.448 9.763 1.00 8.44 315 GLN A O 1
ATOM 2417 N N . PHE A 1 316 ? -35.303 -6.267 11.625 1.00 7.70 316 PHE A N 1
ATOM 2418 C CA . PHE A 1 316 ? -34.194 -6.896 10.901 1.00 8.04 316 PHE A CA 1
ATOM 2419 C C . PHE A 1 316 ? -34.098 -8.415 11.100 1.00 7.86 316 PHE A C 1
ATOM 2420 O O . PHE A 1 316 ? -34.600 -8.954 12.083 1.00 8.49 316 PHE A O 1
ATOM 2428 N N . ASP A 1 317 ? -33.450 -9.093 10.157 1.00 7.67 317 ASP A N 1
ATOM 2429 C CA . ASP A 1 317 ? -33.238 -10.537 10.234 1.00 7.28 317 ASP A CA 1
ATOM 2430 C C . ASP A 1 317 ? -32.130 -10.888 11.234 1.00 7.13 317 ASP A C 1
ATOM 2431 O O . ASP A 1 317 ? -32.227 -11.867 11.973 1.00 7.24 317 ASP A O 1
ATOM 2436 N N . ARG A 1 318 ? -31.064 -10.100 11.232 1.00 6.73 318 ARG A N 1
ATOM 2437 C CA . ARG A 1 318 ? -29.959 -10.295 12.174 1.00 6.09 318 ARG A CA 1
ATOM 2438 C C . ARG A 1 318 ? -29.473 -8.944 12.619 1.00 5.94 318 ARG A C 1
ATOM 2439 O O . ARG A 1 318 ? -29.529 -7.980 11.854 1.00 5.50 318 ARG A O 1
ATOM 2447 N N . ILE A 1 319 ? -28.987 -8.884 13.861 1.00 5.77 319 ILE A N 1
ATOM 2448 C CA . ILE A 1 319 ? -28.433 -7.676 14.439 1.00 5.59 319 ILE A CA 1
ATOM 2449 C C . ILE A 1 319 ? -27.102 -8.030 15.068 1.00 6.29 319 ILE A C 1
ATOM 2450 O O . ILE A 1 319 ? -26.996 -9.000 15.821 1.00 6.61 319 ILE A O 1
ATOM 2455 N N . LEU A 1 320 ? -26.077 -7.272 14.705 1.00 6.22 320 LEU A N 1
ATOM 2456 C CA . LEU A 1 320 ? -24.785 -7.381 15.357 1.00 6.66 320 LEU A CA 1
ATOM 2457 C C . LEU A 1 320 ? -24.657 -6.098 16.145 1.00 7.08 320 LEU A C 1
ATOM 2458 O O . LEU A 1 320 ? -24.654 -5.014 15.564 1.00 7.19 320 LEU A O 1
ATOM 2463 N N . LEU A 1 321 ? -24.590 -6.220 17.470 1.00 7.59 321 LEU A N 1
ATOM 2464 C CA . LEU A 1 321 ? -24.434 -5.075 18.352 1.00 8.00 321 LEU A CA 1
ATOM 2465 C C . LEU A 1 321 ? -23.024 -5.118 18.920 1.00 8.16 321 LEU A C 1
ATOM 2466 O O . LEU A 1 321 ? -22.697 -6.000 19.704 1.00 9.05 321 LEU A O 1
ATOM 2471 N N . ASP A 1 322 ? -22.190 -4.189 18.471 1.00 7.92 322 ASP A N 1
ATOM 2472 C CA . ASP A 1 322 ? -20.843 -4.028 18.981 1.00 8.07 322 ASP A CA 1
ATOM 2473 C C . ASP A 1 322 ? -21.037 -2.970 20.057 1.00 7.57 322 ASP A C 1
ATOM 2474 O O . ASP A 1 322 ? -20.884 -1.772 19.821 1.00 7.98 322 ASP A O 1
ATOM 2479 N N . ALA A 1 323 ? -21.372 -3.430 21.250 1.00 7.24 323 ALA A N 1
ATOM 2480 C CA . ALA A 1 323 ? -21.800 -2.532 22.319 1.00 7.19 323 ALA A CA 1
ATOM 2481 C C . ALA A 1 323 ? -20.751 -1.540 22.807 1.00 7.50 323 ALA A C 1
ATOM 2482 O O . ALA A 1 323 ? -19.587 -1.900 22.930 1.00 7.63 323 ALA A O 1
ATOM 2484 N N . PRO A 1 324 ? -21.152 -0.296 23.077 1.00 7.75 324 PRO A N 1
ATOM 2485 C CA . PRO A 1 324 ? -20.222 0.671 23.671 1.00 7.51 324 PRO A CA 1
ATOM 2486 C C . PRO A 1 324 ? -19.714 0.003 24.935 1.00 7.10 324 PRO A C 1
ATOM 2487 O O . PRO A 1 324 ? -20.496 -0.608 25.649 1.00 7.34 324 PRO A O 1
ATOM 2491 N N . CYS A 1 325 ? -18.423 0.077 25.212 1.00 7.25 325 CYS A N 1
ATOM 2492 C CA . CYS A 1 325 ? -17.941 -0.672 26.350 1.00 7.09 325 CYS A CA 1
ATOM 2493 C C . CYS A 1 325 ? -16.626 -0.126 26.837 1.00 6.70 325 CYS A C 1
ATOM 2494 O O . CYS A 1 325 ? -16.093 0.823 26.263 1.00 6.22 325 CYS A O 1
ATOM 2497 N N . SER A 1 326 ? -16.102 -0.733 27.898 1.00 6.35 326 SER A N 1
ATOM 2498 C CA . SER A 1 326 ? -14.908 -0.191 28.542 1.00 6.38 326 SER A CA 1
ATOM 2499 C C . SER A 1 326 ? -13.668 -0.344 27.688 1.00 6.96 326 SER A C 1
ATOM 2500 O O . SER A 1 326 ? -12.654 0.296 27.965 1.00 6.90 326 SER A O 1
ATOM 2503 N N . ALA A 1 327 ? -13.767 -1.204 26.679 1.00 7.54 327 ALA A N 1
ATOM 2504 C CA . ALA A 1 327 ? -12.672 -1.529 25.785 1.00 8.12 327 ALA A CA 1
ATOM 2505 C C . ALA A 1 327 ? -11.462 -2.087 26.538 1.00 7.77 327 ALA A C 1
ATOM 2506 O O . ALA A 1 327 ? -10.342 -1.988 26.053 1.00 8.45 327 ALA A O 1
ATOM 2508 N N . THR A 1 328 ? -11.687 -2.690 27.705 1.00 7.53 328 THR A N 1
ATOM 2509 C CA . THR A 1 328 ? -10.574 -3.267 28.471 1.00 6.05 328 THR A CA 1
ATOM 2510 C C . THR A 1 328 ? -9.849 -4.386 27.732 1.00 6.45 328 THR A C 1
ATOM 2511 O O . THR A 1 328 ? -8.683 -4.652 28.013 1.00 7.91 328 THR A O 1
ATOM 2515 N N . GLY A 1 329 ? -10.513 -5.041 26.788 1.00 5.15 329 GLY A N 1
ATOM 2516 C CA . GLY A 1 329 ? -9.812 -6.049 25.990 1.00 5.55 329 GLY A CA 1
ATOM 2517 C C . GLY A 1 329 ? -8.832 -5.508 24.961 1.00 5.40 329 GLY A C 1
ATOM 2518 O O . GLY A 1 329 ? -8.026 -6.262 24.423 1.00 5.58 329 GLY A O 1
ATOM 2519 N N . VAL A 1 330 ? -8.873 -4.201 24.695 1.00 5.23 330 VAL A N 1
ATOM 2520 C CA . VAL A 1 330 ? -8.077 -3.626 23.616 1.00 6.47 330 VAL A CA 1
ATOM 2521 C C . VAL A 1 330 ? -7.016 -2.670 24.134 1.00 5.37 330 VAL A C 1
ATOM 2522 O O . VAL A 1 330 ? -6.439 -1.896 23.388 1.00 4.81 330 VAL A O 1
ATOM 2526 N N . ILE A 1 331 ? -6.717 -2.803 25.420 1.00 5.95 331 ILE A N 1
ATOM 2527 C CA . ILE A 1 331 ? -5.687 -1.964 26.037 1.00 5.54 331 ILE A CA 1
ATOM 2528 C C . ILE A 1 331 ? -4.340 -2.077 25.308 1.00 5.26 331 ILE A C 1
ATOM 2529 O O . ILE A 1 331 ? -3.617 -1.094 25.202 1.00 5.48 331 ILE A O 1
ATOM 2534 N N . ARG A 1 332 ? -4.021 -3.254 24.773 1.00 5.60 332 ARG A N 1
ATOM 2535 C CA . ARG A 1 332 ? -2.747 -3.395 24.068 1.00 5.43 332 ARG A CA 1
ATOM 2536 C C . ARG A 1 332 ? -2.641 -2.489 22.842 1.00 5.63 332 ARG A C 1
ATOM 2537 O O . ARG A 1 332 ? -1.537 -2.099 22.454 1.00 5.69 332 ARG A O 1
ATOM 2545 N N . ARG A 1 333 ? -3.784 -2.127 22.253 1.00 5.01 333 ARG A N 1
ATOM 2546 C CA . ARG A 1 333 ? -3.784 -1.260 21.077 1.00 5.44 333 ARG A CA 1
ATOM 2547 C C . ARG A 1 333 ? -3.994 0.198 21.443 1.00 5.29 333 ARG A C 1
ATOM 2548 O O . ARG A 1 333 ? -3.576 1.099 20.699 1.00 5.90 333 ARG A O 1
ATOM 2556 N N . HIS A 1 334 ? -4.636 0.417 22.588 1.00 5.66 334 HIS A N 1
ATOM 2557 C CA . HIS A 1 334 ? -5.016 1.752 23.028 1.00 5.92 334 HIS A CA 1
ATOM 2558 C C . HIS A 1 334 ? -4.738 1.923 24.503 1.00 5.66 334 HIS A C 1
ATOM 2559 O O . HIS A 1 334 ? -5.630 1.829 25.330 1.00 5.05 334 HIS A O 1
ATOM 2566 N N . PRO A 1 335 ? -3.467 2.109 24.838 1.00 5.07 335 PRO A N 1
ATOM 2567 C CA . PRO A 1 335 ? -3.096 2.308 26.235 1.00 5.04 335 PRO A CA 1
ATOM 2568 C C . PRO A 1 335 ? -3.827 3.498 26.862 1.00 4.53 335 PRO A C 1
ATOM 2569 O O . PRO A 1 335 ? -3.971 3.508 28.078 1.00 5.22 335 PRO A O 1
ATOM 2573 N N . ASP A 1 336 ? -4.313 4.455 26.078 1.00 4.33 336 ASP A N 1
ATOM 2574 C CA . ASP A 1 336 ? -5.066 5.541 26.692 1.00 4.32 336 ASP A CA 1
ATOM 2575 C C . ASP A 1 336 ? -6.292 5.066 27.487 1.00 3.77 336 ASP A C 1
ATOM 2576 O O . ASP A 1 336 ? -6.735 5.747 28.437 1.00 3.79 336 ASP A O 1
ATOM 2581 N N . ILE A 1 337 ? -6.806 3.897 27.118 1.00 4.36 337 ILE A N 1
ATOM 2582 C CA . ILE A 1 337 ? -7.970 3.327 27.818 1.00 5.63 337 ILE A CA 1
ATOM 2583 C C . ILE A 1 337 ? -7.713 3.253 29.324 1.00 5.54 337 ILE A C 1
ATOM 2584 O O . ILE A 1 337 ? -8.605 3.525 30.144 1.00 5.99 337 ILE A O 1
ATOM 2589 N N . LYS A 1 338 ? -6.487 2.899 29.683 1.00 5.04 338 LYS A N 1
ATOM 2590 C CA . LYS A 1 338 ? -6.128 2.759 31.085 1.00 6.11 338 LYS A CA 1
ATOM 2591 C C . LYS A 1 338 ? -6.289 4.031 31.873 1.00 5.58 338 LYS A C 1
ATOM 2592 O O . LYS A 1 338 ? -6.508 3.970 33.083 1.00 5.62 338 LYS A O 1
ATOM 2598 N N . TRP A 1 339 ? -6.188 5.178 31.186 1.00 5.21 339 TRP A N 1
ATOM 2599 C CA . TRP A 1 339 ? -6.187 6.489 31.850 1.00 5.47 339 TRP A CA 1
ATOM 2600 C C . TRP A 1 339 ? -7.452 7.287 31.582 1.00 5.18 339 TRP A C 1
ATOM 2601 O O . TRP A 1 339 ? -7.772 8.216 32.296 1.00 5.36 339 TRP A O 1
ATOM 2612 N N . LEU A 1 340 ? -8.180 6.897 30.544 1.00 4.38 340 LEU A N 1
ATOM 2613 C CA . LEU A 1 340 ? -9.450 7.562 30.214 1.00 5.37 340 LEU A CA 1
ATOM 2614 C C . LEU A 1 340 ? -10.606 6.959 30.991 1.00 5.55 340 LEU A C 1
ATOM 2615 O O . LEU A 1 340 ? -11.518 7.674 31.420 1.00 6.22 340 LEU A O 1
ATOM 2620 N N . ARG A 1 341 ? -10.584 5.639 31.160 1.00 6.90 341 ARG A N 1
ATOM 2621 C CA . ARG A 1 341 ? -11.632 4.978 31.922 1.00 7.82 341 ARG A CA 1
ATOM 2622 C C . ARG A 1 341 ? -11.360 5.103 33.408 1.00 8.35 341 ARG A C 1
ATOM 2623 O O . ARG A 1 341 ? -10.205 5.231 33.815 1.00 9.66 341 ARG A O 1
ATOM 2631 N N . ARG A 1 342 ? -12.431 5.085 34.197 1.00 8.06 342 ARG A N 1
ATOM 2632 C CA . ARG A 1 342 ? -12.381 5.137 35.656 1.00 8.35 342 ARG A CA 1
ATOM 2633 C C . ARG A 1 342 ? -13.236 3.974 36.159 1.00 8.02 342 ARG A C 1
ATOM 2634 O O . ARG A 1 342 ? -14.071 3.442 35.418 1.00 7.46 342 ARG A O 1
ATOM 2642 N N . ASP A 1 343 ? -13.047 3.585 37.415 1.00 7.21 343 ASP A N 1
ATOM 2643 C CA . ASP A 1 343 ? -13.848 2.505 37.974 1.00 7.58 343 ASP A CA 1
ATOM 2644 C C . ASP A 1 343 ? -15.356 2.764 37.819 1.00 7.22 343 ASP A C 1
ATOM 2645 O O . ASP A 1 343 ? -16.127 1.853 37.487 1.00 7.04 343 ASP A O 1
ATOM 2650 N N . ARG A 1 344 ? -15.745 4.012 38.038 1.00 7.37 344 ARG A N 1
ATOM 2651 C CA . ARG A 1 344 ? -17.153 4.425 38.009 1.00 8.35 344 ARG A CA 1
ATOM 2652 C C . ARG A 1 344 ? -17.774 4.240 36.639 1.00 8.44 344 ARG A C 1
ATOM 2653 O O . ARG A 1 344 ? -18.991 4.161 36.506 1.00 8.67 344 ARG A O 1
ATOM 2661 N N . ASP A 1 345 ? -16.933 4.175 35.614 1.00 7.97 345 ASP A N 1
ATOM 2662 C CA . ASP A 1 345 ? -17.450 4.015 34.256 1.00 8.42 345 ASP A CA 1
ATOM 2663 C C . ASP A 1 345 ? -18.044 2.633 34.015 1.00 8.26 345 ASP A C 1
ATOM 2664 O O . ASP A 1 345 ? -18.924 2.472 33.173 1.00 8.46 345 ASP A O 1
ATOM 2669 N N . ILE A 1 346 ? -17.570 1.623 34.732 1.00 7.65 346 ILE A N 1
ATOM 2670 C CA . ILE A 1 346 ? -18.040 0.276 34.428 1.00 7.62 346 ILE A CA 1
ATOM 2671 C C . ILE A 1 346 ? -19.545 0.083 34.669 1.00 7.08 346 ILE A C 1
ATOM 2672 O O . ILE A 1 346 ? -20.243 -0.377 33.763 1.00 7.74 346 ILE A O 1
ATOM 2677 N N . PRO A 1 347 ? -20.058 0.401 35.856 1.00 7.66 347 PRO A N 1
ATOM 2678 C CA . PRO A 1 347 ? -21.505 0.297 36.065 1.00 7.41 347 PRO A CA 1
ATOM 2679 C C . PRO A 1 347 ? -22.300 1.181 35.099 1.00 7.58 347 PRO A C 1
ATOM 2680 O O . PRO A 1 347 ? -23.400 0.793 34.720 1.00 7.55 347 PRO A O 1
ATOM 2684 N N . GLU A 1 348 ? -21.760 2.331 34.704 1.00 7.09 348 GLU A N 1
ATOM 2685 C CA . GLU A 1 348 ? -22.468 3.204 33.773 1.00 7.28 348 GLU A CA 1
ATOM 2686 C C . GLU A 1 348 ? -22.569 2.546 32.399 1.00 6.77 348 GLU A C 1
ATOM 2687 O O . GLU A 1 348 ? -23.641 2.526 31.789 1.00 6.69 348 GLU A O 1
ATOM 2693 N N . LEU A 1 349 ? -21.451 2.010 31.919 1.00 5.99 349 LEU A N 1
ATOM 2694 C CA . LEU A 1 349 ? -21.420 1.325 30.633 1.00 5.93 349 LEU A CA 1
ATOM 2695 C C . LEU A 1 349 ? -22.315 0.095 30.658 1.00 6.42 349 LEU A C 1
ATOM 2696 O O . LEU A 1 349 ? -23.036 -0.173 29.704 1.00 6.93 349 LEU A O 1
ATOM 2701 N N . ALA A 1 350 ? -22.284 -0.645 31.761 1.00 6.59 350 ALA A N 1
ATOM 2702 C CA . ALA A 1 350 ? -23.136 -1.812 31.897 1.00 6.76 350 ALA A CA 1
ATOM 2703 C C . ALA A 1 350 ? -24.618 -1.433 31.762 1.00 6.74 350 ALA A C 1
ATOM 2704 O O . ALA A 1 350 ? -25.382 -2.162 31.127 1.00 7.25 350 ALA A O 1
ATOM 2706 N N . GLN A 1 351 ? -25.005 -0.300 32.347 1.00 6.87 351 GLN A N 1
ATOM 2707 C CA . GLN A 1 351 ? -26.391 0.192 32.246 1.00 7.25 351 GLN A CA 1
ATOM 2708 C C . GLN A 1 351 ? -26.735 0.704 30.831 1.00 7.00 351 GLN A C 1
ATOM 2709 O O . GLN A 1 351 ? -27.847 0.522 30.359 1.00 7.46 351 GLN A O 1
ATOM 2715 N N . LEU A 1 352 ? -25.782 1.329 30.146 1.00 6.70 352 LEU A N 1
ATOM 2716 C CA . LEU A 1 352 ? -26.009 1.756 28.762 1.00 6.69 352 LEU A CA 1
ATOM 2717 C C . LEU A 1 352 ? -26.232 0.538 27.879 1.00 6.65 352 LEU A C 1
ATOM 2718 O O . LEU A 1 352 ? -27.161 0.505 27.054 1.00 6.73 352 LEU A O 1
ATOM 2723 N N . GLN A 1 353 ? -25.381 -0.466 28.066 1.00 6.62 353 GLN A N 1
ATOM 2724 C CA . GLN A 1 353 ? -25.476 -1.710 27.302 1.00 6.51 353 GLN A CA 1
ATOM 2725 C C . GLN A 1 353 ? -26.851 -2.310 27.538 1.00 6.64 353 GLN A C 1
ATOM 2726 O O . GLN A 1 353 ? -27.493 -2.846 26.633 1.00 7.07 353 GLN A O 1
ATOM 2732 N N . SER A 1 354 ? -27.293 -2.207 28.781 1.00 6.24 354 SER A N 1
ATOM 2733 C CA . SER A 1 354 ? -28.579 -2.718 29.186 1.00 5.97 354 SER A CA 1
ATOM 2734 C C . SER A 1 354 ? -29.686 -1.947 28.478 1.00 5.24 354 SER A C 1
ATOM 2735 O O . SER A 1 354 ? -30.639 -2.541 27.998 1.00 5.26 354 SER A O 1
ATOM 2738 N N . GLU A 1 355 ? -29.545 -0.623 28.407 1.00 5.49 355 GLU A N 1
ATOM 2739 C CA . GLU A 1 355 ? -30.554 0.241 27.779 1.00 5.09 355 GLU A CA 1
ATOM 2740 C C . GLU A 1 355 ? -30.624 0.003 26.277 1.00 5.01 355 GLU A C 1
ATOM 2741 O O . GLU A 1 355 ? -31.713 -0.127 25.700 1.00 4.72 355 GLU A O 1
ATOM 2747 N N . ILE A 1 356 ? -29.459 -0.071 25.637 1.00 5.01 356 ILE A N 1
ATOM 2748 C CA . ILE A 1 356 ? -29.428 -0.281 24.195 1.00 5.62 356 ILE A CA 1
ATOM 2749 C C . ILE A 1 356 ? -30.051 -1.617 23.828 1.00 5.56 356 ILE A C 1
ATOM 2750 O O . ILE A 1 356 ? -30.810 -1.725 22.862 1.00 5.29 356 ILE A O 1
ATOM 2755 N N . LEU A 1 357 ? -29.686 -2.642 24.586 1.00 5.32 357 LEU A N 1
ATOM 2756 C CA . LEU A 1 357 ? -30.214 -3.976 24.361 1.00 5.23 357 LEU A CA 1
ATOM 2757 C C . LEU A 1 357 ? -31.734 -3.909 24.397 1.00 5.68 357 LEU A C 1
ATOM 2758 O O . LEU A 1 357 ? -32.415 -4.516 23.568 1.00 5.25 357 LEU A O 1
ATOM 2763 N N . ASP A 1 358 ? -32.259 -3.175 25.374 1.00 5.44 358 ASP A N 1
ATOM 2764 C CA . ASP A 1 358 ? -33.707 -3.050 25.525 1.00 5.84 358 ASP A CA 1
ATOM 2765 C C . ASP A 1 358 ? -34.340 -2.369 24.318 1.00 6.05 358 ASP A C 1
ATOM 2766 O O . ASP A 1 358 ? -35.387 -2.789 23.843 1.00 5.94 358 ASP A O 1
ATOM 2771 N N . ALA A 1 359 ? -33.707 -1.307 23.838 1.00 6.09 359 ALA A N 1
ATOM 2772 C CA . ALA A 1 359 ? -34.279 -0.489 22.776 1.00 6.42 359 ALA A CA 1
ATOM 2773 C C . ALA A 1 359 ? -34.208 -1.134 21.402 1.00 6.44 359 ALA A C 1
ATOM 2774 O O . ALA A 1 359 ? -35.040 -0.859 20.536 1.00 6.39 359 ALA A O 1
ATOM 2776 N N . ILE A 1 360 ? -33.224 -2.004 21.207 1.00 6.37 360 ILE A N 1
ATOM 2777 C CA . ILE A 1 360 ? -33.004 -2.602 19.895 1.00 6.55 360 ILE A CA 1
ATOM 2778 C C . ILE A 1 360 ? -33.682 -3.946 19.708 1.00 6.41 360 ILE A C 1
ATOM 2779 O O . ILE A 1 360 ? -34.081 -4.300 18.598 1.00 6.40 360 ILE A O 1
ATOM 2784 N N . TRP A 1 361 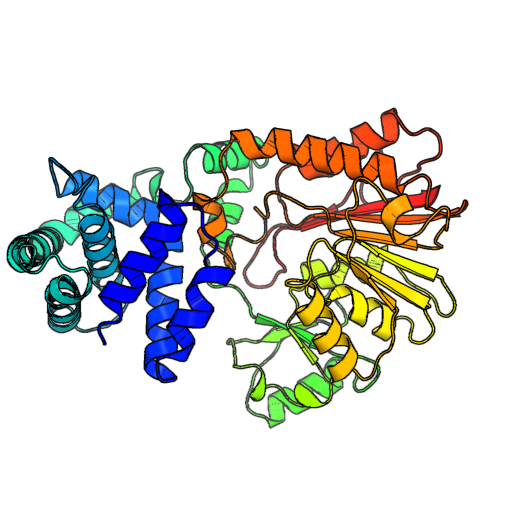? -33.811 -4.702 20.787 1.00 6.32 361 TRP A N 1
ATOM 2785 C CA . TRP A 1 361 ? -34.453 -6.007 20.712 1.00 6.68 361 TRP A CA 1
ATOM 2786 C C . TRP A 1 361 ? -35.818 -6.004 19.983 1.00 6.76 361 TRP A C 1
ATOM 2787 O O . TRP A 1 361 ? -36.092 -6.906 19.188 1.00 7.01 361 TRP A O 1
ATOM 2798 N N . PRO A 1 362 ? -36.676 -5.018 20.250 1.00 6.67 362 PRO A N 1
ATOM 2799 C CA . PRO A 1 362 ? -37.990 -4.960 19.591 1.00 6.75 362 PRO A CA 1
ATOM 2800 C C . PRO A 1 362 ? -37.858 -4.866 18.073 1.00 6.79 362 PRO A C 1
ATOM 2801 O O . PRO A 1 362 ? -38.781 -5.238 17.342 1.00 6.76 362 PRO A O 1
ATOM 2805 N N . HIS A 1 363 ? -36.709 -4.391 17.610 1.00 6.79 363 HIS A N 1
ATOM 2806 C CA . HIS A 1 363 ? -36.467 -4.228 16.184 1.00 7.06 363 HIS A CA 1
ATOM 2807 C C . HIS A 1 363 ? -35.897 -5.491 15.537 1.00 7.60 363 HIS A C 1
ATOM 2808 O O . HIS A 1 363 ? -35.476 -5.474 14.376 1.00 7.41 363 HIS A O 1
ATOM 2815 N N . LEU A 1 364 ? -35.867 -6.584 16.289 1.00 7.79 364 LEU A N 1
ATOM 2816 C CA . LEU A 1 364 ? -35.413 -7.848 15.731 1.00 7.70 364 LEU A CA 1
ATOM 2817 C C . LEU A 1 364 ? -36.645 -8.582 15.280 1.00 7.94 364 LEU A C 1
ATOM 2818 O O . LEU A 1 364 ? -37.597 -8.697 16.045 1.00 8.06 364 LEU A O 1
ATOM 2823 N N . LYS A 1 365 ? -36.658 -9.071 14.047 1.00 7.77 365 LYS A N 1
ATOM 2824 C CA . LYS A 1 365 ? -37.834 -9.818 13.620 1.00 7.83 365 LYS A CA 1
ATOM 2825 C C . LYS A 1 365 ? -37.830 -11.144 14.375 1.00 7.49 365 LYS A C 1
ATOM 2826 O O . LYS A 1 365 ? -36.783 -11.582 14.886 1.00 7.64 365 LYS A O 1
ATOM 2832 N N . THR A 1 366 ? -39.006 -11.747 14.487 1.00 7.47 366 THR A N 1
ATOM 2833 C CA . THR A 1 366 ? -39.161 -13.028 15.154 1.00 7.07 366 THR A CA 1
ATOM 2834 C C . THR A 1 366 ? -38.314 -14.059 14.427 1.00 7.18 366 THR A C 1
ATOM 2835 O O . THR A 1 366 ? -38.318 -14.111 13.202 1.00 7.12 366 THR A O 1
ATOM 2839 N N . GLY A 1 367 ? -37.574 -14.870 15.175 1.00 7.18 367 GLY A N 1
ATOM 2840 C CA . GLY A 1 367 ? -36.712 -15.869 14.563 1.00 6.71 367 GLY A CA 1
ATOM 2841 C C . GLY A 1 367 ? -35.367 -15.313 14.124 1.00 6.60 367 GLY A C 1
ATOM 2842 O O . GLY A 1 367 ? -34.540 -16.034 13.558 1.00 5.89 367 GLY A O 1
ATOM 2843 N N . GLY A 1 368 ? -35.151 -14.026 14.377 1.00 6.33 368 GLY A N 1
ATOM 2844 C CA . GLY A 1 368 ? -33.908 -13.374 14.015 1.00 6.48 368 GLY A CA 1
ATOM 2845 C C . GLY A 1 368 ? -32.793 -13.701 14.989 1.00 6.74 368 GLY A C 1
ATOM 2846 O O . GLY A 1 368 ? -33.038 -14.275 16.057 1.00 6.37 368 GLY A O 1
ATOM 2847 N N . THR A 1 369 ? -31.568 -13.330 14.618 1.00 6.69 369 THR A N 1
ATOM 2848 C CA . THR A 1 369 ? -30.385 -13.582 15.435 1.00 7.50 369 THR A CA 1
ATOM 2849 C C . THR A 1 369 ? -29.685 -12.306 15.825 1.00 6.89 369 THR A C 1
ATOM 2850 O O . THR A 1 369 ? -29.202 -11.568 14.965 1.00 7.44 369 THR A O 1
ATOM 2854 N N . LEU A 1 370 ? -29.592 -12.055 17.124 1.00 6.79 370 LEU A N 1
ATOM 2855 C CA . LEU A 1 370 ? -28.813 -10.927 17.598 1.00 6.09 370 LEU A CA 1
ATOM 2856 C C . LEU A 1 370 ? -27.481 -11.434 18.153 1.00 5.92 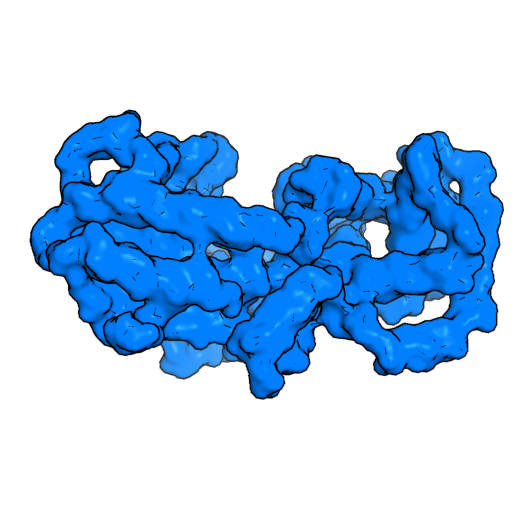370 LEU A C 1
ATOM 2857 O O . LEU A 1 370 ? -27.433 -12.423 18.890 1.00 4.91 370 LEU A O 1
ATOM 2862 N N . VAL A 1 371 ? -26.389 -10.794 17.743 1.00 4.95 371 VAL A N 1
ATOM 2863 C CA . VAL A 1 371 ? -25.088 -11.092 18.335 1.00 5.51 371 VAL A CA 1
ATOM 2864 C C . VAL A 1 371 ? -24.636 -9.876 19.105 1.00 4.94 371 VAL A C 1
ATOM 2865 O O . VAL A 1 371 ? -24.450 -8.798 18.525 1.00 4.86 371 VAL A O 1
ATOM 2869 N N . TYR A 1 372 ? -24.499 -10.051 20.422 1.00 5.42 372 TYR A N 1
ATOM 2870 C CA . TYR A 1 372 ? -23.995 -9.026 21.323 1.00 5.15 372 TYR A CA 1
ATOM 2871 C C . TYR A 1 372 ? -22.504 -9.258 21.490 1.00 5.52 372 TYR A C 1
ATOM 2872 O O . TYR A 1 372 ? -22.058 -10.348 21.868 1.00 4.66 372 TYR A O 1
ATOM 2881 N N . ALA A 1 373 ? -21.735 -8.233 21.161 1.00 5.07 373 ALA A N 1
ATOM 2882 C CA . ALA A 1 373 ? -20.289 -8.327 21.281 1.00 5.30 373 ALA A CA 1
ATOM 2883 C C . ALA A 1 373 ? -19.763 -7.149 22.055 1.00 5.66 373 ALA A C 1
ATOM 2884 O O . ALA A 1 373 ? -20.376 -6.078 22.074 1.00 6.01 373 ALA A O 1
ATOM 2886 N N . THR A 1 374 ? -18.648 -7.367 22.743 1.00 5.87 374 THR A N 1
ATOM 2887 C CA . THR A 1 374 ? -17.931 -6.268 23.388 1.00 5.92 374 THR A CA 1
ATOM 2888 C C . THR A 1 374 ? -16.450 -6.514 23.245 1.00 6.84 374 THR A C 1
ATOM 2889 O O . THR A 1 374 ? -16.001 -7.637 23.026 1.00 5.90 374 THR A O 1
ATOM 2893 N N . CYS A 1 375 ? -15.679 -5.453 23.398 1.00 7.61 375 CYS A N 1
ATOM 2894 C CA . CYS A 1 375 ? -14.244 -5.654 23.468 1.00 8.32 375 CYS A CA 1
ATOM 2895 C C . CYS A 1 375 ? -13.795 -5.394 24.892 1.00 7.90 375 CYS A C 1
ATOM 2896 O O . CYS A 1 375 ? -12.761 -4.787 25.130 1.00 7.72 375 CYS A O 1
ATOM 2899 N N . SER A 1 376 ? -14.584 -5.891 25.837 1.00 6.97 376 SER A N 1
ATOM 2900 C CA . SER A 1 376 ? -14.224 -5.831 27.238 1.00 6.25 376 SER A CA 1
ATOM 2901 C C . SER A 1 376 ? -13.866 -7.224 27.756 1.00 6.36 376 SER A C 1
ATOM 2902 O O . SER A 1 376 ? -14.231 -8.246 27.150 1.00 5.13 376 SER A O 1
ATOM 2905 N N . VAL A 1 377 ? -13.135 -7.256 28.876 1.00 5.78 377 VAL A N 1
ATOM 2906 C CA . VAL A 1 377 ? -12.874 -8.512 29.576 1.00 6.10 377 VAL A CA 1
ATOM 2907 C C . VAL A 1 377 ? -13.561 -8.539 30.955 1.00 5.79 377 VAL A C 1
ATOM 2908 O O . VAL A 1 377 ? -13.391 -9.474 31.729 1.00 6.33 377 VAL A O 1
ATOM 2912 N N . LEU A 1 378 ? -14.392 -7.541 31.236 1.00 4.60 378 LEU A N 1
ATOM 2913 C CA . LEU A 1 378 ? -15.057 -7.458 32.526 1.00 5.74 378 LEU A CA 1
ATOM 2914 C C . LEU A 1 378 ? -16.417 -8.158 32.523 1.00 5.74 378 LEU A C 1
ATOM 2915 O O . LEU A 1 378 ? -17.264 -7.904 31.666 1.00 6.40 378 LEU A O 1
ATOM 2920 N N . PRO A 1 379 ? -16.637 -9.037 33.489 1.00 6.68 379 PRO A N 1
ATOM 2921 C CA . PRO A 1 379 ? -17.869 -9.831 33.521 1.00 6.73 379 PRO A CA 1
ATOM 2922 C C . PRO A 1 379 ? -19.167 -9.014 33.562 1.00 6.47 379 PRO A C 1
ATOM 2923 O O . PRO A 1 379 ? -20.162 -9.463 32.997 1.00 5.80 379 PRO A O 1
ATOM 2927 N N . GLU A 1 380 ? -19.152 -7.845 34.199 1.00 6.10 380 GLU A N 1
ATOM 2928 C CA . GLU A 1 380 ? -20.345 -7.007 34.320 1.00 5.37 380 GLU A CA 1
ATOM 2929 C C . GLU A 1 380 ? -20.870 -6.517 32.968 1.00 5.24 380 GLU A C 1
ATOM 2930 O O . GLU A 1 380 ? -22.064 -6.256 32.823 1.00 5.21 380 GLU A O 1
ATOM 2936 N N . GLU A 1 381 ? -19.985 -6.403 31.977 1.00 4.66 381 GLU A N 1
ATOM 2937 C CA . GLU A 1 381 ? -20.401 -5.954 30.655 1.00 4.61 381 GLU A CA 1
ATOM 2938 C C . GLU A 1 381 ? -20.694 -7.128 29.744 1.00 5.12 381 GLU A C 1
ATOM 2939 O O . GLU A 1 381 ? -21.235 -6.965 28.647 1.00 4.94 381 GLU A O 1
ATOM 2945 N N . ASN A 1 382 ? -20.332 -8.311 30.214 1.00 4.46 382 ASN A N 1
ATOM 2946 C CA . ASN A 1 382 ? -20.292 -9.467 29.344 1.00 4.95 382 ASN A CA 1
ATOM 2947 C C . ASN A 1 382 ? -21.238 -10.562 29.780 1.00 5.79 382 ASN A C 1
ATOM 2948 O O . ASN A 1 382 ? -22.452 -10.463 29.585 1.00 5.66 382 ASN A O 1
ATOM 2953 N N . SER A 1 383 ? -20.695 -11.613 30.363 1.00 6.13 383 SER A N 1
ATOM 2954 C CA . SER A 1 383 ? -21.560 -12.708 30.737 1.00 7.65 383 SER A CA 1
ATOM 2955 C C . SER A 1 383 ? -22.669 -12.260 31.698 1.00 7.10 383 SER A C 1
ATOM 2956 O O . SER A 1 383 ? -23.851 -12.521 31.454 1.00 7.05 383 SER A O 1
ATOM 2959 N N . LEU A 1 384 ? -22.303 -11.551 32.765 1.00 6.67 384 LEU A N 1
ATOM 2960 C CA . LEU A 1 384 ? -23.305 -11.131 33.743 1.00 6.45 384 LEU A CA 1
ATOM 2961 C C . LEU A 1 384 ? -24.408 -10.298 33.098 1.00 6.32 384 LEU A C 1
ATOM 2962 O O . LEU A 1 384 ? -25.581 -10.382 33.488 1.00 6.57 384 LEU A O 1
ATOM 2967 N N . GLN A 1 385 ? -24.027 -9.523 32.090 1.00 5.88 385 GLN A N 1
ATOM 2968 C CA . GLN A 1 385 ? -24.942 -8.681 31.334 1.00 6.75 385 GLN A CA 1
ATOM 2969 C C . GLN A 1 385 ? -25.992 -9.507 30.590 1.00 6.76 385 GLN A C 1
ATOM 2970 O O . GLN A 1 385 ? -27.193 -9.289 30.696 1.00 6.89 385 GLN A O 1
ATOM 2976 N N . ILE A 1 386 ? -25.522 -10.448 29.797 1.00 7.29 386 ILE A N 1
ATOM 2977 C CA . ILE A 1 386 ? -26.446 -11.230 28.999 1.00 7.50 386 ILE A CA 1
ATOM 2978 C C . ILE A 1 386 ? -27.442 -11.945 29.872 1.00 7.81 386 ILE A C 1
ATOM 2979 O O . ILE A 1 386 ? -28.626 -12.065 29.528 1.00 6.63 386 ILE A O 1
ATOM 2984 N N . LYS A 1 387 ? -26.978 -12.404 31.025 1.00 8.29 387 LYS A N 1
ATOM 2985 C CA . LYS A 1 387 ? -27.885 -13.112 31.905 1.00 9.01 387 LYS A CA 1
ATOM 2986 C C . LYS A 1 387 ? -29.005 -12.190 32.370 1.00 8.72 387 LYS A C 1
ATOM 2987 O O . LYS A 1 387 ? -30.158 -12.608 32.458 1.00 9.27 387 LYS A O 1
ATOM 2990 N N . ALA A 1 388 ? -28.662 -10.942 32.685 1.00 8.62 388 ALA A N 1
ATOM 2991 C CA . ALA A 1 388 ? -29.670 -9.982 33.133 1.00 8.67 388 ALA A CA 1
ATOM 2992 C C . ALA A 1 388 ? -30.707 -9.737 32.035 1.00 8.67 388 ALA A C 1
ATOM 2993 O O . ALA A 1 388 ? -31.900 -9.708 32.295 1.00 8.29 388 ALA A O 1
ATOM 2995 N N . PHE A 1 389 ? -30.249 -9.578 30.800 1.00 8.96 389 PHE A N 1
ATOM 2996 C CA . PHE A 1 389 ? -31.177 -9.372 29.702 1.00 9.61 389 PHE A CA 1
ATOM 2997 C C . PHE A 1 389 ? -32.116 -10.571 29.511 1.00 9.67 389 PHE A C 1
ATOM 2998 O O . PHE A 1 389 ? -33.310 -10.400 29.266 1.00 9.34 389 PHE A O 1
ATOM 3006 N N . LEU A 1 390 ? -31.572 -11.782 29.616 1.00 9.32 390 LEU A N 1
ATOM 3007 C CA . LEU A 1 390 ? -32.375 -12.986 29.439 1.00 8.83 390 LEU A CA 1
ATOM 3008 C C . LEU A 1 390 ? -33.470 -13.024 30.489 1.00 8.60 390 LEU A C 1
ATOM 3009 O O . LEU A 1 390 ? -34.650 -13.296 30.204 1.00 8.91 390 LEU A O 1
ATOM 3014 N N . GLN A 1 391 ? -33.071 -12.736 31.717 1.00 8.45 391 GLN A N 1
ATOM 3015 C CA . GLN A 1 391 ? -33.996 -12.746 32.839 1.00 8.20 391 GLN A CA 1
ATOM 3016 C C . GLN A 1 391 ? -35.210 -11.847 32.618 1.00 8.15 391 GLN A C 1
ATOM 3017 O O . GLN A 1 391 ? -36.329 -12.213 32.970 1.00 8.48 391 GLN A O 1
ATOM 3023 N N . ARG A 1 392 ? -34.994 -10.678 32.022 1.00 8.34 392 ARG A N 1
ATOM 3024 C CA . ARG A 1 392 ? -36.083 -9.720 31.820 1.00 8.03 392 ARG A CA 1
ATOM 3025 C C . ARG A 1 392 ? -36.657 -9.680 30.400 1.00 7.96 392 ARG A C 1
ATOM 3026 O O . ARG A 1 392 ? -37.492 -8.832 30.090 1.00 8.11 392 ARG A O 1
ATOM 3034 N N . THR A 1 393 ? -36.218 -10.595 29.543 1.00 7.66 393 THR A N 1
ATOM 3035 C CA . THR A 1 393 ? -36.695 -10.629 28.162 1.00 7.18 393 THR A CA 1
ATOM 3036 C C . THR A 1 393 ? -37.118 -12.040 27.774 1.00 7.70 393 THR A C 1
ATOM 3037 O O . THR A 1 393 ? -36.328 -12.825 27.245 1.00 7.68 393 THR A O 1
ATOM 3041 N N . ALA A 1 394 ? -38.390 -12.336 28.020 1.00 8.13 394 ALA A N 1
ATOM 3042 C CA . ALA A 1 394 ? -38.950 -13.664 27.823 1.00 8.46 394 ALA A CA 1
ATOM 3043 C C . ALA A 1 394 ? -38.716 -14.299 26.453 1.00 8.84 394 ALA A C 1
ATOM 3044 O O . ALA A 1 394 ? -38.445 -15.499 26.368 1.00 9.29 394 ALA A O 1
ATOM 3046 N N . ASP A 1 395 ? -38.796 -13.512 25.383 1.00 8.74 395 ASP A N 1
ATOM 3047 C CA . ASP A 1 395 ? -38.672 -14.100 24.048 1.00 8.38 395 ASP A CA 1
ATOM 3048 C C . ASP A 1 395 ? -37.236 -14.218 23.540 1.00 8.09 395 ASP A C 1
ATOM 3049 O O . ASP A 1 395 ? -37.000 -14.475 22.361 1.00 7.72 395 ASP A O 1
ATOM 3054 N N . ALA A 1 396 ? -36.275 -14.026 24.437 1.00 7.80 396 ALA A N 1
ATOM 3055 C CA . ALA A 1 396 ? -34.877 -14.182 24.074 1.00 7.99 396 ALA A CA 1
ATOM 3056 C C . ALA A 1 396 ? -34.370 -15.561 24.475 1.00 7.87 396 ALA A C 1
ATOM 3057 O O . ALA A 1 396 ? -34.738 -16.092 25.519 1.00 8.10 396 ALA A O 1
ATOM 3059 N N . GLU A 1 397 ? -33.535 -16.143 23.628 1.00 8.05 397 GLU A N 1
ATOM 3060 C CA . GLU A 1 397 ? -32.928 -17.423 23.918 1.00 7.86 397 GLU A CA 1
ATOM 3061 C C . GLU A 1 397 ? -31.475 -17.423 23.494 1.00 8.38 397 GLU A C 1
ATOM 3062 O O . GLU A 1 397 ? -31.135 -17.071 22.360 1.00 7.85 397 GLU A O 1
ATOM 3063 N N . LEU A 1 398 ? -30.600 -17.794 24.418 1.00 8.84 398 LEU A N 1
ATOM 3064 C CA . LEU A 1 398 ? -29.185 -17.882 24.109 1.00 9.78 398 LEU A CA 1
ATOM 3065 C C . LEU A 1 398 ? -28.981 -18.998 23.094 1.00 10.16 398 LEU A C 1
ATOM 3066 O O . LEU A 1 398 ? -29.704 -19.988 23.107 1.00 9.69 398 LEU A O 1
ATOM 3071 N N . CYS A 1 399 ? -27.988 -18.836 22.222 1.00 10.54 399 CYS A N 1
ATOM 3072 C CA . CYS A 1 399 ? -27.680 -19.838 21.205 1.00 11.76 399 CYS A CA 1
ATOM 3073 C C . CYS A 1 399 ? -26.180 -20.116 21.122 1.00 11.76 399 CYS A C 1
ATOM 3074 O O . CYS A 1 399 ? -25.410 -19.248 20.718 1.00 11.83 399 CYS A O 1
ATOM 3077 N N . GLU A 1 400 ? -25.767 -21.310 21.545 1.00 11.77 400 GLU A N 1
ATOM 3078 C CA . GLU A 1 400 ? -24.376 -21.736 21.458 1.00 11.97 400 GLU A CA 1
ATOM 3079 C C . GLU A 1 400 ? -23.247 -21.010 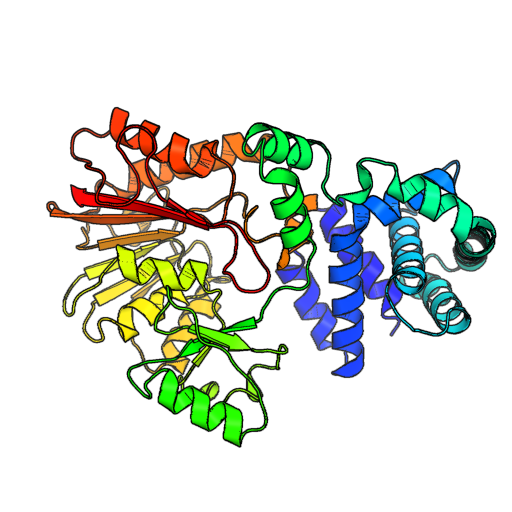22.195 1.00 12.18 400 GLU A C 1
ATOM 3080 O O . GLU A 1 400 ? -22.266 -21.647 22.590 1.00 12.81 400 GLU A O 1
ATOM 3081 N N . THR A 1 401 ? -23.324 -19.691 22.352 1.00 11.49 401 THR A N 1
ATOM 3082 C CA . THR A 1 401 ? -22.270 -18.981 23.076 1.00 11.02 401 THR A CA 1
ATOM 3083 C C . THR A 1 401 ? -22.489 -19.130 24.574 1.00 11.26 401 THR A C 1
ATOM 3084 O O . THR A 1 401 ? -23.349 -18.469 25.142 1.00 12.06 401 THR A O 1
ATOM 3088 N N . GLY A 1 402 ? -21.727 -20.018 25.203 1.00 10.56 402 GLY A N 1
ATOM 3089 C CA . GLY A 1 402 ? -21.828 -20.214 26.630 1.00 10.71 402 GLY A CA 1
ATOM 3090 C C . GLY A 1 402 ? -23.074 -20.972 27.041 1.00 10.75 402 GLY A C 1
ATOM 3091 O O . GLY A 1 402 ? -23.613 -21.768 26.268 1.00 10.54 402 GLY A O 1
ATOM 3092 N N . THR A 1 403 ? -23.530 -20.712 28.263 1.00 10.89 403 THR A N 1
ATOM 3093 C CA . THR A 1 403 ? -24.666 -21.399 28.854 1.00 11.35 403 THR A CA 1
ATOM 3094 C C . THR A 1 403 ? -25.608 -20.389 29.487 1.00 11.61 403 THR A C 1
ATOM 3095 O O . THR A 1 403 ? -25.222 -19.258 29.743 1.00 11.26 403 THR A O 1
ATOM 3099 N N . PRO A 1 404 ? -26.843 -20.797 29.748 1.00 11.80 404 PRO A N 1
ATOM 3100 C CA . PRO A 1 404 ? -27.778 -19.939 30.484 1.00 12.21 404 PRO A CA 1
ATOM 3101 C C . PRO A 1 404 ? -27.174 -19.503 31.823 1.00 12.73 404 PRO A C 1
ATOM 3102 O O . PRO A 1 404 ? -27.507 -18.433 32.355 1.00 13.31 404 PRO A O 1
ATOM 3106 N N . GLU A 1 405 ? -26.265 -20.309 32.363 1.00 12.66 405 GLU A N 1
ATOM 3107 C CA . GLU A 1 405 ? -25.641 -19.964 33.633 1.00 12.75 405 GLU A CA 1
ATOM 3108 C C . GLU A 1 405 ? -24.524 -18.948 33.470 1.00 12.75 405 GLU A C 1
ATOM 3109 O O . GLU A 1 405 ? -24.329 -18.061 34.312 1.00 12.46 405 GLU A O 1
ATOM 3115 N N . GLN A 1 406 ? -23.777 -19.116 32.388 1.00 12.48 406 GLN A N 1
ATOM 3116 C CA . GLN A 1 406 ? -22.653 -18.256 32.060 1.00 12.42 406 GLN A CA 1
ATOM 3117 C C . GLN A 1 406 ? -22.747 -17.939 30.583 1.00 11.71 406 GLN A C 1
ATOM 3118 O O . GLN A 1 406 ? -22.060 -18.553 29.778 1.00 11.10 406 GLN A O 1
ATOM 3124 N N . PRO A 1 407 ? -23.627 -17.008 30.226 1.00 11.45 407 PRO A N 1
ATOM 3125 C CA . PRO A 1 407 ? -23.840 -16.646 28.821 1.00 10.80 407 PRO A CA 1
ATOM 3126 C C . PRO A 1 407 ? -22.585 -16.112 28.137 1.00 10.22 407 PRO A C 1
ATOM 3127 O O . PRO A 1 407 ? -21.762 -15.435 28.759 1.00 10.07 407 PRO A O 1
ATOM 3131 N N . GLY A 1 408 ? -22.442 -16.459 26.862 1.00 10.00 408 GLY A N 1
ATOM 3132 C CA . GLY A 1 408 ? -21.361 -15.975 26.023 1.00 8.91 408 GLY A CA 1
ATOM 3133 C C . GLY A 1 408 ? -20.029 -16.707 26.040 1.00 8.76 408 GLY A C 1
ATOM 3134 O O . GLY A 1 408 ? -19.841 -17.670 26.773 1.00 8.51 408 GLY A O 1
ATOM 3135 N N . LYS A 1 409 ? -19.097 -16.225 25.217 1.00 8.03 409 LYS A N 1
ATOM 3136 C CA . LYS A 1 409 ? -17.743 -16.777 25.120 1.00 7.74 409 LYS A CA 1
ATOM 3137 C C . LYS A 1 409 ? -16.766 -15.620 25.296 1.00 7.45 409 LYS A C 1
ATOM 3138 O O . LYS A 1 409 ? -16.903 -14.591 24.622 1.00 7.32 409 LYS A O 1
ATOM 3144 N N . GLN A 1 410 ? -15.790 -15.788 26.189 1.00 6.62 410 GLN A N 1
ATOM 3145 C CA . GLN A 1 410 ? -14.809 -14.748 26.483 1.00 6.84 410 GLN A CA 1
ATOM 3146 C C . GLN A 1 410 ? -13.412 -15.038 25.914 1.00 7.03 410 GLN A C 1
ATOM 3147 O O . GLN A 1 410 ? -12.824 -16.078 26.196 1.00 8.07 410 GLN A O 1
ATOM 3153 N N . ASN A 1 411 ? -12.904 -14.125 25.087 1.00 6.22 411 ASN A N 1
ATOM 3154 C CA . ASN A 1 411 ? -11.546 -14.217 24.566 1.00 6.63 411 ASN A CA 1
ATOM 3155 C C . ASN A 1 411 ? -10.629 -13.372 25.453 1.00 6.08 411 ASN A C 1
ATOM 3156 O O . ASN A 1 411 ? -11.041 -12.333 25.941 1.00 6.18 411 ASN A O 1
ATOM 3161 N N . LEU A 1 412 ? -9.390 -13.821 25.638 1.00 6.32 412 LEU A N 1
ATOM 3162 C CA . LEU A 1 412 ? -8.392 -13.042 26.374 1.00 6.28 412 LEU A CA 1
ATOM 3163 C C . LEU A 1 412 ? -7.218 -12.726 25.445 1.00 6.16 412 LEU A C 1
ATOM 3164 O O . LEU A 1 412 ? -6.860 -13.524 24.582 1.00 6.17 412 LEU A O 1
ATOM 3169 N N . PRO A 1 413 ? -6.593 -11.562 25.607 1.00 6.22 413 PRO A N 1
ATOM 3170 C CA . PRO A 1 413 ? -5.537 -11.169 24.668 1.00 6.96 413 PRO A CA 1
ATOM 3171 C C . PRO A 1 413 ? -4.285 -12.026 24.806 1.00 7.51 413 PRO A C 1
ATOM 3172 O O . PRO A 1 413 ? -4.009 -12.558 25.897 1.00 7.12 413 PRO A O 1
ATOM 3176 N N . GLY A 1 414 ? -3.558 -12.183 23.703 1.00 7.15 414 GLY A N 1
ATOM 3177 C CA . GLY A 1 414 ? -2.281 -12.874 23.722 1.00 7.15 414 GLY A CA 1
ATOM 3178 C C . GLY A 1 414 ? -1.526 -12.578 22.436 1.00 7.36 414 GLY A C 1
ATOM 3179 O O . GLY A 1 414 ? -2.112 -12.127 21.443 1.00 7.11 414 GLY A O 1
ATOM 3180 N N . ALA A 1 415 ? -0.224 -12.864 22.433 1.00 6.97 415 ALA A N 1
ATOM 3181 C CA . ALA A 1 415 ? 0.616 -12.523 21.288 1.00 7.54 415 ALA A CA 1
ATOM 3182 C C . ALA A 1 415 ? 0.167 -13.086 19.939 1.00 7.34 415 ALA A C 1
ATOM 3183 O O . ALA A 1 415 ? 0.407 -12.479 18.892 1.00 8.57 415 ALA A O 1
ATOM 3185 N N . GLU A 1 416 ? -0.432 -14.267 19.953 1.00 7.73 416 GLU A N 1
ATOM 3186 C CA . GLU A 1 416 ? -0.851 -14.907 18.714 1.00 7.34 416 GLU A CA 1
ATOM 3187 C C . GLU A 1 416 ? -2.370 -15.064 18.718 1.00 7.11 416 GLU A C 1
ATOM 3188 O O . GLU A 1 416 ? -2.936 -15.965 18.084 1.00 7.22 416 GLU A O 1
ATOM 3194 N N . GLU A 1 417 ? -3.029 -14.147 19.425 1.00 6.61 417 GLU A N 1
ATOM 3195 C CA . GLU A 1 417 ? -4.473 -14.183 19.567 1.00 7.05 417 GLU A CA 1
ATOM 3196 C C . GLU A 1 417 ? -5.087 -12.819 19.297 1.00 6.49 417 GLU A C 1
ATOM 3197 O O . GLU A 1 417 ? -4.385 -11.818 19.175 1.00 7.25 417 GLU A O 1
ATOM 3203 N N . GLY A 1 418 ? -6.410 -12.784 19.197 1.00 6.51 418 GLY A N 1
ATOM 3204 C CA . GLY A 1 418 ? -7.112 -11.518 19.060 1.00 5.73 418 GLY A CA 1
ATOM 3205 C C . GLY A 1 418 ? -7.169 -10.761 20.392 1.00 6.15 418 GLY A C 1
ATOM 3206 O O . GLY A 1 418 ? -6.679 -11.240 21.430 1.00 6.26 418 GLY A O 1
ATOM 3207 N N . ASP A 1 419 ? -7.775 -9.578 20.369 1.00 5.52 419 ASP A N 1
ATOM 3208 C CA . ASP A 1 419 ? -7.965 -8.767 21.589 1.00 5.78 419 ASP A CA 1
ATOM 3209 C C . ASP A 1 419 ? -8.900 -9.449 22.603 1.00 5.44 419 ASP A C 1
ATOM 3210 O O . ASP A 1 419 ? -9.635 -10.366 22.283 1.00 5.64 419 ASP A O 1
ATOM 3215 N N . GLY A 1 420 ? -8.892 -8.975 23.844 1.00 5.69 420 GLY A N 1
ATOM 3216 C CA . GLY A 1 420 ? -9.928 -9.424 24.769 1.00 5.47 420 GLY A CA 1
ATOM 3217 C C . GLY A 1 420 ? -11.252 -8.997 24.147 1.00 5.77 420 GLY A C 1
ATOM 3218 O O . GLY A 1 420 ? -11.404 -7.870 23.683 1.00 5.80 420 GLY A O 1
ATOM 3219 N N . PHE A 1 421 ? -12.217 -9.912 24.153 1.00 6.24 421 PHE A N 1
ATOM 3220 C CA . PHE A 1 421 ? -13.454 -9.735 23.391 1.00 6.38 421 PHE A CA 1
ATOM 3221 C C . PHE A 1 421 ? -14.449 -10.737 23.924 1.00 6.27 421 PHE A C 1
ATOM 3222 O O . PHE A 1 421 ? -14.063 -11.780 24.460 1.00 6.74 421 PHE A O 1
ATOM 3230 N N . PHE A 1 422 ? -15.731 -10.448 23.745 1.00 5.52 422 PHE A N 1
ATOM 3231 C CA . PHE A 1 422 ? -16.788 -11.321 24.242 1.00 5.44 422 PHE A CA 1
ATOM 3232 C C . PHE A 1 422 ? -17.892 -11.435 23.204 1.00 5.11 422 PHE A C 1
ATOM 3233 O O . PHE A 1 422 ? -18.201 -10.449 22.527 1.00 4.71 422 PHE A O 1
ATOM 3241 N N . TYR A 1 423 ? -18.438 -12.645 23.040 1.00 5.64 423 TYR A N 1
ATOM 3242 C CA . TYR A 1 423 ? -19.558 -12.883 22.139 1.00 5.51 423 TYR A CA 1
ATOM 3243 C C . TYR A 1 423 ? -20.720 -13.566 22.858 1.00 6.00 423 TYR A C 1
ATOM 3244 O O . TYR A 1 423 ? -20.495 -14.473 23.657 1.00 5.71 423 TYR A O 1
ATOM 3253 N N . ALA A 1 424 ? -21.946 -13.129 22.552 1.00 6.32 424 ALA A N 1
ATOM 3254 C CA . ALA A 1 424 ? -23.176 -13.816 22.962 1.00 7.03 424 ALA A CA 1
ATOM 3255 C C . ALA A 1 424 ? -24.183 -13.775 21.810 1.00 7.30 424 ALA A C 1
ATOM 3256 O O . ALA A 1 424 ? -24.509 -12.711 21.283 1.00 7.65 424 ALA A O 1
ATOM 3258 N N . LYS A 1 425 ? -24.673 -14.939 21.421 1.00 8.07 425 LYS A N 1
ATOM 3259 C CA . LYS A 1 425 ? -25.634 -15.027 20.322 1.00 8.62 425 LYS A CA 1
ATOM 3260 C C . LYS A 1 425 ? -27.014 -15.359 20.860 1.00 8.64 425 LYS A C 1
ATOM 3261 O O . LYS A 1 425 ? -27.174 -16.307 21.617 1.00 7.75 425 LYS A O 1
ATOM 3264 N N . LEU A 1 426 ? -27.995 -14.554 20.464 1.00 8.86 426 LEU A N 1
ATOM 3265 C CA . LEU A 1 426 ? -29.357 -14.677 20.948 1.00 9.46 426 LEU A CA 1
ATOM 3266 C C . LEU A 1 426 ? -30.329 -14.816 19.791 1.00 9.71 426 LEU A C 1
ATOM 3267 O O . LEU A 1 426 ? -30.098 -14.286 18.712 1.00 10.11 426 LEU A O 1
ATOM 3272 N N . ILE A 1 427 ? -31.422 -15.539 20.023 1.00 9.87 427 ILE A N 1
ATOM 3273 C CA . ILE A 1 427 ? -32.449 -15.697 19.007 1.00 10.58 427 ILE A CA 1
ATOM 3274 C C . ILE A 1 427 ? -33.783 -15.462 19.676 1.00 10.43 427 ILE A C 1
ATOM 3275 O O . ILE A 1 427 ? -33.943 -15.749 20.865 1.00 10.38 427 ILE A O 1
ATOM 3280 N N . LYS A 1 428 ? -34.734 -14.922 18.924 1.00 10.35 428 LYS A N 1
ATOM 3281 C CA . LYS A 1 428 ? -36.038 -14.607 19.481 1.00 10.35 428 LYS A CA 1
ATOM 3282 C C . LYS A 1 428 ? -37.140 -15.596 19.107 1.00 10.40 428 LYS A C 1
ATOM 3283 O O . LYS A 1 428 ? -37.267 -15.991 17.943 1.00 9.73 428 LYS A O 1
#

Organism: Escherichia coli (strain K12) (NCBI:txid83333)

Foldseek 3Di:
DQLLLLLLVLLCCLQVVLDASVVSLPVVLVVDDDVSSVVSCCLNLQCLLLVLLLVLLQVVQDVDAQDDVRSSVNSLLSSLVSCVPPHPDPNVVSLVSSLVSCVVVVNVVCSVVSSVSSVVCVVCVVVSVVVVVVDPSVLVFDVLVLVLLCVLCVPCSSVQSVLLSDQAWFKKFFLVVVPFCVRQQVVCVVLVWHWDDDPQQRRIITTPDDDDQVSRPLQQQLRMDGDFRVLSNVCVQQVAEAPWEEEEEQQFLQPVVVSNCSNYVRYAYEYEEADPVRQVNNVSSCVSNVHDYHYYYDDLLACCVTQNLAAGQEYEDAADALLQQVSSVGSSSSSSDDSVVHVVSLVSLLSSCVSCVSRYPAFHKYKYKYLHQRQSNAQVSVLVNCVVPPSKDWDPADDNVGFWDWDGGDRVHGTTMIITMIHD

B-factor: mean 10.99, std 8.12, range [2.03, 60.43]

CATH classification: 1.10.940.10 (+3 more: 1.10.287.730, 3.30.70.1170, 3.40.50.150)

Nearest PDB structures (foldseek):
  1sqg-assembly1_A  TM=1.002E+00  e=3.402E-77  Escherichia coli
  8esq-assembly1_q  TM=8.825E-01  e=2.605E-20  Schizosaccharomyces pombe
  3m6w-assembly1_A  TM=8.775E-01  e=3.246E-17  Thermus thermophilus HB8
  2frx-assembly2_B  TM=8.703E-01  e=9.600E-16  Escherichia coli
  3m4x-assembly1_A  TM=8.562E-01  e=1.895E-14  Enterococcus faecium

Secondary structure (DSSP, 8-state):
--HHHHHHHHHHHHHHH---HHHHHHHHHTTS-HHHHHHHHHHHHHHHHHHHHHHHHHHHH-SS---GGGHHHHHHHHHHHHHHHH--S-HHHHHHHHHHHHHHTT-GGGHHHHHHHHHHHHHHHHHHHHHHTTSGGGG-S-HHHHHHHHHH-TTTHHHHHHHHTSPPPEEEEE-TTT--HHHHHHHHHHTT--EE--TT-TTEEEESS---GGGSTTGGGTSEEE--HHHHTHHHHH---TT-EEEEES-TT-HHHHHHHHH-TT-EEEEEESSTTTHHHHHHHHHHTT---EEEE--TT-THHHHTT--EEEEEEE-----GGGTTT-TTHHHH--TTHHHHHHHHHHHHHHHHGGGEEEEEEEEEEES---GGGTHHHHHHHHHH-TT-EE-SSB-SSSBSEEE---TTS--SEEEEEEE-

Radius of gyration: 23.13 Å; Cα contacts (8 Å, |Δi|>4): 796; chains: 1; bounding box: 63×51×51 Å

InterPro domains:
  IPR001678 SAM-dependent methyltransferase RsmB-F/NOP2-type domain [PS51686] (164-429)
  IPR004573 rRNA small subunit methyltransferase B [TIGR00563] (8-429)
  IPR006027 NusB/RsmB/TIM44 [PF01029] (6-127)
  IPR018314 RsmB/NOL1/NOP2-like, conserved site [PS01153] (316-327)
  IPR023267 RNA (C5-cytosine) methyltransferase [PR02008] (222-236)
  IPR023267 RNA (C5-cytosine) methyltransferase [PR02008] (251-261)
  IPR023267 RNA (C5-cytosine) methyltransferase [PR02008] (317-329)
  IPR023267 RNA (C5-cytosine) methyltransferase [PR02008] (367-383)
  IPR023267 RNA (C5-cytosine) methyltransferase [PR02008] (411-428)
  IPR023267 RNA (C5-cytosine) methyltransferase [PTHR22807] (114-428)
  IPR023541 rRNA small subunit methyltransferase B, enterobacteriaceae [MF_01856] (1-429)
  IPR029063 S-adenosyl-L-methionine-dependent methyltransferase superfamily [G3DSA:3.40.50.150] (231-429)
  IPR029063 S-adenosyl-L-methionine-dependent methyltransferase superfamily [SSF53335] (142-429)
  IPR035926 NusB-like superfamily [G3DSA:1.10.940.10] (1-145)
  IPR035926 NusB-like superfamily [SSF48013] (5-149)
  IPR048019 Ribosomal RNA small subunit methyltransferase B-like, N-terminal domain [cd00620] (5-129)
  IPR049560 SAM-dependent methyltransferase RsmB-F/NOP2-type, catalytic core [PF01189] (239-426)
  IPR054728 Ribosomal RNA small subunit methyltransferase B-like, ferredoxin-like domain [PF22458] (145-218)

GO terms:
  GO:0005829 cytosol (C, IDA)
  GO:0009383 rRNA (cytosine-C5-)-methyltransferase activity (F, IDA)
  GO:0070475 rRNA base methylation (P, IMP)